Protein 1MXR (pdb70)

Solvent-accessible surface area: 23760 Å² total; per-residue (Å²): 95,20,32,0,3,8,108,86,117,25,72,10,69,169,26,33,0,3,22,25,37,28,3,2,5,5,12,11,29,48,50,55,26,77,40,0,15,117,8,0,74,107,10,6,61,26,57,25,47,0,66,142,20,101,5,83,112,1,85,122,12,14,86,84,8,64,129,47,23,29,23,0,6,19,0,4,2,21,0,1,0,0,0,0,2,3,0,4,2,0,0,1,12,1,0,3,18,5,5,1,0,4,4,0,8,2,0,0,2,2,0,0,9,6,0,3,7,0,1,8,0,0,4,23,0,0,111,48,0,23,140,75,20,31,100,12,3,42,36,0,8,73,15,132,40,0,24,92,5,6,124,35,16,18,51,50,4,29,82,0,26,82,59,8,16,40,42,25,32,35,27,107,32,95,16,68,8,68,60,140,101,34,94,12,33,32,71,83,3,16,55,34,0,4,22,2,0,4,30,4,0,2,2,0,0,0,13,0,12,2,0,0,5,4,3,0,4,2,4,78,74,133,49,1,51,1,1,3,109,0,0,113,44,0,5,99,1,0,42,20,0,10,39,0,0,29,70,0,2,59,40,1,97,74,35,72,11,20,97,46,1,22,92,0,1,77,99,4,98,104,83,1,59,71,36,0,56,107,4,0,84,16,0,34,50,4,0,87,36,0,24,135,76,30,52,10,158,37,6,45,98,93,38,4,25,52,6,0,33,47,10,0,12,72,32,0,122,36,7,59,20,117,81,38,39,151,105,92,97,31,36,4,83,65,2,94,91,42,84,95,22,31,0,5,9,108,87,124,29,67,13,66,162,27,35,0,6,27,25,36,26,5,4,4,5,14,9,28,49,48,55,31,78,34,0,14,120,6,0,65,101,9,7,68,32,52,12,56,1,90,121,14,93,6,86,112,2,82,107,12,22,104,87,9,65,129,41,11,36,17,0,5,18,2,5,2,24,0,1,0,0,0,0,2,4,0,4,1,0,0,1,10,2,0,3,27,5,4,1,0,4,3,0,8,2,0,0,3,1,0,0,8,6,0,4,6,0,2,21,0,0,5,37,0,0,124,53,0,25,144,75,22,34,103,10,0,46,41,0,5,74,12,142,66,0,33,122,3,6,126,24,10,23,46,44,3,29,82,0,22,82,51,8,16,40,46,31,32,34,26,104,30,105,16,64,13,77,82,152,92,31,96,12,30,38,75,92,0,17,50,38,0,6,7,1,0,7,24,3,0,6,2,0,0,0,14,0,13,6,0,0,0,2,3,0,2,1,7,78,65,123,41,0,66,2,0,3,104,0,0,127,37,0,3,98,2,0,42,22,0,10,39,0,0,28,70,0,0,44,36,2,94,76,21,80,15,20,98,48,2,24,90,5,10,118,123,3,80,119,81,2,58,68,57,5,42,102,5,0,77,26,5,23,61,9,2,96,32,2,27,143,70,32,53,13,120,46,0,57,85,101,43,8,22,69,8,0,37,53,5,0,11,74,35,0,120,40,1,35,15,92,68,32,36,152,113,98,91,22,15,3,80,66,1,92,86,46,84

Radius of gyration: 25.79 Å; Cα contacts (8 Å, |Δi|>4): 979; chains: 2; bounding box: 76×59×57 Å

Sequence (678 aa):
AYTTFSQTKNDQLKEPMFFGQPVNVARYDQQKYDIFEKLIEKQLSFFWRPEEVDVSRDRIDYQALPEHEKHIFISNLKYQTLLDSIQGRSPNVALLPLISIPELETWVETWAFSETIHSRSYTHIIRNIVNDPSVVFDDIVTNEQIQKRAEGISSYYDELIEMTSYWHLLGEGTHTVNGKTVTVSLRELKKKLYLCLMSVNALEAIRFYVSFACSFAFAERELMEGNAKIIRLIARDEALHLTGTQHMLNLLRSGADDPEMAEIAEECKQECYDLFVQAAQQEKDWADYLFRDGSMIGLNKDILCQYVEYITNIRMQAVGLDLPFQTRSNPIPWINTWLAYTTFSQTKNDQLKEPMFFGQPVNVARYDQQKYDIFEKLIEKQLSFFWRPEEVDVSRDRIDYQALPEHEKHIFISNLKYQTLLDSIQGRSPNVALLPLISIPELETWVETWAFSETIHSRSYTHIIRNIVNDPSVVFDDIVTNEQIQKRAEGISSYYDELIEMTSYWHLLGEGTHTVNGKTVTVSLRELKKKLYLCLMSVNALEAIRFYVSFACSFAFAERELMEGNAKIIRLIARDEALHLTGTQHMLNLLRSGADDPEMAEIAEECKQECYDLFVQAAQQEKDWADYLFRDGSMIGLNKDILCQYVEYITNIRMQAVGLDLPFQTRSNPIPWINTWL

Structure (mmCIF, N/CA/C/O backbone):
data_1MXR
#
_entry.id   1MXR
#
_cell.length_a   73.844
_cell.length_b   84.975
_cell.length_c   114.318
_cell.angle_alpha   90.00
_cell.angle_beta   90.00
_cell.angle_gamma   90.00
#
_symmetry.space_group_name_H-M   'P 21 21 21'
#
loop_
_entity.id
_entity.type
_entity.pdbx_description
1 polymer 'Ribonucleotide reductase R2'
2 non-polymer 'FE (III) ION'
3 non-polymer 'MERCURY (II) ION'
4 non-polymer GLYCEROL
5 water water
#
loop_
_atom_site.group_PDB
_atom_site.id
_atom_site.type_symbol
_atom_site.label_atom_id
_atom_site.label_alt_id
_atom_site.label_comp_id
_atom_site.label_asym_id
_atom_site.label_entity_id
_atom_site.label_seq_id
_atom_site.pdbx_PDB_ins_code
_atom_site.Cartn_x
_atom_site.Cartn_y
_atom_site.Cartn_z
_atom_site.occupancy
_atom_site.B_iso_or_equiv
_atom_site.auth_seq_id
_atom_site.auth_comp_id
_atom_site.auth_asym_id
_atom_site.auth_atom_id
_atom_site.pdbx_PDB_model_num
ATOM 1 N N . ALA A 1 1 ? 13.284 -14.036 30.435 1.00 34.55 1 ALA A N 1
ATOM 2 C CA . ALA A 1 1 ? 13.656 -13.535 29.078 1.00 30.83 1 ALA A CA 1
ATOM 3 C C . ALA A 1 1 ? 13.974 -12.056 29.223 1.00 28.05 1 ALA A C 1
ATOM 4 O O . ALA A 1 1 ? 14.145 -11.314 28.247 1.00 28.54 1 ALA A O 1
ATOM 6 N N . TYR A 1 2 ? 14.018 -11.620 30.468 1.00 25.32 2 TYR A N 1
ATOM 7 C CA . TYR A 1 2 ? 14.369 -10.247 30.736 1.00 21.30 2 TYR A CA 1
ATOM 8 C C . TYR A 1 2 ? 15.905 -10.117 30.698 1.00 18.70 2 TYR A C 1
ATOM 9 O O . TYR A 1 2 ? 16.633 -11.040 31.080 1.00 21.78 2 TYR A O 1
ATOM 18 N N . THR A 1 3 ? 16.401 -8.992 30.202 1.00 14.91 3 THR A N 1
ATOM 19 C CA . THR A 1 3 ? 17.854 -8.791 30.275 1.00 13.88 3 THR A CA 1
ATOM 20 C C . THR A 1 3 ? 18.161 -7.373 30.726 1.00 13.57 3 THR A C 1
ATOM 21 O O . THR A 1 3 ? 17.486 -6.410 30.317 1.00 13.67 3 THR A O 1
ATOM 25 N N . THR A 1 4 ? 19.234 -7.268 31.519 1.00 14.13 4 THR A N 1
ATOM 26 C CA . THR A 1 4 ? 19.704 -5.999 32.043 1.00 12.56 4 THR A CA 1
ATOM 27 C C . THR A 1 4 ? 20.478 -5.203 31.004 1.00 12.87 4 THR A C 1
ATOM 28 O O . THR A 1 4 ? 20.776 -4.017 31.192 1.00 12.97 4 THR A O 1
ATOM 32 N N . PHE A 1 5 ? 20.870 -5.843 29.878 1.00 12.18 5 PHE A N 1
ATOM 33 C CA . PHE A 1 5 ? 21.480 -5.074 28.811 1.00 11.91 5 PHE A CA 1
ATOM 34 C C . PHE A 1 5 ? 21.239 -5.764 27.470 1.00 13.72 5 PHE A C 1
ATOM 35 O O . PHE A 1 5 ? 22.036 -6.595 27.026 1.00 15.46 5 PHE A O 1
ATOM 43 N N . SER A 1 6 ? 20.107 -5.417 26.859 1.00 13.15 6 SER A N 1
ATOM 44 C CA . SER A 1 6 ? 19.693 -6.006 25.577 1.00 16.53 6 SER A CA 1
ATOM 45 C C . SER A 1 6 ? 20.778 -5.705 24.532 1.00 16.53 6 SER A C 1
ATOM 46 O O . SER A 1 6 ? 21.174 -4.571 24.282 1.00 16.94 6 SER A O 1
ATOM 49 N N . GLN A 1 7 ? 21.235 -6.751 23.843 1.00 21.54 7 GLN A N 1
ATOM 50 C CA . GLN A 1 7 ? 22.348 -6.598 22.905 1.00 24.16 7 GLN A CA 1
ATOM 51 C C . GLN A 1 7 ? 22.029 -6.147 21.478 1.00 23.31 7 GLN A C 1
ATOM 52 O O . GLN A 1 7 ? 22.935 -5.988 20.662 1.00 26.04 7 GLN A O 1
ATOM 58 N N . THR A 1 8 ? 20.758 -5.942 21.189 1.00 22.29 8 THR A N 1
ATOM 59 C CA . THR A 1 8 ? 20.311 -5.489 19.879 1.00 22.40 8 THR A CA 1
ATOM 60 C C . THR A 1 8 ? 20.326 -3.976 19.786 1.00 21.37 8 THR A C 1
ATOM 61 O O . THR A 1 8 ? 19.753 -3.309 20.641 1.00 18.33 8 THR A O 1
ATOM 65 N N . LYS A 1 9 ? 20.947 -3.443 18.745 1.00 19.33 9 LYS A N 1
ATOM 66 C CA . LYS A 1 9 ? 20.984 -2.010 18.514 1.00 21.24 9 LYS A CA 1
ATOM 67 C C . LYS A 1 9 ? 19.606 -1.550 18.049 1.00 20.52 9 LYS A C 1
ATOM 68 O O . LYS A 1 9 ? 19.276 -1.614 16.870 1.00 24.78 9 LYS A O 1
ATOM 74 N N . ASN A 1 10 ? 18.792 -1.058 18.967 1.00 19.60 10 ASN A N 1
ATOM 75 C CA . ASN A 1 10 ? 17.443 -0.622 18.626 1.00 15.18 10 ASN A CA 1
ATOM 76 C C . ASN A 1 10 ? 17.249 0.881 18.679 1.00 17.47 10 ASN A C 1
ATOM 77 O O . ASN A 1 10 ? 17.973 1.581 19.385 1.00 19.08 10 ASN A O 1
ATOM 82 N N . ASP A 1 11 ? 16.270 1.382 17.939 1.00 16.32 11 ASP A N 1
ATOM 83 C CA . ASP A 1 11 ? 15.938 2.804 17.920 1.00 14.68 11 ASP A CA 1
ATOM 84 C C . ASP A 1 11 ? 14.956 3.003 19.077 1.00 16.34 11 ASP A C 1
ATOM 85 O O . ASP A 1 11 ? 13.764 2.635 19.036 1.00 16.76 11 ASP A O 1
ATOM 90 N N . GLN A 1 12 ? 15.477 3.604 20.131 1.00 14.19 12 GLN A N 1
ATOM 91 C CA . GLN A 1 12 ? 14.660 3.824 21.320 1.00 14.33 12 GLN A CA 1
ATOM 92 C C . GLN A 1 12 ? 13.522 4.800 21.142 1.00 15.08 12 GLN A C 1
ATOM 93 O O . GLN A 1 12 ? 12.602 4.832 21.956 1.00 18.06 12 GLN A O 1
ATOM 99 N N . LEU A 1 13 ? 13.552 5.607 20.080 1.00 15.46 13 LEU A N 1
ATOM 100 C CA . LEU A 1 13 ? 12.451 6.529 19.828 1.00 16.15 13 LEU A CA 1
ATOM 101 C C . LEU A 1 13 ? 11.239 5.774 19.283 1.00 17.04 13 LEU A C 1
ATOM 102 O O . LEU A 1 13 ? 10.122 6.300 19.324 1.00 18.66 13 LEU A O 1
ATOM 107 N N . LYS A 1 14 ? 11.442 4.544 18.812 1.00 14.59 14 LYS A N 1
ATOM 108 C CA . LYS A 1 14 ? 10.321 3.807 18.224 1.00 17.77 14 LYS A CA 1
ATOM 109 C C . LYS A 1 14 ? 9.755 2.682 19.060 1.00 17.49 14 LYS A C 1
ATOM 110 O O . LYS A 1 14 ? 8.823 1.971 18.654 1.00 19.87 14 LYS A O 1
ATOM 116 N N . GLU A 1 15 ? 10.321 2.482 20.245 1.00 14.01 15 GLU A N 1
ATOM 117 C CA . GLU A 1 15 ? 9.790 1.457 21.116 1.00 12.75 15 GLU A CA 1
ATOM 118 C C . GLU A 1 15 ? 8.549 1.990 21.840 1.00 12.76 15 GLU A C 1
ATOM 119 O O . GLU A 1 15 ? 8.373 3.215 21.987 1.00 13.87 15 GLU A O 1
ATOM 125 N N . PRO A 1 16 ? 7.642 1.079 22.240 1.00 13.74 16 PRO A N 1
ATOM 126 C CA . PRO A 1 16 ? 6.449 1.480 23.010 1.00 13.77 16 PRO A CA 1
ATOM 127 C C . PRO A 1 16 ? 6.987 1.841 24.422 1.00 13.88 16 PRO A C 1
ATOM 128 O O . PRO A 1 16 ? 8.154 1.521 24.786 1.00 13.49 16 PRO A O 1
ATOM 132 N N . MET A 1 17 ? 6.168 2.492 25.242 1.00 13.30 17 MET A N 1
ATOM 133 C CA . MET A 1 17 ? 6.609 2.807 26.598 1.00 12.60 17 MET A CA 1
ATOM 134 C C . MET A 1 17 ? 6.884 1.527 27.376 1.00 11.83 17 MET A C 1
ATOM 135 O O . MET A 1 17 ? 7.829 1.453 28.150 1.00 11.27 17 MET A O 1
ATOM 140 N N . PHE A 1 18 ? 6.002 0.543 27.208 1.00 11.41 18 PHE A N 1
ATOM 141 C CA . PHE A 1 18 ? 6.077 -0.723 27.916 1.00 10.51 18 PHE A CA 1
ATOM 142 C C . PHE A 1 18 ? 6.053 -1.918 26.946 1.00 12.13 18 PHE A C 1
ATOM 143 O O . PHE A 1 18 ? 5.469 -1.851 25.853 1.00 12.96 18 PHE A O 1
ATOM 151 N N . PHE A 1 19 ? 6.674 -3.018 27.391 1.00 12.15 19 PHE A N 1
ATOM 152 C CA . PHE A 1 19 ? 6.661 -4.317 26.684 1.00 12.31 19 PHE A CA 1
ATOM 153 C C . PHE A 1 19 ? 7.489 -4.428 25.440 1.00 13.66 19 PHE A C 1
ATOM 154 O O . PHE A 1 19 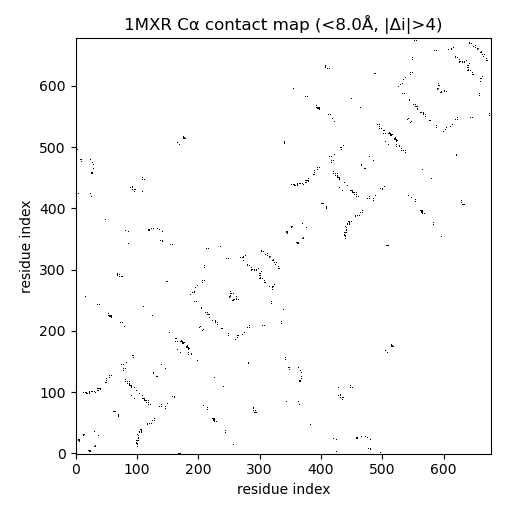? 7.391 -5.454 24.744 1.00 15.88 19 PHE A O 1
ATOM 162 N N . GLY A 1 20 ? 8.281 -3.412 25.123 1.00 12.08 20 GLY A N 1
ATOM 163 C CA . GLY A 1 20 ? 9.180 -3.521 23.988 1.00 12.48 20 GLY A CA 1
ATOM 164 C C . GLY A 1 20 ? 10.505 -4.127 24.437 1.00 12.22 20 GLY A C 1
ATOM 165 O O . GLY A 1 20 ? 10.575 -4.848 25.424 1.00 14.17 20 GLY A O 1
ATOM 166 N N . GLN A 1 21 ? 11.557 -3.803 23.704 1.00 12.21 21 GLN A N 1
ATOM 167 C CA . GLN A 1 21 ? 12.883 -4.301 24.084 1.00 13.22 21 GLN A CA 1
ATOM 168 C C . GLN A 1 21 ? 13.358 -3.612 25.386 1.00 14.23 21 GLN A C 1
ATOM 169 O O . GLN A 1 21 ? 13.257 -2.396 25.507 1.00 13.50 21 GLN A O 1
ATOM 175 N N . PRO A 1 22 ? 13.851 -4.388 26.371 1.00 13.85 22 PRO A N 1
ATOM 176 C CA . PRO A 1 22 ? 14.322 -3.726 27.601 1.00 13.91 22 PRO A CA 1
ATOM 177 C C . PRO A 1 22 ? 15.373 -2.686 27.198 1.00 12.05 22 PRO A C 1
ATOM 178 O O . PRO A 1 22 ? 16.141 -2.865 26.228 1.00 13.38 22 PRO A O 1
ATOM 182 N N . VAL A 1 23 ? 15.433 -1.578 27.935 1.00 12.61 23 VAL A N 1
ATOM 183 C CA . VAL A 1 23 ? 16.366 -0.516 27.646 1.00 11.56 23 VAL A CA 1
ATOM 184 C C . VAL A 1 23 ? 17.813 -0.959 27.826 1.00 12.72 23 VAL A C 1
ATOM 185 O O . VAL A 1 23 ? 18.146 -1.562 28.841 1.00 13.70 23 VAL A O 1
ATOM 189 N N . ASN A 1 24 ? 18.654 -0.702 26.829 1.00 11.41 24 ASN A N 1
ATOM 190 C CA . ASN A 1 24 ? 20.066 -1.033 26.984 1.00 11.60 24 ASN A CA 1
ATOM 191 C C . ASN A 1 24 ? 20.811 0.244 27.414 1.00 11.91 24 ASN A C 1
ATOM 192 O O . ASN A 1 24 ? 21.035 0.448 28.641 1.00 11.85 24 ASN A O 1
ATOM 197 N N . VAL A 1 25 ? 21.177 1.129 26.491 1.00 11.79 25 VAL A N 1
ATOM 198 C CA . VAL A 1 25 ? 21.906 2.351 26.874 1.00 13.06 25 VAL A CA 1
ATOM 199 C C . VAL A 1 25 ? 20.978 3.403 27.493 1.00 13.19 25 VAL A C 1
ATOM 200 O O . VAL A 1 25 ? 19.910 3.722 26.956 1.00 12.68 25 VAL A O 1
ATOM 204 N N . ALA A 1 26 ? 21.393 3.953 28.636 1.00 13.42 26 ALA A N 1
ATOM 205 C CA . ALA A 1 26 ? 20.641 5.018 29.291 1.00 14.30 26 ALA A CA 1
ATOM 206 C C . ALA A 1 26 ? 21.187 6.319 28.718 1.00 14.40 26 ALA A C 1
ATOM 207 O O . ALA A 1 26 ? 22.313 6.710 29.031 1.00 16.95 26 ALA A O 1
ATOM 209 N N . ARG A 1 27 ? 20.416 6.977 27.847 1.00 13.71 27 ARG A N 1
ATOM 210 C CA . ARG A 1 27 ? 20.830 8.230 27.221 1.00 14.15 27 ARG A CA 1
ATOM 211 C C . ARG A 1 27 ? 19.713 9.237 27.429 1.00 13.29 27 ARG A C 1
ATOM 212 O O . ARG A 1 27 ? 18.538 8.847 27.506 1.00 14.07 27 ARG A O 1
ATOM 220 N N . TYR A 1 28 ? 20.064 10.528 27.476 1.00 13.43 28 TYR A N 1
ATOM 221 C CA . TYR A 1 28 ? 19.105 11.591 27.767 1.00 13.94 28 TYR A CA 1
ATOM 222 C C . TYR A 1 28 ? 19.199 12.775 26.811 1.00 14.94 28 TYR A C 1
ATOM 223 O O . TYR A 1 28 ? 18.728 13.866 27.122 1.00 17.86 28 TYR A O 1
ATOM 232 N N . ASP A 1 29 ? 19.780 12.518 25.644 1.00 15.34 29 ASP A N 1
ATOM 233 C CA . ASP A 1 29 ? 19.955 13.549 24.633 1.00 16.78 29 ASP A CA 1
ATOM 234 C C . ASP A 1 29 ? 18.729 13.654 23.720 1.00 18.88 29 ASP A C 1
ATOM 235 O O . ASP A 1 29 ? 18.617 14.619 22.935 1.00 19.28 29 ASP A O 1
ATOM 240 N N . GLN A 1 30 ? 17.817 12.680 23.827 1.00 16.12 30 GLN A N 1
ATOM 241 C CA . GLN A 1 30 ? 16.608 12.630 22.987 1.00 15.74 30 GLN A CA 1
ATOM 242 C C . GLN A 1 30 ? 15.564 11.837 23.750 1.00 16.58 30 GLN A C 1
ATOM 243 O O . GLN A 1 30 ? 15.893 11.070 24.657 1.00 15.86 30 GLN A O 1
ATOM 249 N N . GLN A 1 31 ? 14.302 12.019 23.384 1.00 15.99 31 GLN A N 1
ATOM 250 C CA . GLN A 1 31 ? 13.210 11.301 24.039 1.00 16.50 31 GLN A CA 1
ATOM 251 C C . GLN A 1 31 ? 12.102 11.052 23.066 1.00 16.71 31 GLN A C 1
ATOM 252 O O . GLN A 1 31 ? 11.875 11.856 22.160 1.00 17.14 31 GLN A O 1
ATOM 258 N N . LYS A 1 32 ? 11.423 9.936 23.238 1.00 14.58 32 LYS A N 1
ATOM 259 C CA . LYS A 1 32 ? 10.198 9.702 22.472 1.00 12.72 32 LYS A CA 1
ATOM 260 C C . LYS A 1 32 ? 9.150 10.654 23.094 1.00 14.12 32 LYS A C 1
ATOM 261 O O . LYS A 1 32 ? 8.370 11.276 22.378 1.00 15.12 32 LYS A O 1
ATOM 267 N N . TYR A 1 33 ? 9.139 10.785 24.419 1.00 13.46 33 TYR A N 1
ATOM 268 C CA . TYR A 1 33 ? 8.187 11.640 25.116 1.00 12.93 33 TYR A CA 1
ATOM 269 C C . TYR A 1 33 ? 8.963 12.530 26.080 1.00 14.56 33 TYR A C 1
ATOM 270 O O . TYR A 1 33 ? 9.380 12.073 27.153 1.00 14.72 33 TYR A O 1
ATOM 279 N N . ASP A 1 34 ? 9.143 13.806 25.717 1.00 15.04 34 ASP A N 1
ATOM 280 C CA . ASP A 1 34 ? 9.889 14.688 26.591 1.00 15.29 34 ASP A CA 1
ATOM 281 C C . ASP A 1 34 ? 9.274 14.971 27.949 1.00 14.83 34 ASP A C 1
ATOM 282 O O . ASP A 1 34 ? 9.984 15.404 28.851 1.00 14.45 34 ASP A O 1
ATOM 287 N N . ILE A 1 35 ? 7.986 14.684 28.121 1.00 13.45 35 ILE A N 1
ATOM 288 C CA . ILE A 1 35 ? 7.369 14.942 29.409 1.00 12.60 35 ILE A CA 1
ATOM 289 C C . ILE A 1 35 ? 8.096 14.147 30.514 1.00 11.54 35 ILE A C 1
ATOM 290 O O . ILE A 1 35 ? 8.228 14.633 31.623 1.00 11.88 35 ILE A O 1
ATOM 295 N N . PHE A 1 36 ? 8.582 12.937 30.220 1.00 12.00 36 PHE A N 1
ATOM 296 C CA . PHE A 1 36 ? 9.263 12.177 31.284 1.00 11.25 36 PHE A CA 1
ATOM 297 C C . PHE A 1 36 ? 10.624 12.763 31.626 1.00 11.41 36 PHE A C 1
ATOM 298 O O . PHE A 1 36 ? 11.024 12.730 32.794 1.00 12.03 36 PHE A O 1
ATOM 306 N N . GLU A 1 37 ? 11.320 13.319 30.632 1.00 12.76 37 GLU A N 1
ATOM 307 C CA . GLU A 1 37 ? 12.577 14.023 30.908 1.00 12.37 37 GLU A CA 1
ATOM 308 C C . GLU A 1 37 ? 12.297 15.294 31.731 1.00 11.67 37 GLU A C 1
ATOM 309 O O . GLU A 1 37 ? 13.027 15.613 32.672 1.00 12.34 37 GLU A O 1
ATOM 315 N N . LYS A 1 38 ? 11.240 16.024 31.382 1.00 12.29 38 LYS A N 1
ATOM 316 C CA . LYS A 1 38 ? 10.895 17.213 32.163 1.00 12.68 38 LYS A CA 1
ATOM 317 C C . LYS A 1 38 ? 10.535 16.847 33.601 1.00 11.77 38 LYS A C 1
ATOM 318 O O . LYS A 1 38 ? 10.859 17.606 34.565 1.00 13.03 38 LYS A O 1
ATOM 324 N N . LEU A 1 39 ? 9.837 15.722 33.786 1.00 11.37 39 LEU A N 1
ATOM 325 C CA . LEU A 1 39 ? 9.491 15.299 35.135 1.00 11.64 39 LEU A CA 1
ATOM 326 C C . LEU A 1 39 ? 10.753 14.930 35.937 1.00 10.98 39 LEU A C 1
ATOM 327 O O . LEU A 1 39 ? 10.874 15.292 37.122 1.00 12.64 39 LEU A O 1
ATOM 332 N N . ILE A 1 40 ? 11.704 14.234 35.291 1.00 11.55 40 ILE A N 1
ATOM 333 C CA . ILE A 1 40 ? 12.958 13.900 35.992 1.00 11.53 40 ILE A CA 1
ATOM 334 C C . ILE A 1 40 ? 13.621 15.208 36.435 1.00 13.13 40 ILE A C 1
ATOM 335 O O . ILE A 1 40 ? 14.003 15.362 37.600 1.00 12.12 40 ILE A O 1
ATOM 340 N N . GLU A 1 41 ? 13.737 16.149 35.496 1.00 13.07 41 GLU A N 1
ATOM 341 C CA . GLU A 1 41 ? 14.403 17.412 35.822 1.00 12.90 41 GLU A CA 1
ATOM 342 C C . GLU A 1 41 ? 13.684 18.147 36.952 1.00 13.44 41 GLU A C 1
ATOM 343 O O . GLU A 1 41 ? 14.327 18.660 37.886 1.00 13.46 41 GLU A O 1
ATOM 349 N N . LYS A 1 42 ? 12.351 18.193 36.914 1.00 13.26 42 LYS A N 1
ATOM 350 C CA . LYS A 1 42 ? 11.636 18.889 37.987 1.00 14.20 42 LYS A CA 1
ATOM 351 C C . LYS A 1 42 ? 11.814 18.211 39.340 1.00 13.85 42 LYS A C 1
ATOM 352 O O . LYS A 1 42 ? 12.082 18.861 40.364 1.00 14.17 42 LYS A O 1
ATOM 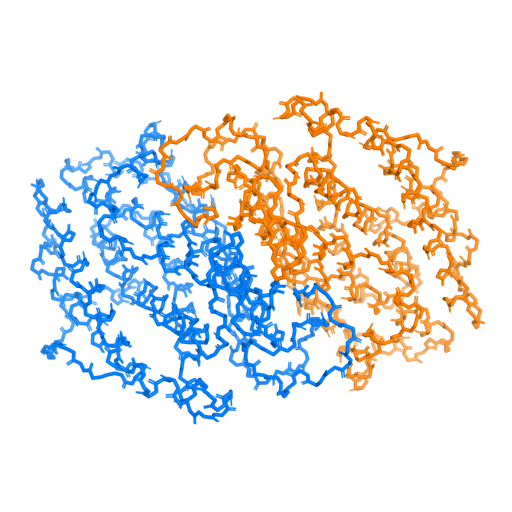358 N N . GLN A 1 43 ? 11.693 16.891 39.379 1.00 12.58 43 GLN A N 1
ATOM 359 C CA . GLN A 1 43 ? 11.847 16.155 40.617 1.00 11.91 43 GLN A CA 1
ATOM 360 C C . GLN A 1 43 ? 13.266 16.352 41.186 1.00 12.21 43 GLN A C 1
ATOM 361 O O . GLN A 1 43 ? 13.409 16.528 42.396 1.00 12.97 43 GLN A O 1
ATOM 367 N N . LEU A 1 44 ? 14.297 16.295 40.334 1.00 11.77 44 LEU A N 1
ATOM 368 C CA . LEU A 1 44 ? 15.665 16.560 40.815 1.00 13.51 44 LEU A CA 1
ATOM 369 C C . LEU A 1 44 ? 15.799 17.994 41.364 1.00 14.45 44 LEU A C 1
ATOM 370 O O . LEU A 1 44 ? 16.499 18.210 42.366 1.00 15.12 44 LEU A O 1
ATOM 375 N N . SER A 1 45 ? 15.108 18.951 40.739 1.00 14.83 45 SER A N 1
ATOM 376 C CA . SER A 1 45 ? 15.137 20.349 41.185 1.00 14.22 45 SER A CA 1
ATOM 377 C C . SER A 1 45 ? 14.483 20.507 42.552 1.00 16.27 45 SER A C 1
ATOM 378 O O . SER A 1 45 ? 14.805 21.440 43.292 1.00 16.56 45 SER A O 1
ATOM 381 N N . PHE A 1 46 ? 13.597 19.585 42.925 1.00 13.98 46 PHE A N 1
ATOM 382 C CA . PHE A 1 46 ? 12.909 19.642 44.203 1.00 14.67 46 PHE A CA 1
ATOM 383 C C . PHE A 1 46 ? 13.607 18.871 45.312 1.00 14.85 46 PHE A C 1
ATOM 384 O O . PHE A 1 46 ? 13.095 18.829 46.412 1.00 17.52 46 PHE A O 1
ATOM 392 N N . PHE A 1 47 ? 14.758 18.270 45.035 1.00 15.39 47 PHE A N 1
ATOM 393 C CA . PHE A 1 47 ? 15.452 17.460 46.031 1.00 14.32 47 PHE A CA 1
ATOM 394 C C . PHE A 1 47 ? 15.469 18.094 47.424 1.00 15.67 47 PHE A C 1
ATOM 395 O O . PHE A 1 47 ? 15.844 19.262 47.553 1.00 20.02 47 PHE A O 1
ATOM 403 N N . TRP A 1 48 ? 15.012 17.348 48.427 1.00 15.03 48 TRP A N 1
ATOM 404 C CA . TRP A 1 48 ? 15.021 17.858 49.805 1.00 13.67 48 TRP A CA 1
ATOM 405 C C . TRP A 1 48 ? 15.437 16.769 50.773 1.00 15.75 48 TRP A C 1
ATOM 406 O O . TRP A 1 48 ? 15.267 15.579 50.502 1.00 17.41 48 TRP A O 1
ATOM 417 N N . ARG A 1 49 ? 16.027 17.176 51.907 1.00 15.39 49 ARG A N 1
ATOM 418 C CA . ARG A 1 49 ? 16.525 16.243 52.940 1.00 15.66 49 ARG A CA 1
ATOM 419 C C . ARG A 1 49 ? 15.601 16.385 54.136 1.00 17.52 49 ARG A C 1
ATOM 420 O O . ARG A 1 49 ? 15.601 17.424 54.811 1.00 18.33 49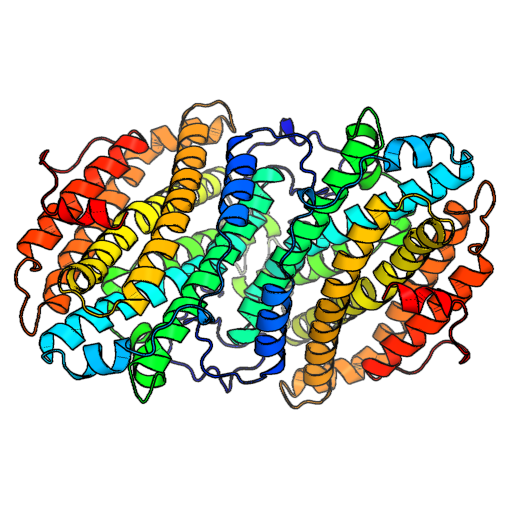 ARG A O 1
ATOM 428 N N . PRO A 1 50 ? 14.809 15.346 54.450 1.00 17.13 50 PRO A N 1
ATOM 429 C CA . PRO A 1 50 ? 13.860 15.395 55.571 1.00 19.39 50 PRO A CA 1
ATOM 430 C C . PRO A 1 50 ? 14.412 15.832 56.923 1.00 20.53 50 PRO A C 1
ATOM 431 O O . PRO A 1 50 ? 13.798 16.663 57.620 1.00 20.71 50 PRO A O 1
ATOM 435 N N . GLU A 1 51 ? 15.571 15.278 57.274 1.00 22.04 51 GLU A N 1
ATOM 436 C CA . GLU A 1 51 ? 16.159 15.550 58.579 1.00 23.63 51 GLU A CA 1
ATOM 437 C C . GLU A 1 51 ? 16.520 17.000 58.830 1.00 23.63 51 GLU A C 1
ATOM 438 O O . GLU A 1 51 ? 16.720 17.396 59.989 1.00 25.37 51 GLU A O 1
ATOM 444 N N . GLU A 1 52 ? 16.593 17.795 57.775 1.00 21.32 52 GLU A N 1
ATOM 445 C CA . GLU A 1 52 ? 16.916 19.200 57.929 1.00 23.12 52 GLU A CA 1
ATOM 446 C C . GLU A 1 52 ? 15.711 19.966 58.416 1.00 23.57 52 GLU A C 1
ATOM 447 O O . GLU A 1 52 ? 15.851 21.059 58.948 1.00 24.94 52 GLU A O 1
ATOM 453 N N . VAL A 1 53 ? 14.519 19.405 58.254 1.00 22.65 53 VAL A N 1
ATOM 454 C CA . VAL A 1 53 ? 13.340 20.119 58.694 1.00 22.06 53 VAL A CA 1
ATOM 455 C C . VAL A 1 53 ? 13.228 20.117 60.213 1.00 20.64 53 VAL A C 1
ATOM 456 O O . VAL A 1 53 ? 13.307 19.080 60.885 1.00 21.69 53 VAL A O 1
ATOM 460 N N . ASP A 1 54 ? 13.035 21.309 60.764 1.00 23.52 54 ASP A N 1
ATOM 461 C CA . ASP A 1 54 ? 12.895 21.458 62.192 1.00 25.37 54 ASP A CA 1
ATOM 462 C C . ASP A 1 54 ? 11.544 20.940 62.702 1.00 24.26 54 ASP A C 1
ATOM 463 O O . ASP A 1 54 ? 10.501 21.553 62.459 1.00 24.03 54 ASP A O 1
ATOM 468 N N . VAL A 1 55 ? 11.563 19.810 63.398 1.00 24.46 55 VAL A N 1
ATOM 469 C CA . VAL A 1 55 ? 10.351 19.238 63.968 1.00 26.97 55 VAL A CA 1
ATOM 470 C C . VAL A 1 55 ? 10.474 19.265 65.498 1.00 28.32 55 VAL A C 1
ATOM 471 O O . VAL A 1 55 ? 9.741 18.574 66.208 1.00 28.76 55 VAL A O 1
ATOM 475 N N . SER A 1 56 ? 11.390 20.098 65.985 1.00 29.52 56 SER A N 1
ATOM 476 C CA . SER A 1 56 ? 11.640 20.215 67.423 1.00 31.79 56 SER A CA 1
ATOM 477 C C . SER A 1 56 ? 10.435 20.694 68.231 1.00 32.32 56 SER A C 1
ATOM 478 O O . SER A 1 56 ? 10.339 20.387 69.421 1.00 35.26 56 SER A O 1
ATOM 481 N N . ARG A 1 57 ? 9.521 21.429 67.605 1.00 30.86 57 ARG A N 1
ATOM 482 C CA . ARG A 1 57 ? 8.341 21.924 68.313 1.00 30.56 57 ARG A CA 1
ATOM 483 C C . ARG A 1 57 ? 7.131 21.018 68.107 1.00 29.36 57 ARG A C 1
ATOM 484 O O . ARG A 1 57 ? 6.125 21.135 68.795 1.00 27.27 57 ARG A O 1
ATOM 492 N N . ASP A 1 58 ? 7.218 20.097 67.151 1.00 27.26 58 ASP A N 1
ATOM 493 C CA . ASP A 1 58 ? 6.082 19.223 66.913 1.00 26.54 58 ASP A CA 1
ATOM 494 C C . ASP A 1 58 ? 5.783 18.305 68.082 1.00 23.21 58 ASP A C 1
ATOM 495 O O . ASP A 1 58 ? 4.643 17.918 68.277 1.00 21.12 58 ASP A O 1
ATOM 500 N N . ARG A 1 59 ? 6.809 17.919 68.838 1.00 24.20 59 ARG A N 1
ATOM 501 C CA . ARG A 1 59 ? 6.584 17.038 69.988 1.00 25.27 59 ARG A CA 1
ATOM 502 C C . ARG A 1 59 ? 5.740 17.764 71.039 1.00 25.74 59 ARG A C 1
ATOM 503 O O . ARG A 1 59 ? 4.808 17.183 71.589 1.00 25.41 59 ARG A O 1
ATOM 511 N N . ILE A 1 60 ? 6.091 19.023 71.307 1.00 25.24 60 ILE A N 1
ATOM 512 C CA . ILE A 1 60 ? 5.367 19.844 72.285 1.00 28.06 60 ILE A CA 1
ATOM 513 C C . ILE A 1 60 ? 3.923 19.959 71.786 1.00 27.24 60 ILE A C 1
ATOM 514 O O . ILE A 1 60 ? 2.981 19.688 72.526 1.00 27.02 60 ILE A O 1
ATOM 519 N N . ASP A 1 61 ? 3.752 20.331 70.517 1.00 25.11 61 ASP A N 1
ATOM 520 C CA . ASP A 1 61 ? 2.406 20.465 69.953 1.00 24.97 61 ASP A CA 1
ATOM 521 C C . ASP A 1 61 ? 1.589 19.167 70.043 1.00 25.35 61 ASP A C 1
ATOM 522 O O . ASP A 1 61 ? 0.440 19.151 70.500 1.00 23.63 61 ASP A O 1
ATOM 527 N N . TYR A 1 62 ? 2.188 18.065 69.592 1.00 22.48 62 TYR A N 1
ATOM 528 C CA . TYR A 1 62 ? 1.509 16.781 69.588 1.00 25.50 62 TYR A CA 1
ATOM 529 C C . TYR A 1 62 ? 1.119 16.290 70.978 1.00 27.47 62 TYR A C 1
ATOM 530 O O . TYR A 1 62 ? -0.020 15.876 71.205 1.00 27.24 62 TYR A O 1
ATOM 539 N N . GLN A 1 63 ? 2.068 16.316 71.908 1.00 30.58 63 GLN A N 1
ATOM 540 C CA . GLN A 1 63 ? 1.774 15.847 73.247 1.00 33.34 63 GLN A CA 1
ATOM 541 C C . GLN A 1 63 ? 0.664 16.672 73.902 1.00 33.45 63 GLN A C 1
ATOM 542 O O . GLN A 1 63 ? -0.024 16.176 74.789 1.00 34.52 63 GLN A O 1
ATOM 548 N N . ALA A 1 64 ? 0.464 17.909 73.447 1.00 32.42 64 ALA A N 1
ATOM 549 C CA . ALA A 1 64 ? -0.571 18.775 74.023 1.00 32.21 64 ALA A CA 1
ATOM 550 C C . ALA A 1 64 ? -1.934 18.722 73.328 1.00 32.09 64 ALA A C 1
ATOM 551 O O . ALA A 1 64 ? -2.881 19.416 73.717 1.00 31.77 64 ALA A O 1
ATOM 553 N N . LEU A 1 65 ? -2.039 17.923 72.269 1.00 28.64 65 LEU A N 1
ATOM 554 C CA . LEU A 1 65 ? -3.308 17.789 71.574 1.00 26.18 65 LEU A CA 1
ATOM 555 C C . LEU A 1 65 ? -4.240 16.900 72.378 1.00 24.29 65 LEU A C 1
ATOM 556 O O . LEU A 1 65 ? -3.794 16.001 73.080 1.00 23.84 65 LEU A O 1
ATOM 561 N N . PRO A 1 66 ? -5.553 17.144 72.289 1.00 24.89 66 PRO A N 1
ATOM 562 C CA . PRO A 1 66 ? -6.481 16.282 73.020 1.00 25.57 66 PRO A CA 1
ATOM 563 C C . PRO A 1 66 ? -6.320 14.872 72.424 1.00 25.77 66 PRO A C 1
ATOM 564 O O . PRO A 1 66 ? -5.916 14.726 71.248 1.00 21.94 66 PRO A O 1
ATOM 568 N N . GLU A 1 67 ? -6.639 13.844 73.196 1.00 24.27 67 GLU A N 1
ATOM 569 C CA . GLU A 1 67 ? -6.466 12.474 72.728 1.00 25.53 67 GLU A CA 1
ATOM 570 C C . GLU A 1 67 ? -7.056 12.139 71.362 1.00 24.57 67 GLU A C 1
ATOM 571 O O . GLU A 1 67 ? -6.377 11.498 70.549 1.00 21.97 67 GLU A O 1
ATOM 577 N N . HIS A 1 68 ? -8.293 12.551 71.094 1.00 22.05 68 HIS A N 1
ATOM 578 C CA . HIS A 1 68 ? -8.916 12.240 69.800 1.00 22.02 68 HIS A CA 1
ATOM 579 C C . HIS A 1 68 ? -8.174 12.898 68.656 1.00 23.02 68 HIS A C 1
ATOM 580 O O . HIS A 1 68 ? -8.126 12.321 67.562 1.00 21.82 68 HIS A O 1
ATOM 587 N N . GLU A 1 69 ? -7.605 14.086 68.868 1.00 19.91 69 GLU A N 1
ATOM 588 C CA . GLU A 1 69 ? -6.833 14.742 67.806 1.00 21.71 69 GLU A CA 1
ATOM 589 C C . GLU A 1 69 ? -5.513 13.997 67.609 1.00 21.75 69 GLU A C 1
ATOM 590 O O . GLU A 1 69 ? -4.980 13.967 66.491 1.00 20.65 69 GLU A O 1
ATOM 596 N N . LYS A 1 70 ? -4.957 13.421 68.669 1.00 20.55 70 LYS A N 1
ATOM 597 C CA . LYS A 1 70 ? -3.730 12.637 68.539 1.00 21.14 70 LYS A CA 1
ATOM 598 C C . LYS A 1 70 ? -4.111 11.463 67.654 1.00 20.03 70 LYS A C 1
ATOM 599 O O . LYS A 1 70 ? -3.360 11.103 66.732 1.00 20.44 70 LYS A O 1
ATOM 605 N N . HIS A 1 71 ? -5.259 10.858 67.924 1.00 17.40 71 HIS A N 1
ATOM 606 C CA . HIS A 1 71 ? -5.727 9.711 67.152 1.00 17.10 71 HIS A CA 1
ATOM 607 C C . HIS A 1 71 ? -5.870 10.061 65.669 1.00 19.11 71 HIS A C 1
ATOM 608 O O . HIS A 1 71 ? -5.456 9.286 64.788 1.00 17.86 71 HIS A O 1
ATOM 615 N N . ILE A 1 72 ? -6.449 11.207 65.380 1.00 17.76 72 ILE A N 1
ATOM 616 C CA . ILE A 1 72 ? -6.663 11.620 64.004 1.00 17.92 72 ILE A CA 1
ATOM 617 C C . ILE A 1 72 ? -5.321 11.849 63.316 1.00 18.15 72 ILE A C 1
ATOM 618 O O . ILE A 1 72 ? -5.055 11.321 62.208 1.00 15.57 72 ILE A O 1
ATOM 623 N N . PHE A 1 73 ? -4.452 12.613 63.954 1.00 15.98 73 PHE A N 1
ATOM 624 C CA . PHE A 1 73 ? -3.156 12.907 63.408 1.00 15.75 73 PHE A CA 1
ATOM 625 C C . PHE A 1 73 ? -2.324 11.655 63.156 1.00 16.34 73 PHE A C 1
ATOM 626 O O . PHE A 1 73 ? -1.820 11.458 62.041 1.00 15.16 73 PHE A O 1
ATOM 634 N N . ILE A 1 74 ? -2.191 10.786 64.147 1.00 16.65 74 ILE A N 1
ATOM 635 C CA . ILE A 1 74 ? -1.346 9.609 64.010 1.00 17.36 74 ILE A CA 1
ATOM 636 C C . ILE A 1 74 ? -1.921 8.542 63.097 1.00 17.71 74 ILE A C 1
ATOM 637 O O . ILE A 1 74 ? -1.147 7.820 62.446 1.00 16.94 74 ILE A O 1
ATOM 642 N N . SER A 1 75 ? -3.243 8.409 63.038 1.00 16.20 75 SER A N 1
ATOM 643 C CA . SER A 1 75 ? -3.867 7.417 62.153 1.00 16.83 75 SER A CA 1
ATOM 644 C C . SER A 1 75 ? -3.585 7.857 60.703 1.00 16.54 75 SER A C 1
ATOM 645 O O . SER A 1 75 ? -3.248 7.043 59.835 1.00 15.67 75 SER A O 1
ATOM 648 N N . ASN A 1 76 ? -3.712 9.145 60.425 1.00 15.24 76 ASN A N 1
ATOM 649 C CA . ASN A 1 76 ? -3.446 9.675 59.099 1.00 15.18 76 ASN A CA 1
ATOM 650 C C . ASN A 1 76 ? -1.977 9.471 58.747 1.00 16.57 76 ASN A C 1
ATOM 651 O O . ASN A 1 76 ? -1.662 9.031 57.636 1.00 14.93 76 ASN A O 1
ATOM 656 N N . LEU A 1 77 ? -1.072 9.765 59.668 1.00 14.37 77 LEU A N 1
ATOM 657 C CA . LEU A 1 77 ? 0.358 9.643 59.411 1.00 13.85 77 LEU A CA 1
ATOM 658 C C . LEU A 1 77 ? 0.715 8.172 59.150 1.00 13.76 77 LEU A C 1
ATOM 659 O O . LEU A 1 77 ? 1.537 7.870 58.269 1.00 14.14 77 LEU A O 1
ATOM 664 N N . LYS A 1 78 ? 0.116 7.256 59.901 1.00 14.25 78 LYS A N 1
ATOM 665 C CA . LYS A 1 78 ? 0.388 5.840 59.699 1.00 14.28 78 LYS A CA 1
ATOM 666 C C . LYS A 1 78 ? -0.058 5.389 58.312 1.00 13.68 78 LYS A C 1
ATOM 667 O O . LYS A 1 78 ? 0.649 4.585 57.668 1.00 13.87 78 LYS A O 1
ATOM 673 N N . TYR A 1 79 ? -1.183 5.901 57.811 1.00 13.54 79 TYR A N 1
ATOM 674 C CA . TYR A 1 79 ? -1.651 5.533 56.464 1.00 13.45 79 TYR A CA 1
ATOM 675 C C . TYR A 1 79 ? -0.688 6.086 55.414 1.00 13.83 79 TYR A C 1
ATOM 676 O O . TYR A 1 79 ? -0.337 5.374 54.444 1.00 13.28 79 TYR A O 1
ATOM 685 N N . GLN A 1 80 ? -0.229 7.319 55.578 1.00 13.14 80 GLN A N 1
ATOM 686 C CA . GLN A 1 80 ? 0.743 7.914 54.641 1.00 12.43 80 GLN A CA 1
ATOM 687 C C . GLN A 1 80 ? 1.987 7.044 54.618 1.00 13.28 80 GLN A C 1
ATOM 688 O O . GLN A 1 80 ? 2.553 6.794 53.529 1.00 12.68 80 GLN A O 1
ATOM 694 N N . THR A 1 81 ? 2.429 6.581 55.789 1.00 12.39 81 THR A N 1
ATOM 695 C CA . THR A 1 81 ? 3.630 5.753 55.868 1.00 13.34 81 THR A CA 1
ATOM 696 C C . THR A 1 81 ? 3.412 4.418 55.149 1.00 13.18 81 THR A C 1
ATOM 697 O O . THR A 1 81 ? 4.315 3.902 54.476 1.00 12.96 81 THR A O 1
ATOM 701 N N . LEU A 1 82 ? 2.232 3.843 55.286 1.00 12.66 82 LEU A N 1
ATOM 702 C CA . LEU A 1 82 ? 1.935 2.599 54.591 1.00 12.17 82 LEU A CA 1
ATOM 703 C C . LEU A 1 82 ? 2.015 2.821 53.095 1.00 13.00 82 LEU A C 1
ATOM 704 O O . LEU A 1 82 ? 2.706 2.064 52.377 1.00 12.43 82 LEU A O 1
ATOM 709 N N . LEU A 1 83 ? 1.339 3.846 52.595 1.00 12.89 83 LEU A N 1
ATOM 710 C CA . LEU A 1 83 ? 1.288 4.030 51.153 1.00 12.08 83 LEU A CA 1
ATOM 711 C C . LEU A 1 83 ? 2.651 4.294 50.559 1.00 12.50 83 LEU A C 1
ATOM 712 O O . LEU A 1 83 ? 2.978 3.736 49.467 1.00 11.95 83 LEU A O 1
ATOM 717 N N . ASP A 1 84 ? 3.485 5.082 51.207 1.00 11.76 84 ASP A N 1
ATOM 718 C CA . ASP A 1 84 ? 4.788 5.332 50.637 1.00 11.43 84 ASP A CA 1
ATOM 719 C C . ASP A 1 84 ? 5.815 4.245 50.874 1.00 11.63 84 ASP A C 1
ATOM 720 O O . ASP A 1 84 ? 6.835 4.205 50.170 1.00 12.30 84 ASP A O 1
ATOM 725 N N . SER A 1 85 ? 5.530 3.340 51.827 1.00 11.72 85 SER A N 1
ATOM 726 C CA . SER A 1 85 ? 6.389 2.159 51.990 1.00 12.81 85 SER A CA 1
ATOM 727 C C . SER A 1 85 ? 6.160 1.347 50.694 1.00 11.76 85 SER A C 1
ATOM 728 O O . SER A 1 85 ? 7.113 0.862 50.070 1.00 12.35 85 SER A O 1
ATOM 731 N N . ILE A 1 86 ? 4.894 1.213 50.294 1.00 10.84 86 ILE A N 1
ATOM 732 C CA . ILE A 1 86 ? 4.552 0.485 49.048 1.00 11.59 86 ILE A CA 1
ATOM 733 C C . ILE A 1 86 ? 5.091 1.231 47.812 1.00 11.91 86 ILE A C 1
ATOM 734 O O . ILE A 1 86 ? 5.690 0.615 46.900 1.00 11.08 86 ILE A O 1
ATOM 739 N N . GLN A 1 87 ? 4.933 2.547 47.774 1.00 10.90 87 GLN A N 1
ATOM 740 C CA . GLN A 1 87 ? 5.379 3.353 46.621 1.00 10.82 87 GLN A CA 1
ATOM 741 C C . GLN A 1 87 ? 6.894 3.454 46.491 1.00 10.98 87 GLN A C 1
ATOM 742 O O . GLN A 1 87 ? 7.417 3.734 45.411 1.00 11.86 87 GLN A O 1
ATOM 748 N N . GLY A 1 88 ? 7.608 3.250 47.604 1.00 10.94 88 GLY A N 1
ATOM 749 C CA . GLY A 1 88 ? 9.057 3.288 47.514 1.00 12.92 88 GLY A CA 1
ATOM 750 C C . GLY A 1 88 ? 9.586 2.124 46.685 1.00 12.74 88 GLY A C 1
ATOM 751 O O . GLY A 1 88 ? 10.460 2.277 45.793 1.00 15.86 88 GLY A O 1
ATOM 752 N N . ARG A 1 89 ? 9.034 0.945 46.929 1.00 11.48 89 ARG A N 1
ATOM 753 C CA . ARG A 1 89 ? 9.524 -0.243 46.221 1.00 10.71 89 ARG A CA 1
ATOM 754 C C . ARG A 1 89 ? 8.778 -0.648 44.946 1.00 11.03 89 ARG A C 1
ATOM 755 O O . ARG A 1 89 ? 9.416 -1.107 43.982 1.00 11.20 89 ARG A O 1
ATOM 763 N N . SER A 1 90 ? 7.470 -0.441 44.943 1.00 9.70 90 SER A N 1
ATOM 764 C CA . SER A 1 90 ? 6.646 -1.005 43.890 1.00 8.54 90 SER A CA 1
ATOM 765 C C . SER A 1 90 ? 6.873 -0.517 42.464 1.00 10.53 90 SER A C 1
ATOM 766 O O . SER A 1 90 ? 6.864 -1.323 41.534 1.00 11.08 90 SER A O 1
ATOM 769 N N . PRO A 1 91 ? 7.111 0.770 42.232 1.00 9.96 91 PRO A N 1
ATOM 770 C CA . PRO A 1 91 ? 7.335 1.166 40.837 1.00 11.99 91 PRO A CA 1
ATOM 771 C C . PRO A 1 91 ? 8.583 0.473 40.304 1.00 10.91 91 PRO A C 1
ATOM 772 O O . PRO A 1 91 ? 8.634 0.097 39.124 1.00 11.58 91 PRO A O 1
ATOM 776 N N . ASN A 1 92 ? 9.584 0.267 41.145 1.00 10.54 92 ASN A N 1
ATOM 777 C CA . ASN A 1 92 ? 10.815 -0.410 40.714 1.00 11.52 92 ASN A CA 1
ATOM 778 C C . ASN A 1 92 ? 10.629 -1.923 40.530 1.00 14.62 92 ASN A C 1
ATOM 779 O O . ASN A 1 92 ? 11.114 -2.500 39.551 1.00 19.06 92 ASN A O 1
ATOM 784 N N . VAL A 1 93 ? 9.920 -2.591 41.414 1.00 12.03 93 VAL A N 1
ATOM 785 C CA . VAL A 1 93 ? 9.778 -4.033 41.241 1.00 13.20 93 VAL A CA 1
ATOM 786 C C . VAL A 1 93 ? 8.711 -4.402 40.214 1.00 13.77 93 VAL A C 1
ATOM 787 O O . VAL A 1 93 ? 8.863 -5.394 39.515 1.00 15.55 93 VAL A O 1
ATOM 791 N N . ALA A 1 94 ? 7.686 -3.578 40.050 1.00 11.50 94 ALA A N 1
ATOM 792 C CA . ALA A 1 94 ? 6.585 -3.900 39.139 1.00 11.03 94 ALA A CA 1
ATOM 793 C C . ALA A 1 94 ? 6.639 -3.227 37.794 1.00 12.11 94 ALA A C 1
ATOM 794 O O . ALA A 1 94 ? 6.253 -3.862 36.795 1.00 14.37 94 ALA A O 1
ATOM 796 N N . LEU A 1 95 ? 7.136 -2.001 37.719 1.00 12.26 95 LEU A N 1
ATOM 797 C CA . LEU A 1 95 ? 7.140 -1.290 36.434 1.00 13.62 95 LEU A CA 1
ATOM 798 C C . LEU A 1 95 ? 8.447 -1.331 35.729 1.00 13.37 95 LEU A C 1
ATOM 799 O O . LEU A 1 95 ? 8.507 -1.528 34.535 1.00 13.58 95 LEU A O 1
ATOM 804 N N . LEU A 1 96 ? 9.544 -1.178 36.452 1.00 14.50 96 LEU A N 1
ATOM 805 C CA . LEU A 1 96 ? 10.833 -1.152 35.838 1.00 13.38 96 LEU A CA 1
ATOM 806 C C . LEU A 1 96 ? 11.157 -2.336 34.896 1.00 13.15 96 LEU A C 1
ATOM 807 O O . LEU A 1 96 ? 11.702 -2.124 33.810 1.00 15.05 96 LEU A O 1
ATOM 812 N N . PRO A 1 97 ? 10.765 -3.574 35.246 1.00 12.81 97 PRO A N 1
ATOM 813 C CA . PRO A 1 97 ? 11.081 -4.694 34.352 1.00 14.94 97 PRO A CA 1
ATOM 814 C C . PRO A 1 97 ? 10.313 -4.696 33.011 1.00 14.58 97 PRO A C 1
ATOM 815 O O . PRO A 1 97 ? 10.618 -5.479 32.103 1.00 16.06 97 PRO A O 1
ATOM 819 N N . LEU A 1 98 ? 9.334 -3.801 32.879 1.00 12.80 98 LEU A N 1
ATOM 820 C CA . LEU A 1 98 ? 8.486 -3.727 31.692 1.00 12.51 98 LEU A CA 1
ATOM 821 C C . LEU A 1 98 ? 8.692 -2.509 30.813 1.00 11.74 98 LEU A C 1
ATOM 822 O O . LEU A 1 98 ? 8.034 -2.373 29.769 1.00 13.11 98 LEU A O 1
ATOM 827 N N . ILE A 1 99 ? 9.595 -1.627 31.204 1.00 11.15 99 ILE A N 1
ATOM 828 C CA . ILE A 1 99 ? 9.782 -0.369 30.484 1.00 10.63 99 ILE A CA 1
ATOM 829 C C . ILE A 1 99 ? 10.760 -0.500 29.318 1.00 11.29 99 ILE A C 1
ATOM 830 O O . ILE A 1 99 ? 11.838 -1.087 29.468 1.00 12.35 99 ILE A O 1
ATOM 835 N N . SER A 1 100 ? 10.401 0.105 28.183 1.00 10.92 100 SER A N 1
ATOM 836 C CA . SER A 1 100 ? 11.242 0.011 26.993 1.00 11.96 100 SER A CA 1
ATOM 837 C C . SER A 1 100 ? 11.760 1.317 26.384 1.00 11.77 100 SER A C 1
ATOM 838 O O . SER A 1 100 ? 12.344 1.305 25.280 1.00 12.28 100 SER A O 1
ATOM 841 N N . ILE A 1 101 ? 11.607 2.446 27.099 1.00 10.30 101 ILE A N 1
ATOM 842 C CA . ILE A 1 101 ? 12.220 3.717 26.656 1.00 10.98 101 ILE A CA 1
ATOM 843 C C . ILE A 1 101 ? 13.022 4.262 27.857 1.00 10.72 101 ILE A C 1
ATOM 844 O O . ILE A 1 101 ? 12.553 4.223 29.014 1.00 10.15 101 ILE A O 1
ATOM 849 N N . PRO A 1 102 ? 14.202 4.814 27.604 1.00 10.57 102 PRO A N 1
ATOM 850 C CA . PRO A 1 102 ? 15.035 5.300 28.717 1.00 11.16 102 PRO A CA 1
ATOM 851 C C . PRO A 1 102 ? 14.494 6.419 29.576 1.00 11.07 102 PRO A C 1
ATOM 852 O O . PRO A 1 102 ? 14.698 6.406 30.805 1.00 11.51 102 PRO A O 1
ATOM 856 N N . GLU A 1 103 ? 13.784 7.361 28.991 1.00 11.15 103 GLU A N 1
ATOM 857 C CA . GLU A 1 103 ? 13.305 8.473 29.811 1.00 10.98 103 GLU A CA 1
ATOM 858 C C . GLU A 1 103 ? 12.257 8.008 30.825 1.00 10.59 103 GLU A C 1
ATOM 859 O O . GLU A 1 103 ? 12.183 8.549 31.928 1.00 11.25 103 GLU A O 1
ATOM 865 N N . LEU A 1 104 ? 11.472 7.004 30.456 1.00 10.10 104 LEU A N 1
ATOM 866 C CA . LEU A 1 104 ? 10.465 6.473 31.367 1.00 10.08 104 LEU A CA 1
ATOM 867 C C . LEU A 1 104 ? 11.149 5.577 32.400 1.00 10.87 104 LEU A C 1
ATOM 868 O O . LEU A 1 104 ? 10.755 5.582 33.563 1.00 9.77 104 LEU A O 1
ATOM 873 N N . GLU A 1 105 ? 12.170 4.819 32.013 1.00 10.16 105 GLU A N 1
ATOM 874 C CA . GLU A 1 105 ? 12.869 3.971 32.953 1.00 9.61 105 GLU A CA 1
ATOM 875 C C . GLU A 1 105 ? 13.433 4.858 34.078 1.00 9.51 105 GLU A C 1
ATOM 876 O O . GLU A 1 105 ? 13.261 4.572 35.265 1.00 9.86 105 GLU A O 1
ATOM 882 N N . THR A 1 106 ? 14.148 5.902 33.696 1.00 9.39 106 THR A N 1
ATOM 883 C CA . THR A 1 106 ? 14.762 6.764 34.697 1.00 9.40 106 THR A CA 1
ATOM 884 C C . THR A 1 106 ? 13.704 7.539 35.469 1.00 11.25 106 THR A C 1
ATOM 885 O O . THR A 1 106 ? 13.866 7.749 36.694 1.00 9.62 106 THR A O 1
ATOM 889 N N . TRP A 1 107 ? 12.612 7.945 34.817 1.00 8.89 107 TRP A N 1
ATOM 890 C CA . TRP A 1 107 ? 11.570 8.610 35.598 1.00 8.92 107 TRP A CA 1
ATOM 891 C C . TRP A 1 107 ? 11.045 7.678 36.707 1.00 11.29 107 TRP A C 1
ATOM 892 O O . TRP A 1 107 ? 10.876 8.107 37.856 1.00 9.69 107 TRP A O 1
ATOM 903 N N . VAL A 1 108 ? 10.764 6.408 36.394 1.00 9.43 108 VAL A N 1
ATOM 904 C CA . VAL A 1 108 ? 10.259 5.493 37.384 1.00 9.46 108 VAL A CA 1
ATOM 905 C C . VAL A 1 108 ? 11.266 5.319 38.533 1.00 10.82 108 VAL A C 1
ATOM 906 O O . VAL A 1 108 ? 10.846 5.313 39.708 1.00 11.94 108 VAL A O 1
ATOM 910 N N . GLU A 1 109 ? 12.554 5.191 38.236 1.00 8.83 109 GLU A N 1
ATOM 911 C CA . GLU A 1 109 ? 13.537 5.025 39.300 1.00 10.06 109 GLU A CA 1
ATOM 912 C C . GLU A 1 109 ? 13.669 6.311 40.128 1.00 11.15 109 GLU A C 1
ATOM 913 O O . GLU A 1 109 ? 13.972 6.223 41.340 1.00 12.22 109 GLU A O 1
ATOM 919 N N . THR A 1 110 ? 13.491 7.487 39.518 1.00 10.41 110 THR A N 1
ATOM 920 C CA . THR A 1 110 ? 13.566 8.762 40.253 1.00 9.92 110 THR A CA 1
ATOM 921 C C . THR A 1 110 ? 12.318 8.918 41.148 1.00 10.94 110 THR A C 1
ATOM 922 O O . THR A 1 110 ? 12.426 9.359 42.327 1.00 11.41 110 THR A O 1
ATOM 926 N N . TRP A 1 111 ? 11.148 8.606 40.594 1.00 10.11 111 TRP A N 1
ATOM 927 C CA . TRP A 1 111 ? 9.882 8.621 41.293 1.00 9.26 111 TRP A CA 1
ATOM 928 C C . TRP A 1 111 ? 9.990 7.712 42.512 1.00 10.46 111 TRP A C 1
ATOM 929 O O . TRP A 1 111 ? 9.707 8.124 43.667 1.00 10.10 111 TRP A O 1
ATOM 940 N N . ALA A 1 112 ? 10.397 6.463 42.324 1.00 10.72 112 ALA A N 1
ATOM 941 C CA . ALA A 1 112 ? 10.532 5.534 43.453 1.00 10.41 112 ALA A CA 1
ATOM 942 C C . ALA A 1 112 ? 11.510 6.079 44.489 1.00 11.84 112 ALA A C 1
ATOM 943 O O . ALA A 1 112 ? 11.248 5.992 45.711 1.00 12.37 112 ALA A O 1
ATOM 945 N N . PHE A 1 113 ? 12.649 6.586 44.039 1.00 11.05 113 PHE A N 1
ATOM 946 C CA . PHE A 1 113 ? 13.608 7.145 44.976 1.00 10.80 113 PHE A CA 1
ATOM 947 C C . PHE A 1 113 ? 12.971 8.288 45.792 1.00 11.45 113 PHE A C 1
ATOM 948 O O . PHE A 1 113 ? 13.156 8.374 47.035 1.00 10.67 113 PHE A O 1
ATOM 956 N N . SER A 1 114 ? 12.229 9.161 45.140 1.00 10.66 114 SER A N 1
ATOM 957 C CA . SER A 1 114 ? 11.620 10.268 45.866 1.00 11.43 114 SER A CA 1
ATOM 958 C C . SER A 1 114 ? 10.644 9.737 46.925 1.00 10.79 114 SER A C 1
ATOM 959 O O . SER A 1 114 ? 10.463 10.374 47.986 1.00 10.82 114 SER A O 1
ATOM 962 N N . GLU A 1 115 ? 10.006 8.596 46.691 1.00 9.72 115 GLU A N 1
ATOM 963 C CA . GLU A 1 115 ? 9.116 8.005 47.687 1.00 10.34 115 GLU A CA 1
ATOM 964 C C . GLU A 1 115 ? 9.905 7.528 48.909 1.00 10.11 115 GLU A C 1
ATOM 965 O O . GLU A 1 115 ? 9.383 7.581 50.048 1.00 10.96 115 GLU A O 1
ATOM 971 N N . THR A 1 116 ? 11.135 7.041 48.740 1.00 10.62 116 THR A N 1
ATOM 972 C CA . THR A 1 116 ? 11.928 6.617 49.904 1.00 10.72 116 THR A CA 1
ATOM 973 C C . THR A 1 116 ? 12.269 7.863 50.725 1.00 11.60 116 THR A C 1
ATOM 974 O O . THR A 1 116 ? 12.442 7.721 51.943 1.00 12.23 116 THR A O 1
ATOM 978 N N . ILE A 1 117 ? 12.393 9.027 50.089 1.00 11.05 117 ILE A N 1
ATOM 979 C CA . ILE A 1 117 ? 12.626 10.272 50.858 1.00 10.55 117 ILE A CA 1
ATOM 980 C C . ILE A 1 117 ? 11.351 10.545 51.651 1.00 12.00 117 ILE A C 1
ATOM 981 O O . ILE A 1 117 ? 11.432 10.949 52.847 1.00 12.22 117 ILE A O 1
ATOM 986 N N . HIS A 1 118 ? 10.171 10.356 51.060 1.00 10.54 118 HIS A N 1
ATOM 987 C CA . HIS A 1 118 ? 8.928 10.567 51.836 1.00 9.53 118 HIS A CA 1
ATOM 988 C C . HIS A 1 118 ? 8.918 9.651 53.038 1.00 11.31 118 HIS A C 1
ATOM 989 O O . HIS A 1 118 ? 8.592 10.096 54.162 1.00 12.60 118 HIS A O 1
ATOM 996 N N . SER A 1 119 ? 9.244 8.367 52.869 1.00 11.47 119 SER A N 1
ATOM 997 C CA . SER A 1 119 ? 9.280 7.431 53.995 1.00 10.92 119 SER A CA 1
ATOM 998 C C . SER A 1 119 ? 10.244 7.903 55.057 1.00 11.36 119 SER A C 1
ATOM 999 O O . SER A 1 119 ? 9.933 7.839 56.244 1.00 12.43 119 SER A O 1
ATOM 1002 N N . ARG A 1 120 ? 11.414 8.360 54.661 1.00 11.85 120 ARG A N 1
ATOM 1003 C CA . ARG A 1 120 ? 12.413 8.857 55.608 1.00 12.70 120 ARG A CA 1
ATOM 1004 C C . ARG A 1 120 ? 11.813 10.042 56.382 1.00 12.12 120 ARG A C 1
ATOM 1005 O O . ARG A 1 120 ? 12.043 10.184 57.601 1.00 13.76 120 ARG A O 1
ATOM 1013 N N . SER A 1 121 ? 11.036 10.866 55.705 1.00 11.31 121 SER A N 1
ATOM 1014 C CA . SER A 1 121 ? 10.422 12.027 56.381 1.00 11.58 121 SER A CA 1
ATOM 1015 C C . SER A 1 121 ? 9.401 11.591 57.419 1.00 12.89 121 SER A C 1
ATOM 1016 O O . SER A 1 121 ? 9.306 12.249 58.493 1.00 14.26 121 SER A O 1
ATOM 1019 N N . TYR A 1 122 ? 8.621 10.538 57.177 1.00 12.37 122 TYR A N 1
ATOM 1020 C CA . TYR A 1 122 ? 7.661 10.048 58.171 1.00 12.97 122 TYR A CA 1
ATOM 1021 C C . TYR A 1 122 ? 8.422 9.497 59.385 1.00 15.17 122 TYR A C 1
ATOM 1022 O O . TYR A 1 122 ? 7.980 9.687 60.534 1.00 14.88 122 TYR A O 1
ATOM 1031 N N . THR A 1 123 ? 9.575 8.866 59.192 1.00 13.11 123 THR A N 1
ATOM 1032 C CA . THR A 1 123 ? 10.343 8.389 60.342 1.00 14.67 123 THR A CA 1
ATOM 1033 C C . THR A 1 123 ? 10.819 9.605 61.121 1.00 16.14 123 THR A C 1
ATOM 1034 O O . THR A 1 123 ? 10.746 9.613 62.366 1.00 16.47 123 THR A O 1
ATOM 1038 N N . HIS A 1 124 ? 11.284 10.639 60.437 1.00 14.59 124 HIS A N 1
ATOM 1039 C CA . HIS A 1 124 ? 11.758 11.868 61.123 1.00 14.66 124 HIS A CA 1
ATOM 1040 C C . HIS A 1 124 ? 10.646 12.458 61.971 1.00 16.23 124 HIS A C 1
ATOM 1041 O O . HIS A 1 124 ? 10.889 12.882 63.124 1.00 17.25 124 HIS A O 1
ATOM 1048 N N . ILE A 1 125 ? 9.423 12.466 61.463 1.00 14.63 125 ILE A N 1
ATOM 1049 C CA . ILE A 1 125 ? 8.320 13.026 62.256 1.00 17.14 125 ILE A CA 1
ATOM 1050 C C . ILE A 1 125 ? 8.001 12.074 63.415 1.00 18.78 125 ILE A C 1
ATOM 1051 O O . ILE A 1 125 ? 7.978 12.466 64.604 1.00 18.81 125 ILE A O 1
ATOM 1056 N N . ILE A 1 126 ? 7.766 10.804 63.122 1.00 17.19 126 ILE A N 1
ATOM 1057 C CA . ILE A 1 126 ? 7.383 9.867 64.156 1.00 18.59 126 ILE A CA 1
ATOM 1058 C C . ILE A 1 126 ? 8.354 9.761 65.324 1.00 21.26 126 ILE A C 1
ATOM 1059 O O . ILE A 1 126 ? 7.949 9.789 66.514 1.00 21.87 126 ILE A O 1
ATOM 1064 N N . ARG A 1 127 ? 9.630 9.637 65.033 1.00 20.02 127 ARG A N 1
ATOM 1065 C CA . ARG A 1 127 ? 10.612 9.483 66.103 1.00 22.35 127 ARG A CA 1
ATOM 1066 C C . ARG A 1 127 ? 10.734 10.742 66.958 1.00 22.12 127 ARG A C 1
ATOM 1067 O O . ARG A 1 127 ? 11.199 10.669 68.107 1.00 23.59 127 ARG A O 1
ATOM 1075 N N . ASN A 1 128 ? 10.292 11.875 66.429 1.00 21.90 128 ASN A N 1
ATOM 1076 C CA . ASN A 1 128 ? 10.361 13.133 67.164 1.00 24.55 128 ASN A CA 1
ATOM 1077 C C . ASN A 1 128 ? 9.050 13.564 67.815 1.00 24.21 128 ASN A C 1
ATOM 1078 O O . ASN A 1 128 ? 8.964 14.679 68.370 1.00 28.49 128 ASN A O 1
ATOM 1083 N N . ILE A 1 129 ? 8.024 12.720 67.768 1.00 21.93 129 ILE A N 1
ATOM 1084 C CA . ILE A 1 129 ? 6.779 13.083 68.440 1.00 23.95 129 ILE A CA 1
ATOM 1085 C C . ILE A 1 129 ? 6.277 12.011 69.413 1.00 25.54 129 ILE A C 1
ATOM 1086 O O . ILE A 1 129 ? 5.434 12.306 70.279 1.00 25.71 129 ILE A O 1
ATOM 1091 N N . VAL A 1 130 ? 6.765 10.777 69.292 1.00 26.93 130 VAL A N 1
ATOM 1092 C CA . VAL A 1 130 ? 6.370 9.722 70.240 1.00 27.56 130 VAL A CA 1
ATOM 1093 C C . VAL A 1 130 ? 7.604 9.120 70.918 1.00 28.83 130 VAL A C 1
ATOM 1094 O O . VAL A 1 130 ? 8.723 9.256 70.414 1.00 29.23 130 VAL A O 1
ATOM 1098 N N . ASN A 1 131 ? 7.415 8.450 72.058 1.00 30.24 131 ASN A N 1
ATOM 1099 C CA . ASN A 1 131 ? 8.558 7.850 72.730 1.00 31.95 131 ASN A CA 1
ATOM 1100 C C . ASN A 1 131 ? 8.940 6.478 72.176 1.00 30.10 131 ASN A C 1
ATOM 1101 O O . ASN A 1 131 ? 10.122 6.135 72.164 1.00 31.11 131 ASN A O 1
ATOM 1106 N N . ASP A 1 132 ? 7.964 5.700 71.694 1.00 26.98 132 ASP A N 1
ATOM 1107 C CA . ASP A 1 132 ? 8.293 4.406 71.116 1.00 26.65 132 ASP A CA 1
ATOM 1108 C C . ASP A 1 132 ? 7.786 4.305 69.682 1.00 24.36 132 ASP A C 1
ATOM 1109 O O . ASP A 1 132 ? 6.653 3.882 69.435 1.00 24.50 132 ASP A O 1
ATOM 1114 N N . PRO A 1 133 ? 8.626 4.708 68.721 1.00 23.51 133 PRO A N 1
ATOM 1115 C CA . PRO A 1 133 ? 8.202 4.636 67.315 1.00 21.38 133 PRO A CA 1
ATOM 1116 C C . PRO A 1 133 ? 7.760 3.234 66.916 1.00 21.38 133 PRO A C 1
ATOM 1117 O O . PRO A 1 133 ? 6.913 3.064 66.040 1.00 19.21 133 PRO A O 1
ATOM 1121 N N . SER A 1 134 ? 8.321 2.211 67.553 1.00 20.50 134 SER A N 1
ATOM 1122 C CA . SER A 1 134 ? 7.952 0.860 67.192 1.00 21.44 134 SER A CA 1
ATOM 1123 C C . SER A 1 134 ? 6.461 0.580 67.310 1.00 21.88 134 SER A C 1
ATOM 1124 O O . SER A 1 134 ? 5.909 -0.198 66.524 1.00 22.91 134 SER A O 1
ATOM 1127 N N . VAL A 1 135 ? 5.789 1.151 68.311 1.00 21.08 135 VAL A N 1
ATOM 1128 C CA . VAL A 1 135 ? 4.356 0.889 68.428 1.00 21.19 135 VAL A CA 1
ATOM 1129 C C . VAL A 1 135 ? 3.612 1.434 67.208 1.00 20.16 135 VAL A C 1
ATOM 1130 O O . VAL A 1 135 ? 2.663 0.816 66.722 1.00 21.21 135 VAL A O 1
ATOM 1134 N N . VAL A 1 136 ? 4.058 2.590 66.714 1.00 18.50 136 VAL A N 1
ATOM 1135 C CA . VAL A 1 136 ? 3.452 3.216 65.541 1.00 19.18 136 VAL A CA 1
ATOM 1136 C C . VAL A 1 136 ? 3.732 2.367 64.291 1.00 18.09 136 VAL A C 1
ATOM 1137 O O . VAL A 1 136 ? 2.792 1.982 63.582 1.00 17.96 136 VAL A O 1
ATOM 1141 N N . PHE A 1 137 ? 5.006 2.051 64.043 1.00 18.00 137 PHE A N 1
ATOM 1142 C CA . PHE A 1 137 ? 5.349 1.241 62.862 1.00 17.01 137 PHE A CA 1
ATOM 1143 C C . PHE A 1 137 ? 4.721 -0.133 62.879 1.00 17.86 137 PHE A C 1
ATOM 1144 O O . PHE A 1 137 ? 4.203 -0.596 61.850 1.00 19.43 137 PHE A O 1
ATOM 1152 N N . ASP A 1 138 ? 4.710 -0.807 64.030 1.00 17.52 138 ASP A N 1
ATOM 1153 C CA . ASP A 1 138 ? 4.089 -2.133 64.045 1.00 18.41 138 ASP A CA 1
ATOM 1154 C C . ASP A 1 138 ? 2.580 -2.049 63.794 1.00 20.10 138 ASP A C 1
ATOM 1155 O O . ASP A 1 138 ? 1.997 -2.918 63.159 1.00 19.68 138 ASP A O 1
ATOM 1160 N N . ASP A 1 139 ? 1.921 -1.004 64.289 1.00 18.48 139 ASP A N 1
ATOM 1161 C CA . ASP A 1 139 ? 0.492 -0.895 64.079 1.00 19.32 139 ASP A CA 1
ATOM 1162 C C . ASP A 1 139 ? 0.125 -0.716 62.611 1.00 19.87 139 ASP A C 1
ATOM 1163 O O . ASP A 1 139 ? -0.967 -1.100 62.178 1.00 21.00 139 ASP A O 1
ATOM 1168 N N . ILE A 1 140 ? 1.029 -0.117 61.843 1.00 18.71 140 ILE A N 1
ATOM 1169 C CA . ILE A 1 140 ? 0.764 0.076 60.414 1.00 19.69 140 ILE A CA 1
ATOM 1170 C C . ILE A 1 140 ? 0.532 -1.286 59.762 1.00 19.60 140 ILE A C 1
ATOM 1171 O O . ILE A 1 140 ? -0.353 -1.439 58.908 1.00 21.70 140 ILE A O 1
ATOM 1176 N N . VAL A 1 141 ? 1.318 -2.276 60.170 1.00 19.80 141 VAL A N 1
ATOM 1177 C CA . VAL A 1 141 ? 1.180 -3.611 59.604 1.00 20.88 141 VAL A CA 1
ATOM 1178 C C . VAL A 1 141 ? -0.071 -4.342 60.057 1.00 23.86 141 VAL A C 1
ATOM 1179 O O . VAL A 1 141 ? -0.755 -4.968 59.251 1.00 26.81 141 VAL A O 1
ATOM 1183 N N . THR A 1 142 ? -0.399 -4.227 61.340 1.00 23.44 142 THR A N 1
ATOM 1184 C CA . THR A 1 142 ? -1.520 -4.963 61.912 1.00 25.43 142 THR A CA 1
ATOM 1185 C C . THR A 1 142 ? -2.859 -4.277 62.028 1.00 23.83 142 THR A C 1
ATOM 1186 O O . THR A 1 142 ? -3.874 -4.923 62.285 1.00 26.44 142 THR A O 1
ATOM 1190 N N . ASN A 1 143 ? -2.885 -2.970 61.839 1.00 22.63 143 ASN A N 1
ATOM 1191 C CA . ASN A 1 143 ? -4.137 -2.254 61.990 1.00 21.58 143 ASN A CA 1
ATOM 1192 C C . ASN A 1 143 ? -5.186 -2.628 60.933 1.00 21.69 143 ASN A C 1
ATOM 1193 O O . ASN A 1 143 ? -5.049 -2.313 59.755 1.00 20.12 143 ASN A O 1
ATOM 1198 N N . GLU A 1 144 ? -6.252 -3.287 61.364 1.00 21.87 144 GLU A N 1
ATOM 1199 C CA . GLU A 1 144 ? -7.315 -3.715 60.458 1.00 23.28 144 GLU A CA 1
ATOM 1200 C C . GLU A 1 144 ? -7.933 -2.598 59.609 1.00 22.07 144 GLU A C 1
ATOM 1201 O O . GLU A 1 144 ? -8.182 -2.780 58.422 1.00 21.03 144 GLU A O 1
ATOM 1207 N N . GLN A 1 145 ? -8.187 -1.442 60.209 1.00 20.78 145 GLN A N 1
ATOM 1208 C CA . GLN A 1 145 ? -8.804 -0.348 59.476 1.00 21.18 145 GLN A CA 1
ATOM 1209 C C . GLN A 1 145 ? -7.860 0.278 58.469 1.00 19.80 145 GLN A C 1
ATOM 1210 O O . GLN A 1 145 ? -8.279 0.703 57.398 1.00 18.41 145 GLN A O 1
ATOM 1216 N N . ILE A 1 146 ? -6.583 0.344 58.809 1.00 18.83 146 ILE A N 1
ATOM 1217 C CA . ILE A 1 146 ? -5.616 0.905 57.874 1.00 18.95 146 ILE A CA 1
ATOM 1218 C C . ILE A 1 146 ? -5.488 -0.044 56.687 1.00 20.06 146 ILE A C 1
ATOM 1219 O O . ILE A 1 146 ? -5.488 0.398 55.531 1.00 19.05 146 ILE A O 1
ATOM 1224 N N . GLN A 1 147 ? -5.401 -1.350 56.950 1.00 19.33 147 GLN A N 1
ATOM 1225 C CA . GLN A 1 147 ? -5.264 -2.293 55.846 1.00 20.29 147 GLN A CA 1
ATOM 1226 C C . GLN A 1 147 ? -6.543 -2.374 55.018 1.00 19.25 147 GLN A C 1
ATOM 1227 O O . GLN A 1 147 ? -6.486 -2.591 53.804 1.00 19.60 147 GLN A O 1
ATOM 1233 N N . LYS A 1 148 ? -7.709 -2.187 55.641 1.00 17.80 148 LYS A N 1
ATOM 1234 C CA . LYS A 1 148 ? -8.949 -2.222 54.897 1.00 18.68 148 LYS A CA 1
ATOM 1235 C C . LYS A 1 148 ? -8.982 -1.029 53.920 1.00 18.81 148 LYS A C 1
ATOM 1236 O O . LYS A 1 148 ? -9.418 -1.157 52.769 1.00 18.18 148 LYS A O 1
ATOM 1242 N N . ARG A 1 149 ? -8.491 0.131 54.365 1.00 17.05 149 ARG A N 1
ATOM 1243 C CA . ARG A 1 149 ? -8.490 1.317 53.514 1.00 16.06 149 ARG A CA 1
ATOM 1244 C C . ARG A 1 149 ? -7.584 1.107 52.295 1.00 17.29 149 ARG A C 1
ATOM 1245 O O . ARG A 1 149 ? -7.911 1.563 51.203 1.00 17.06 149 ARG A O 1
ATOM 1253 N N . ALA A 1 150 ? -6.487 0.372 52.494 1.00 16.28 150 ALA A N 1
ATOM 1254 C CA . ALA A 1 150 ? -5.500 0.118 51.439 1.00 16.79 150 ALA A CA 1
ATOM 1255 C C . ALA A 1 150 ? -5.699 -1.186 50.673 1.00 18.04 150 ALA A C 1
ATOM 1256 O O . ALA A 1 150 ? -4.925 -1.495 49.755 1.00 17.27 150 ALA A O 1
ATOM 1258 N N . GLU A 1 151 ? -6.734 -1.939 51.012 1.00 17.91 151 GLU A N 1
ATOM 1259 C CA . GLU A 1 151 ? -6.960 -3.234 50.390 1.00 19.37 151 GLU A CA 1
ATOM 1260 C C . GLU A 1 151 ? -7.005 -3.146 48.887 1.00 18.21 151 GLU A C 1
ATOM 1261 O O . GLU A 1 151 ? -7.705 -2.315 48.317 1.00 18.47 151 GLU A O 1
ATOM 1267 N N . GLY A 1 152 ? -6.209 -4.017 48.249 1.00 17.86 152 GLY A N 1
ATOM 1268 C CA . GLY A 1 152 ? -6.156 -4.084 46.803 1.00 17.89 152 GLY A CA 1
ATOM 1269 C C . GLY A 1 152 ? -4.932 -3.433 46.188 1.00 17.97 152 GLY A C 1
ATOM 1270 O O . GLY A 1 152 ? -4.601 -3.715 45.040 1.00 20.20 152 GLY A O 1
ATOM 1271 N N . ILE A 1 153 ? -4.233 -2.570 46.923 1.00 15.76 153 ILE A N 1
ATOM 1272 C CA . ILE A 1 153 ? -3.065 -1.890 46.375 1.00 14.83 153 ILE A CA 1
ATOM 1273 C C . ILE A 1 153 ? -1.891 -2.853 46.242 1.00 13.74 153 ILE A C 1
ATOM 1274 O O . ILE A 1 153 ? -1.385 -3.090 45.118 1.00 13.09 153 ILE A O 1
ATOM 1279 N N . SER A 1 154 ? -1.459 -3.427 47.357 1.00 14.39 154 SER A N 1
ATOM 1280 C CA . SER A 1 154 ? -0.346 -4.375 47.279 1.00 13.71 154 SER A CA 1
ATOM 1281 C C . SER A 1 154 ? -0.709 -5.598 46.450 1.00 16.40 154 SER A C 1
ATOM 1282 O O . SER A 1 154 ? 0.125 -6.094 45.684 1.00 16.09 154 SER A O 1
ATOM 1285 N N . SER A 1 155 ? -1.935 -6.087 46.584 1.00 18.31 155 SER A N 1
ATOM 1286 C CA . SER A 1 155 ? -2.296 -7.283 45.850 1.00 17.64 155 SER A CA 1
ATOM 1287 C C . SER A 1 155 ? -2.256 -7.050 44.337 1.00 17.83 155 SER A C 1
ATOM 1288 O O . SER A 1 155 ? -1.829 -7.963 43.598 1.00 18.63 155 SER A O 1
ATOM 1291 N N . TYR A 1 156 ? -2.647 -5.861 43.862 1.00 15.66 156 TYR A N 1
ATOM 1292 C CA . TYR A 1 156 ? -2.610 -5.565 42.432 1.00 15.41 156 TYR A CA 1
ATOM 1293 C C . TYR A 1 156 ? -1.159 -5.573 41.925 1.00 14.12 156 TYR A C 1
ATOM 1294 O O . TYR A 1 156 ? -0.852 -6.193 40.892 1.00 16.18 156 TYR A O 1
ATOM 1303 N N . TYR A 1 157 ? -0.258 -4.842 42.586 1.00 13.46 157 TYR A N 1
ATOM 1304 C CA . TYR A 1 157 ? 1.151 -4.867 42.206 1.00 14.10 157 TYR A CA 1
ATOM 1305 C C . TYR A 1 157 ? 1.649 -6.311 42.232 1.00 11.57 157 TYR A C 1
ATOM 1306 O O . TYR A 1 157 ? 2.374 -6.739 41.312 1.00 11.40 157 TYR A O 1
ATOM 1315 N N . ASP A 1 158 ? 1.310 -7.068 43.288 1.00 12.92 158 ASP A N 1
ATOM 1316 C CA . ASP A 1 158 ? 1.790 -8.452 43.379 1.00 13.19 158 ASP A CA 1
ATOM 1317 C C . ASP A 1 158 ? 1.344 -9.339 42.223 1.00 13.68 158 ASP A C 1
ATOM 1318 O O . ASP A 1 158 ? 2.138 -10.151 41.710 1.00 12.94 158 ASP A O 1
ATOM 1323 N N . GLU A 1 159 ? 0.098 -9.184 41.833 1.00 13.75 159 GLU A N 1
ATOM 1324 C CA . GLU A 1 159 ? -0.437 -9.972 40.720 1.00 14.24 159 GLU A CA 1
ATOM 1325 C C . GLU A 1 159 ? 0.270 -9.586 39.428 1.00 14.18 159 GLU A C 1
ATOM 1326 O O . GLU A 1 159 ? 0.587 -10.435 38.595 1.00 14.69 159 GLU A O 1
ATOM 1332 N N . LEU A 1 160 ? 0.539 -8.301 39.213 1.00 12.11 160 LEU A N 1
ATOM 1333 C CA . LEU A 1 160 ? 1.241 -7.847 38.032 1.00 13.02 160 LEU A CA 1
ATOM 1334 C C . LEU A 1 160 ? 2.650 -8.424 38.004 1.00 13.06 160 LEU A C 1
ATOM 1335 O O . LEU A 1 160 ? 3.128 -8.916 36.950 1.00 12.23 160 LEU A O 1
ATOM 1340 N N . ILE A 1 161 ? 3.327 -8.411 39.159 1.00 11.94 161 ILE A N 1
ATOM 1341 C CA . ILE A 1 161 ? 4.686 -8.919 39.219 1.00 11.86 161 ILE A CA 1
ATOM 1342 C C . ILE A 1 161 ? 4.695 -10.419 38.891 1.00 11.04 161 ILE A C 1
ATOM 1343 O O . ILE A 1 161 ? 5.558 -10.895 38.149 1.00 12.77 161 ILE A O 1
ATOM 1348 N N . GLU A 1 162 ? 3.746 -11.162 39.457 1.00 13.08 162 GLU A N 1
ATOM 1349 C CA . GLU A 1 162 ? 3.689 -12.605 39.181 1.00 14.16 162 GLU A CA 1
ATOM 1350 C C . GLU A 1 162 ? 3.443 -12.897 37.694 1.00 13.20 162 GLU A C 1
ATOM 1351 O O . GLU A 1 162 ? 4.112 -13.743 37.083 1.00 13.47 162 GLU A O 1
ATOM 1357 N N . MET A 1 163 ? 2.494 -12.171 37.106 1.00 12.91 163 MET A N 1
ATOM 1358 C CA . MET A 1 163 ? 2.186 -12.384 35.689 1.00 13.70 163 MET A CA 1
ATOM 1359 C C . MET A 1 163 ? 3.383 -12.013 34.828 1.00 13.21 163 MET A C 1
ATOM 1360 O O . MET A 1 163 ? 3.676 -12.665 33.786 1.00 13.64 163 MET A O 1
ATOM 1365 N N . THR A 1 164 ? 4.116 -10.972 35.211 1.00 12.88 164 THR A N 1
ATOM 1366 C CA . THR A 1 164 ? 5.299 -10.569 34.498 1.00 12.14 164 THR A CA 1
ATOM 1367 C C . THR A 1 164 ? 6.398 -11.648 34.560 1.00 12.16 164 THR A C 1
ATOM 1368 O O . THR A 1 164 ? 7.057 -11.904 33.537 1.00 13.41 164 THR A O 1
ATOM 1372 N N . SER A 1 165 ? 6.587 -12.263 35.734 1.00 12.90 165 SER A N 1
ATOM 1373 C CA . SER A 1 165 ? 7.577 -13.310 35.857 1.00 12.87 165 SER A CA 1
ATOM 1374 C C . SER A 1 165 ? 7.180 -14.483 34.946 1.00 12.03 165 SER A C 1
ATOM 1375 O O . SER A 1 165 ? 8.053 -15.017 34.259 1.00 13.47 165 SER A O 1
ATOM 1378 N N . TYR A 1 166 ? 5.900 -14.872 34.928 1.00 13.50 166 TYR A N 1
ATOM 1379 C CA . TYR A 1 166 ? 5.514 -15.970 34.022 1.00 13.78 166 TYR A CA 1
ATOM 1380 C C . TYR A 1 166 ? 5.806 -15.599 32.569 1.00 14.05 166 TYR A C 1
ATOM 1381 O O . TYR A 1 166 ? 6.289 -16.423 31.773 1.00 14.94 166 TYR A O 1
ATOM 1390 N N . TRP A 1 167 ? 5.524 -14.373 32.169 1.00 13.27 167 TRP A N 1
ATOM 1391 C CA . TRP A 1 167 ? 5.786 -13.958 30.812 1.00 13.89 167 TRP A CA 1
ATOM 1392 C C . TRP A 1 167 ? 7.272 -13.973 30.477 1.00 13.99 167 TRP A C 1
ATOM 1393 O O . TRP A 1 167 ? 7.677 -14.477 29.426 1.00 14.76 167 TRP A O 1
ATOM 1404 N N . HIS A 1 168 ? 8.101 -13.423 31.355 1.00 14.71 168 HIS A N 1
ATOM 1405 C CA . HIS A 1 168 ? 9.536 -13.392 31.107 1.00 15.06 168 HIS A CA 1
ATOM 1406 C C . HIS A 1 168 ? 10.145 -14.811 31.101 1.00 14.68 168 HIS A C 1
ATOM 1407 O O . HIS A 1 168 ? 11.087 -15.051 30.321 1.00 17.13 168 HIS A O 1
ATOM 1414 N N . LEU A 1 169 ? 9.616 -15.729 31.911 1.00 14.56 169 LEU A N 1
ATOM 1415 C CA . LEU A 1 169 ? 10.185 -17.081 31.960 1.00 16.85 169 LEU A CA 1
ATOM 1416 C C . LEU A 1 169 ? 9.695 -18.007 30.863 1.00 17.51 169 LEU A C 1
ATOM 1417 O O . LEU A 1 169 ? 10.489 -18.733 30.269 1.00 17.45 169 LEU A O 1
ATOM 1422 N N . LEU A 1 170 ? 8.402 -17.942 30.572 1.00 14.88 170 LEU A N 1
ATOM 1423 C CA . LEU A 1 170 ? 7.800 -18.876 29.633 1.00 17.25 170 LEU A CA 1
ATOM 1424 C C . LEU A 1 170 ? 7.378 -18.349 28.302 1.00 16.61 170 LEU A C 1
ATOM 1425 O O . LEU A 1 170 ? 7.241 -19.140 27.344 1.00 17.14 170 LEU A O 1
ATOM 1430 N N . GLY A 1 171 ? 7.159 -17.042 28.215 1.00 15.56 171 GLY A N 1
ATOM 1431 C CA . GLY A 1 171 ? 6.695 -16.456 26.970 1.00 15.47 171 GLY A CA 1
ATOM 1432 C C . GLY A 1 171 ? 5.208 -16.746 26.763 1.00 14.44 171 GLY A C 1
ATOM 1433 O O . GLY A 1 171 ? 4.560 -17.450 27.550 1.00 16.51 171 GLY A O 1
ATOM 1434 N N . GLU A 1 172 ? 4.655 -16.173 25.704 1.00 16.46 172 GLU A N 1
ATOM 1435 C CA . GLU A 1 172 ? 3.258 -16.349 25.393 1.00 17.74 172 GLU A CA 1
ATOM 1436 C C . GLU A 1 172 ? 2.919 -17.771 25.037 1.00 16.71 172 GLU A C 1
ATOM 1437 O O . GLU A 1 172 ? 3.721 -18.490 24.420 1.00 17.96 172 GLU A O 1
ATOM 1443 N N . GLY A 1 173 ? 1.743 -18.189 25.489 1.00 15.88 173 GLY A N 1
ATOM 1444 C CA . GLY A 1 173 ? 1.284 -19.513 25.125 1.00 17.33 173 GLY A CA 1
ATOM 1445 C C . GLY A 1 173 ? 0.544 -20.184 26.243 1.00 15.89 173 GLY A C 1
ATOM 1446 O O . GLY A 1 173 ? 0.241 -19.571 27.268 1.00 17.66 173 GLY A O 1
ATOM 1447 N N . THR A 1 174 ? 0.219 -21.460 26.050 1.00 15.57 174 THR A N 1
ATOM 1448 C CA . THR A 1 174 ? -0.483 -22.220 27.066 1.00 17.31 174 THR A CA 1
ATOM 1449 C C . THR A 1 174 ? 0.521 -23.283 27.454 1.00 18.27 174 THR A C 1
ATOM 1450 O O . THR A 1 174 ? 0.966 -24.092 26.622 1.00 21.18 174 THR A O 1
ATOM 1454 N N . HIS A 1 175 ? 0.873 -23.252 28.731 1.00 17.31 175 HIS A N 1
ATOM 1455 C CA . HIS A 1 175 ? 1.922 -24.082 29.286 1.00 15.68 175 HIS A CA 1
ATOM 1456 C C . HIS A 1 175 ? 1.458 -25.102 30.290 1.00 16.26 175 HIS A C 1
ATOM 1457 O O . HIS A 1 175 ? 0.343 -25.008 30.796 1.00 16.71 175 HIS A O 1
ATOM 1464 N N . THR A 1 176 ? 2.332 -26.064 30.605 1.00 14.13 176 THR A N 1
ATOM 1465 C CA . THR A 1 176 ? 2.024 -27.094 31.591 1.00 14.42 176 THR A CA 1
ATOM 1466 C C . THR A 1 176 ? 3.089 -26.972 32.690 1.00 13.43 176 THR A C 1
ATOM 1467 O O . THR A 1 176 ? 4.254 -27.302 32.475 1.00 13.46 176 THR A O 1
ATOM 1471 N N . VAL A 1 177 ? 2.672 -26.446 33.840 1.00 12.42 177 VAL A N 1
ATOM 1472 C CA . VAL A 1 177 ? 3.572 -26.189 34.965 1.00 14.39 177 VAL A CA 1
ATOM 1473 C C . VAL A 1 177 ? 3.146 -27.046 36.153 1.00 15.35 177 VAL A C 1
ATOM 1474 O O . VAL A 1 177 ? 2.063 -26.858 36.706 1.00 16.35 177 VAL A O 1
ATOM 1478 N N . ASN A 1 178 ? 3.986 -28.018 36.509 1.00 14.88 178 ASN A N 1
ATOM 1479 C CA . ASN A 1 178 ? 3.668 -28.968 37.577 1.00 15.52 178 ASN A CA 1
ATOM 1480 C C . ASN A 1 178 ? 2.289 -29.600 37.363 1.00 16.17 178 ASN A C 1
ATOM 1481 O O . ASN A 1 178 ? 1.502 -29.803 38.296 1.00 17.47 178 ASN A O 1
ATOM 1486 N N . GLY A 1 179 ? 2.006 -29.906 36.103 1.00 15.72 179 GLY A N 1
ATOM 1487 C CA . GLY A 1 179 ? 0.747 -30.547 35.778 1.00 15.83 179 GLY A CA 1
ATOM 1488 C C . GLY A 1 179 ? -0.478 -29.647 35.701 1.00 15.72 179 GLY A C 1
ATOM 1489 O O . GLY A 1 179 ? -1.597 -30.153 35.472 1.00 17.80 179 GLY A O 1
ATOM 1490 N N . LYS A 1 180 ? -0.264 -28.342 35.893 1.00 17.02 180 LYS A N 1
ATOM 1491 C CA . LYS A 1 180 ? -1.334 -27.331 35.831 1.00 18.80 180 LYS A CA 1
ATOM 1492 C C . LYS A 1 180 ? -1.214 -26.611 34.498 1.00 18.19 180 LYS A C 1
ATOM 1493 O O . LYS A 1 180 ? -0.109 -26.373 34.009 1.00 17.07 180 LYS A O 1
ATOM 1499 N N . THR A 1 181 ? -2.337 -26.262 33.889 1.00 18.06 181 THR A N 1
ATOM 1500 C CA . THR A 1 181 ? -2.300 -25.586 32.596 1.00 17.25 181 THR A CA 1
ATOM 1501 C C . THR A 1 181 ? -2.304 -24.110 32.900 1.00 18.12 181 THR A C 1
ATOM 1502 O O . THR A 1 181 ? -3.226 -23.617 33.528 1.00 20.21 181 THR A O 1
ATOM 1506 N N . VAL A 1 182 ? -1.263 -23.424 32.438 1.00 19.17 182 VAL A N 1
ATOM 1507 C CA . VAL A 1 182 ? -1.075 -21.994 32.707 1.00 19.92 182 VAL A CA 1
ATOM 1508 C C . VAL A 1 182 ? -1.034 -21.197 31.409 1.00 19.57 182 VAL A C 1
ATOM 1509 O O . VAL A 1 182 ? -0.189 -21.422 30.550 1.00 19.45 182 VAL A O 1
ATOM 1513 N N . THR A 1 183 ? -1.967 -20.270 31.252 1.00 18.60 183 THR A N 1
ATOM 1514 C CA . THR A 1 183 ? -1.973 -19.454 30.062 1.00 19.70 183 THR A CA 1
ATOM 1515 C C . THR A 1 183 ? -1.244 -18.140 30.309 1.00 17.41 183 THR A C 1
ATOM 1516 O O . THR A 1 183 ? -1.526 -17.428 31.266 1.00 20.43 183 THR A O 1
ATOM 1520 N N . VAL A 1 184 ? -0.287 -17.850 29.440 1.00 16.51 184 VAL A N 1
ATOM 1521 C CA . VAL A 1 184 ? 0.456 -16.593 29.490 1.00 15.47 184 VAL A CA 1
ATOM 1522 C C . VAL A 1 184 ? 0.031 -15.808 28.237 1.00 16.61 184 VAL A C 1
ATOM 1523 O O . VAL A 1 184 ? 0.343 -16.179 27.092 1.00 17.21 184 VAL A O 1
ATOM 1527 N N . SER A 1 185 ? -0.721 -14.740 28.452 1.00 16.90 185 SER A N 1
ATOM 1528 C CA . SER A 1 185 ? -1.211 -13.888 27.369 1.00 17.06 185 SER A CA 1
ATOM 1529 C C . SER A 1 185 ? -0.609 -12.509 27.510 1.00 15.61 185 SER A C 1
ATOM 1530 O O . SER A 1 185 ? -0.818 -11.848 28.552 1.00 14.71 185 SER A O 1
ATOM 1533 N N . LEU A 1 186 ? 0.108 -12.046 26.494 1.00 15.43 186 LEU A N 1
ATOM 1534 C CA . LEU A 1 186 ? 0.674 -10.707 26.593 1.00 15.50 186 LEU A CA 1
ATOM 1535 C C . LEU A 1 186 ? -0.480 -9.677 26.629 1.00 14.95 186 LEU A C 1
ATOM 1536 O O . LEU A 1 186 ? -0.398 -8.706 27.363 1.00 14.42 186 LEU A O 1
ATOM 1541 N N . ARG A 1 187 ? -1.570 -9.863 25.884 1.00 14.34 187 ARG A N 1
ATOM 1542 C CA . ARG A 1 187 ? -2.674 -8.910 25.968 1.00 14.67 187 ARG A CA 1
ATOM 1543 C C . ARG A 1 187 ? -3.213 -8.806 27.399 1.00 16.25 187 ARG A C 1
ATOM 1544 O O . ARG A 1 187 ? -3.489 -7.700 27.894 1.00 13.99 187 ARG A O 1
ATOM 1552 N N . GLU A 1 188 ? -3.367 -9.929 28.092 1.00 13.64 188 GLU A N 1
ATOM 1553 C CA . GLU A 1 188 ? -3.837 -9.896 29.470 1.00 14.80 188 GLU A CA 1
ATOM 1554 C C . GLU A 1 188 ? -2.837 -9.188 30.385 1.00 12.32 188 GLU A C 1
ATOM 1555 O O . GLU A 1 188 ? -3.234 -8.482 31.328 1.00 13.40 188 GLU A O 1
ATOM 1561 N N . LEU A 1 189 ? -1.552 -9.373 30.120 1.00 11.68 189 LEU A N 1
ATOM 1562 C CA . LEU A 1 189 ? -0.528 -8.730 30.940 1.00 12.10 189 LEU A CA 1
ATOM 1563 C C . LEU A 1 189 ? -0.553 -7.220 30.644 1.00 11.32 189 LEU A C 1
ATOM 1564 O O . LEU A 1 189 ? -0.390 -6.397 31.571 1.00 11.51 189 LEU A O 1
ATOM 1569 N N . LYS A 1 190 ? -0.797 -6.820 29.408 1.00 12.47 190 LYS A N 1
ATOM 1570 C CA . LYS A 1 190 ? -0.932 -5.392 29.105 1.00 11.56 190 LYS A CA 1
ATOM 1571 C C . LYS A 1 190 ? -2.134 -4.801 29.850 1.00 12.51 190 LYS A C 1
ATOM 1572 O O . LYS A 1 190 ? -2.057 -3.682 30.395 1.00 12.70 190 LYS A O 1
ATOM 1578 N N . LYS A 1 191 ? -3.249 -5.526 29.923 1.00 11.81 191 LYS A N 1
ATOM 1579 C CA . LYS A 1 191 ? -4.412 -5.038 30.650 1.00 11.83 191 LYS A CA 1
ATOM 1580 C C . LYS A 1 191 ? -4.068 -4.864 32.131 1.00 12.13 191 LYS A C 1
ATOM 1581 O O . LYS A 1 191 ? -4.470 -3.874 32.774 1.00 12.83 191 LYS A O 1
ATOM 1587 N N . LYS A 1 192 ? -3.318 -5.809 32.704 1.00 12.42 192 LYS A N 1
ATOM 1588 C CA . LYS A 1 192 ? -2.943 -5.736 34.111 1.00 12.73 192 LYS A CA 1
ATOM 1589 C C . LYS A 1 192 ? -2.053 -4.537 34.383 1.00 10.89 192 LYS A C 1
ATOM 1590 O O . LYS A 1 192 ? -2.263 -3.802 35.368 1.00 11.40 192 LYS A O 1
ATOM 1596 N N . LEU A 1 193 ? -1.071 -4.296 33.515 1.00 10.77 193 LEU A N 1
ATOM 1597 C CA . LEU A 1 193 ? -0.194 -3.128 33.660 1.00 10.87 193 LEU A CA 1
ATOM 1598 C C . LEU A 1 193 ? -1.019 -1.847 33.539 1.00 11.21 193 LEU A C 1
ATOM 1599 O O . LEU A 1 193 ? -0.881 -0.898 34.364 1.00 10.53 193 LEU A O 1
ATOM 1604 N N . TYR A 1 194 ? -1.889 -1.791 32.541 1.00 11.99 194 TYR A N 1
ATOM 1605 C CA . TYR A 1 194 ? -2.696 -0.620 32.309 1.00 12.04 194 TYR A CA 1
ATOM 1606 C C . TYR A 1 194 ? -3.542 -0.287 33.520 1.00 10.90 194 TYR A C 1
ATOM 1607 O O . TYR A 1 194 ? -3.531 0.874 34.002 1.00 12.12 194 TYR A O 1
ATOM 1616 N N . LEU A 1 195 ? -4.257 -1.265 34.061 1.00 10.34 195 LEU A N 1
ATOM 1617 C CA . LEU A 1 195 ? -5.070 -1.022 35.224 1.00 10.79 195 LEU A CA 1
ATOM 1618 C C . LEU A 1 195 ? -4.248 -0.771 36.498 1.00 10.16 195 LEU A C 1
ATOM 1619 O O . LEU A 1 195 ? -4.715 -0.107 37.442 1.00 11.05 195 LEU A O 1
ATOM 1624 N N . CYS A 1 196 ? -3.027 -1.316 36.550 1.00 11.31 196 CYS A N 1
ATOM 1625 C CA . CYS A 1 196 ? -2.166 -1.017 37.691 1.00 11.70 196 CYS A CA 1
ATOM 1626 C C . CYS A 1 196 ? -1.858 0.506 37.640 1.00 9.72 196 CYS A C 1
ATOM 1627 O O . CYS A 1 196 ? -1.905 1.206 38.673 1.00 9.56 196 CYS A O 1
ATOM 1630 N N . LEU A 1 197 ? -1.531 1.024 36.455 1.00 11.09 197 LEU A N 1
ATOM 1631 C CA . LEU A 1 197 ? -1.267 2.461 36.322 1.00 11.76 197 LEU A CA 1
ATOM 1632 C C . LEU A 1 197 ? -2.483 3.292 36.739 1.00 10.22 197 LEU A C 1
ATOM 1633 O O . LEU A 1 197 ? -2.335 4.278 37.450 1.00 10.75 197 LEU A O 1
ATOM 1638 N N . MET A 1 198 ? -3.681 2.890 36.361 1.00 10.62 198 MET A N 1
ATOM 1639 C CA . MET A 1 198 ? -4.881 3.607 36.781 1.00 11.50 198 MET A CA 1
ATOM 1640 C C . MET A 1 198 ? -4.999 3.560 38.297 1.00 11.06 198 MET A C 1
ATOM 1641 O O . MET A 1 198 ? -5.326 4.586 38.934 1.00 11.74 198 MET A O 1
ATOM 1646 N N . SER A 1 199 ? -4.694 2.421 38.911 1.00 11.82 199 SER A N 1
ATOM 1647 C CA . SER A 1 199 ? -4.785 2.297 40.347 1.00 10.85 199 SER A CA 1
ATOM 1648 C C . SER A 1 199 ? -3.752 3.198 41.060 1.00 9.49 199 SER A C 1
ATOM 1649 O O . SER A 1 199 ? -4.023 3.824 42.107 1.00 11.34 199 SER A O 1
ATOM 1652 N N . VAL A 1 200 ? -2.559 3.287 40.485 1.00 10.39 200 VAL A N 1
ATOM 1653 C CA . VAL A 1 200 ? -1.505 4.115 41.058 1.00 10.58 200 VAL A CA 1
ATOM 1654 C C . VAL A 1 200 ? -1.906 5.573 40.891 1.00 10.73 200 VAL A C 1
ATOM 1655 O O . VAL A 1 200 ? -1.600 6.406 41.772 1.00 10.89 200 VAL A O 1
ATOM 1659 N N . ASN A 1 201 ? -2.601 5.890 39.794 1.00 10.50 201 ASN A N 1
ATOM 1660 C CA . ASN A 1 201 ? -3.091 7.258 39.631 1.00 11.88 201 ASN A CA 1
ATOM 1661 C C . ASN A 1 201 ? -4.090 7.593 40.742 1.00 11.67 201 ASN A C 1
ATOM 1662 O O . ASN A 1 201 ? -4.000 8.657 41.373 1.00 12.09 201 ASN A O 1
ATOM 1667 N N . ALA A 1 202 ? -5.010 6.681 41.047 1.00 11.22 202 ALA A N 1
ATOM 1668 C CA . ALA A 1 202 ? -5.935 6.937 42.141 1.00 11.24 202 ALA A CA 1
ATOM 1669 C C . ALA A 1 202 ? -5.225 7.039 43.473 1.00 11.60 202 ALA A C 1
ATOM 1670 O O . ALA A 1 202 ? -5.588 7.872 44.332 1.00 11.98 202 ALA A O 1
ATOM 1672 N N . LEU A 1 203 ? -4.204 6.217 43.683 1.00 11.83 203 LEU A N 1
ATOM 1673 C CA . LEU A 1 203 ? -3.462 6.249 44.930 1.00 12.49 203 LEU A CA 1
ATOM 1674 C C . LEU A 1 203 ? -2.804 7.594 45.189 1.00 11.89 203 LEU A C 1
ATOM 1675 O O . LEU A 1 203 ? -3.004 8.225 46.255 1.00 13.17 203 LEU A O 1
ATOM 1680 N N . GLU A 1 204 ? -2.021 8.060 44.232 1.00 11.93 204 GLU A N 1
ATOM 1681 C CA . GLU A 1 204 ? -1.334 9.337 44.459 1.00 13.55 204 GLU A CA 1
ATOM 1682 C C . GLU A 1 204 ? -2.196 10.561 44.266 1.00 12.61 204 GLU A C 1
ATOM 1683 O O . GLU A 1 204 ? -2.035 11.544 44.997 1.00 14.29 204 GLU A O 1
ATOM 1689 N N . ALA A 1 205 ? -3.178 10.503 43.375 1.00 11.95 205 ALA A N 1
ATOM 1690 C CA . ALA A 1 205 ? -3.982 11.678 43.059 1.00 13.02 205 ALA A CA 1
ATOM 1691 C C . ALA A 1 205 ? -5.197 11.863 43.954 1.00 13.55 205 ALA A C 1
ATOM 1692 O O . ALA A 1 205 ? -5.689 12.983 44.076 1.00 12.63 205 ALA A O 1
ATOM 1694 N N . ILE A 1 206 ? -5.672 10.792 44.589 1.00 12.74 206 ILE A N 1
ATOM 1695 C CA . ILE A 1 206 ? -6.836 10.889 45.469 1.00 13.73 206 ILE A CA 1
ATOM 1696 C C . ILE A 1 206 ? -6.504 10.492 46.884 1.00 14.22 206 ILE A C 1
ATOM 1697 O O . ILE A 1 206 ? -6.624 11.312 47.816 1.00 13.75 206 ILE A O 1
ATOM 1702 N N . ARG A 1 207 ? -6.038 9.266 47.099 1.00 12.71 207 ARG A N 1
ATOM 1703 C CA . ARG A 1 207 ? -5.818 8.817 48.466 1.00 12.83 207 ARG A CA 1
ATOM 1704 C C . ARG A 1 207 ? -4.840 9.712 49.200 1.00 12.68 207 ARG A C 1
ATOM 1705 O O . ARG A 1 207 ? -5.081 10.081 50.361 1.00 14.85 207 ARG A O 1
ATOM 1713 N N . PHE A 1 208 ? -3.726 10.076 48.573 1.00 12.83 208 PHE A N 1
ATOM 1714 C CA . PHE A 1 208 ? -2.781 10.928 49.290 1.00 12.21 208 PHE A CA 1
ATOM 1715 C C . PHE A 1 208 ? -3.310 12.333 49.490 1.00 13.86 208 PHE A C 1
ATOM 1716 O O . PHE A 1 208 ? -2.977 12.971 50.516 1.00 13.00 208 PHE A O 1
ATOM 1724 N N . TYR A 1 209 ? -4.122 12.839 48.563 1.00 12.15 209 TYR A N 1
ATOM 1725 C CA . TYR A 1 209 ? -4.638 14.193 48.771 1.00 12.68 209 TYR A CA 1
ATOM 1726 C C . TYR A 1 209 ? -5.662 14.231 49.914 1.00 13.64 209 TYR A C 1
ATOM 1727 O O . TYR A 1 209 ? -5.711 15.233 50.643 1.00 14.14 209 TYR A O 1
ATOM 1736 N N . VAL A 1 210 ? -6.448 13.175 50.117 1.00 13.62 210 VAL A N 1
ATOM 1737 C CA . VAL A 1 210 ? -7.352 13.177 51.245 1.00 15.16 210 VAL A CA 1
ATOM 1738 C C . VAL A 1 210 ? -6.482 13.226 52.516 1.00 16.04 210 VAL A C 1
ATOM 1739 O O . VAL A 1 210 ? -6.733 13.971 53.443 1.00 16.53 210 VAL A O 1
ATOM 1743 N N . SER A 1 211 ? -5.382 12.478 52.548 1.00 12.56 211 SER A N 1
ATOM 1744 C CA . SER A 1 211 ? -4.478 12.492 53.704 1.00 12.66 211 SER A CA 1
ATOM 1745 C C . SER A 1 211 ? -3.799 13.849 53.871 1.00 14.68 211 SER A C 1
ATOM 1746 O O . SER A 1 211 ? -3.591 14.280 55.020 1.00 14.25 211 SER A O 1
ATOM 1749 N N . PHE A 1 212 ? -3.447 14.528 52.782 1.00 14.00 212 PHE A N 1
ATOM 1750 C CA . PHE A 1 212 ? -2.823 15.838 52.920 1.00 14.45 212 PHE A CA 1
ATOM 1751 C C . PHE A 1 212 ? -3.814 16.792 53.587 1.00 14.64 212 PHE A C 1
ATOM 1752 O O . PHE A 1 212 ? -3.430 17.597 54.442 1.00 14.71 212 PHE A O 1
ATOM 1760 N N . ALA A 1 213 ? -5.084 16.687 53.224 1.00 14.82 213 ALA A N 1
ATOM 1761 C CA . ALA A 1 213 ? -6.111 17.561 53.790 1.00 15.39 213 ALA A CA 1
ATOM 1762 C C . ALA A 1 213 ? -6.184 17.364 55.298 1.00 16.30 213 ALA A C 1
ATOM 1763 O O . ALA A 1 213 ? -6.280 18.332 56.076 1.00 16.20 213 ALA A O 1
ATOM 1765 N N . CYS A 1 214 ? -6.140 16.119 55.745 1.00 15.21 214 CYS A N 1
ATOM 1766 C CA . CYS A 1 214 ? -6.143 15.832 57.167 1.00 15.68 214 CYS A CA 1
ATOM 1767 C C . CYS A 1 214 ? -4.897 16.441 57.840 1.00 17.56 214 CYS A C 1
ATOM 1768 O O . CYS A 1 214 ? -4.980 16.997 58.942 1.00 18.28 214 CYS A O 1
ATOM 1771 N N . SER A 1 215 ? -3.723 16.296 57.232 1.00 15.07 215 SER A N 1
ATOM 1772 C CA . SER A 1 215 ? -2.512 16.845 57.829 1.00 16.79 215 SER A CA 1
ATOM 1773 C C . SER A 1 215 ? -2.604 18.364 57.925 1.00 15.22 215 SER A C 1
ATOM 1774 O O . SER A 1 215 ? -2.239 18.970 58.966 1.00 14.99 215 SER A O 1
ATOM 1777 N N . PHE A 1 216 ? -3.053 19.001 56.850 1.00 15.14 216 PHE A N 1
ATOM 1778 C CA . PHE A 1 216 ? -3.115 20.458 56.835 1.00 15.08 216 PHE A CA 1
ATOM 1779 C C . PHE A 1 216 ? -4.170 21.042 57.770 1.00 16.65 216 PHE A C 1
ATOM 1780 O O . PHE A 1 216 ? -4.078 22.220 58.126 1.00 16.09 216 PHE A O 1
ATOM 1788 N N . ALA A 1 217 ? -5.141 20.242 58.186 1.00 16.44 217 ALA A N 1
ATOM 1789 C CA . ALA A 1 217 ? -6.139 20.735 59.161 1.00 18.06 217 ALA A CA 1
ATOM 1790 C C . ALA A 1 217 ? -5.383 21.117 60.446 1.00 19.06 217 ALA A C 1
ATOM 1791 O O . ALA A 1 217 ? -5.796 22.045 61.159 1.00 19.58 217 ALA A O 1
ATOM 1793 N N . PHE A 1 218 ? -4.277 20.447 60.758 1.00 17.48 218 PHE A N 1
ATOM 1794 C CA . PHE A 1 218 ? -3.475 20.784 61.927 1.00 17.89 218 PHE A CA 1
ATOM 1795 C C . PHE A 1 218 ? -2.642 22.042 61.675 1.00 20.46 218 PHE A C 1
ATOM 1796 O O . PHE A 1 218 ? -2.512 22.888 62.564 1.00 20.50 218 PHE A O 1
ATOM 1804 N N . ALA A 1 219 ? -2.107 22.206 60.472 1.00 18.00 219 ALA A N 1
ATOM 1805 C CA . ALA A 1 219 ? -1.323 23.374 60.095 1.00 20.45 219 ALA A CA 1
ATOM 1806 C C . ALA A 1 219 ? -2.179 24.644 60.143 1.00 21.18 219 ALA A C 1
ATOM 1807 O O . ALA A 1 219 ? -1.684 25.735 60.473 1.00 21.88 219 ALA A O 1
ATOM 1809 N N . GLU A 1 220 ? -3.456 24.520 59.801 1.00 19.22 220 GLU A N 1
ATOM 1810 C CA . GLU A 1 220 ? -4.376 25.650 59.852 1.00 22.03 220 GLU A CA 1
ATOM 1811 C C . GLU A 1 220 ? -4.520 26.126 61.307 1.00 21.20 220 GLU A C 1
ATOM 1812 O O . GLU A 1 220 ? -4.815 27.297 61.545 1.00 23.33 220 GLU A O 1
ATOM 1818 N N . ARG A 1 221 ? -4.304 25.221 62.260 1.00 19.92 221 ARG A N 1
ATOM 1819 C CA . ARG A 1 221 ? -4.388 25.548 63.697 1.00 21.44 221 ARG A CA 1
ATOM 1820 C C . ARG A 1 221 ? -3.082 26.087 64.248 1.00 23.92 221 ARG A C 1
ATOM 1821 O O . ARG A 1 221 ? -2.969 26.316 65.464 1.00 23.67 221 ARG A O 1
ATOM 1829 N N . GLU A 1 222 ? -2.091 26.275 63.372 1.00 22.18 222 GLU A N 1
ATOM 1830 C CA . GLU A 1 222 ? -0.768 26.767 63.761 1.00 24.92 222 GLU A CA 1
ATOM 1831 C C . GLU A 1 222 ? -0.006 25.732 64.596 1.00 24.13 222 GLU A C 1
ATOM 1832 O O . GLU A 1 222 ? 0.862 26.079 65.418 1.00 25.61 222 GLU A O 1
ATOM 1838 N N . LEU A 1 223 ? -0.309 24.453 64.359 1.00 22.12 223 LEU A N 1
ATOM 1839 C CA . LEU A 1 223 ? 0.301 23.343 65.081 1.00 23.17 223 LEU A CA 1
ATOM 1840 C C . LEU A 1 223 ? 0.980 22.356 64.124 1.00 24.04 223 LEU A C 1
ATOM 1841 O O . LEU A 1 223 ? 0.663 22.330 62.935 1.00 24.34 223 LEU A O 1
ATOM 1846 N N . MET A 1 224 ? 1.886 21.548 64.669 1.00 24.99 224 MET A N 1
ATOM 1847 C CA . MET A 1 224 ? 2.597 20.532 63.875 1.00 26.72 224 MET A CA 1
ATOM 1848 C C . MET A 1 224 ? 3.182 21.194 62.628 1.00 28.04 224 MET A C 1
ATOM 1849 O O . MET A 1 224 ? 2.929 20.755 61.501 1.00 26.61 224 MET A O 1
ATOM 1854 N N . GLU A 1 225 ? 3.966 22.247 62.832 1.00 27.60 225 GLU A N 1
ATOM 1855 C CA . GLU A 1 225 ? 4.555 23.006 61.724 1.00 29.30 225 GLU A CA 1
ATOM 1856 C C . GLU A 1 225 ? 5.695 22.299 60.987 1.00 25.54 225 GLU A C 1
ATOM 1857 O O . GLU A 1 225 ? 5.925 22.573 59.802 1.00 25.06 225 GLU A O 1
ATOM 1863 N N . GLY A 1 226 ? 6.428 21.437 61.688 1.00 23.07 226 GLY A N 1
ATOM 1864 C CA . GLY A 1 226 ? 7.489 20.659 61.057 1.00 21.47 226 GLY A CA 1
ATOM 1865 C C . GLY A 1 226 ? 6.786 19.703 60.098 1.00 19.38 226 GLY A C 1
ATOM 1866 O O . GLY A 1 226 ? 7.182 19.582 58.917 1.00 18.36 226 GLY A O 1
ATOM 1867 N N . ASN A 1 227 ? 5.761 19.025 60.605 1.00 18.11 227 ASN A N 1
ATOM 1868 C CA . ASN A 1 227 ? 4.969 18.110 59.769 1.00 16.72 227 ASN A CA 1
ATOM 1869 C C . ASN A 1 227 ? 4.399 18.872 58.577 1.00 18.97 227 ASN A C 1
ATOM 1870 O O . ASN A 1 227 ? 4.422 18.387 57.441 1.00 16.14 227 ASN A O 1
ATOM 1875 N N . ALA A 1 228 ? 3.866 20.063 58.807 1.00 17.38 228 ALA A N 1
ATOM 1876 C CA . ALA A 1 228 ? 3.273 20.836 57.746 1.00 18.81 228 ALA A CA 1
ATOM 1877 C C . ALA A 1 228 ? 4.267 21.122 56.636 1.00 18.98 228 ALA A C 1
ATOM 1878 O O . ALA A 1 228 ? 3.925 20.998 55.454 1.00 17.38 228 ALA A O 1
ATOM 1880 N N . LYS A 1 229 ? 5.488 21.509 57.009 1.00 18.12 229 LYS A N 1
ATOM 1881 C CA . LYS A 1 229 ? 6.524 21.809 56.027 1.00 16.91 229 LYS A CA 1
ATOM 1882 C C . LYS A 1 229 ? 6.828 20.555 55.200 1.00 16.35 229 LYS A C 1
ATOM 1883 O O . LYS A 1 229 ? 6.969 20.621 53.986 1.00 16.07 229 LYS A O 1
ATOM 1889 N N . ILE A 1 230 ? 6.927 19.429 55.882 1.00 14.47 230 ILE A N 1
ATOM 1890 C CA . ILE A 1 230 ? 7.198 18.165 55.222 1.00 14.61 230 ILE A CA 1
ATOM 1891 C C . ILE A 1 230 ? 6.049 17.777 54.295 1.00 13.24 230 ILE A C 1
ATOM 1892 O O . ILE A 1 230 ? 6.288 17.418 53.126 1.00 13.07 230 ILE A O 1
ATOM 1897 N N . ILE A 1 231 ? 4.802 17.833 54.755 1.00 13.03 231 ILE A N 1
ATOM 1898 C CA . ILE A 1 231 ? 3.711 17.455 53.862 1.00 13.50 231 ILE A CA 1
ATOM 1899 C C . ILE A 1 231 ? 3.628 18.384 52.662 1.00 14.49 231 ILE A C 1
ATOM 1900 O O . ILE A 1 231 ? 3.260 17.958 51.557 1.00 13.63 231 ILE A O 1
ATOM 1905 N N . ARG A 1 232 ? 3.965 19.660 52.822 1.00 14.13 232 ARG A N 1
ATOM 1906 C CA . ARG A 1 232 ? 3.972 20.568 51.688 1.00 13.28 232 ARG A CA 1
ATOM 1907 C C . ARG A 1 232 ? 5.013 20.084 50.650 1.00 12.62 232 ARG A C 1
ATOM 1908 O O . ARG A 1 232 ? 4.776 20.147 49.449 1.00 15.00 232 ARG A O 1
ATOM 1916 N N . LEU A 1 233 ? 6.190 19.659 51.120 1.00 14.28 233 LEU A N 1
ATOM 1917 C CA . LEU A 1 233 ? 7.245 19.186 50.232 1.00 14.44 233 LEU A CA 1
ATOM 1918 C C . LEU A 1 233 ? 6.799 17.905 49.549 1.00 12.80 233 LEU A C 1
ATOM 1919 O O . LEU A 1 233 ? 7.037 17.724 48.352 1.00 13.40 233 LEU A O 1
ATOM 1924 N N . ILE A 1 234 ? 6.205 17.024 50.331 1.00 11.48 234 ILE A N 1
ATOM 1925 C CA . ILE A 1 234 ? 5.680 15.746 49.797 1.00 11.92 234 ILE A CA 1
ATOM 1926 C C . ILE A 1 234 ? 4.603 15.997 48.736 1.00 12.92 234 ILE A C 1
ATOM 1927 O O . ILE A 1 234 ? 4.617 15.372 47.637 1.00 12.49 234 ILE A O 1
ATOM 1932 N N . ALA A 1 235 ? 3.670 16.906 49.005 1.00 12.27 235 ALA A N 1
ATOM 1933 C CA . ALA A 1 235 ? 2.601 17.185 48.041 1.00 12.88 235 ALA A CA 1
ATOM 1934 C C . ALA A 1 235 ? 3.130 17.775 46.738 1.00 11.97 235 ALA A C 1
ATOM 1935 O O . ALA A 1 235 ? 2.593 17.490 45.648 1.00 13.64 235 ALA A O 1
ATOM 1937 N N . ARG A 1 236 ? 4.214 18.547 46.817 1.00 13.20 236 ARG A N 1
ATOM 1938 C CA . ARG A 1 236 ? 4.812 19.136 45.627 1.00 13.04 236 ARG A CA 1
ATOM 1939 C C . ARG A 1 236 ? 5.368 17.982 44.761 1.00 13.40 236 ARG A C 1
ATOM 1940 O O . ARG A 1 236 ? 5.274 18.019 43.527 1.00 13.79 236 ARG A O 1
ATOM 1948 N N . ASP A 1 237 ? 5.959 16.990 45.435 1.00 11.26 237 ASP A N 1
ATOM 1949 C CA . ASP A 1 237 ? 6.459 15.805 44.694 1.00 12.51 237 ASP A CA 1
ATOM 1950 C C . ASP A 1 237 ? 5.284 14.978 44.155 1.00 13.53 237 ASP A C 1
ATOM 1951 O O . ASP A 1 237 ? 5.321 14.539 43.009 1.00 12.26 237 ASP A O 1
ATOM 1956 N N . GLU A 1 238 ? 4.263 14.766 44.978 1.00 11.84 238 GLU A N 1
ATOM 1957 C CA . GLU A 1 238 ? 3.117 13.982 44.561 1.00 11.07 238 GLU A CA 1
ATOM 1958 C C . GLU A 1 238 ? 2.456 14.543 43.321 1.00 12.72 238 GLU A C 1
ATOM 1959 O O . GLU A 1 238 ? 1.953 13.775 42.450 1.00 11.48 238 GLU A O 1
ATOM 1965 N N . ALA A 1 239 ? 2.466 15.863 43.175 1.00 12.68 239 ALA A N 1
ATOM 1966 C CA . ALA A 1 239 ? 1.857 16.472 41.988 1.00 13.56 239 ALA A CA 1
ATOM 1967 C C . ALA A 1 239 ? 2.634 15.998 40.745 1.00 12.89 239 ALA A C 1
ATOM 1968 O O . ALA A 1 239 ? 2.045 15.783 39.678 1.00 12.67 239 ALA A O 1
ATOM 1970 N N . LEU A 1 240 ? 3.960 15.855 40.854 1.00 12.53 240 LEU A N 1
ATOM 1971 C CA . LEU A 1 240 ? 4.717 15.352 39.723 1.00 11.74 240 LEU A CA 1
ATOM 1972 C C . LEU A 1 240 ? 4.386 13.886 39.471 1.00 11.04 240 LEU A C 1
ATOM 1973 O O . LEU A 1 240 ? 4.278 13.468 38.295 1.00 12.30 240 LEU A O 1
ATOM 1978 N N . HIS A 1 241 ? 4.256 13.111 40.547 1.00 10.97 241 HIS A N 1
ATOM 1979 C CA . HIS A 1 241 ? 3.975 11.669 40.395 1.00 11.03 241 HIS A CA 1
ATOM 1980 C C . HIS A 1 241 ? 2.667 11.416 39.676 1.00 12.09 241 HIS A C 1
ATOM 1981 O O . HIS A 1 241 ? 2.623 10.629 38.754 1.00 11.28 241 HIS A O 1
ATOM 1988 N N . LEU A 1 242 ? 1.601 12.103 40.079 1.00 10.62 242 LEU A N 1
ATOM 1989 C CA . LEU A 1 242 ? 0.320 11.892 39.405 1.00 11.18 242 LEU A CA 1
ATOM 1990 C C . LEU A 1 242 ? 0.348 12.487 37.988 1.00 12.46 242 LEU A C 1
ATOM 1991 O O . LEU A 1 242 ? -0.340 11.995 37.065 1.00 12.16 242 LEU A O 1
ATOM 1996 N N . THR A 1 243 ? 1.135 13.529 37.753 1.00 11.49 243 THR A N 1
ATOM 1997 C CA . THR A 1 243 ? 1.259 14.062 36.401 1.00 11.49 243 THR A CA 1
ATOM 1998 C C . THR A 1 243 ? 1.885 12.973 35.529 1.00 10.71 243 THR A C 1
ATOM 1999 O O . THR A 1 243 ? 1.443 12.727 34.406 1.00 11.23 243 THR A O 1
ATOM 2003 N N . GLY A 1 244 ? 2.868 12.262 36.071 1.00 10.61 244 GLY A N 1
ATOM 2004 C CA . GLY A 1 244 ? 3.500 11.222 35.284 1.00 11.32 244 GLY A CA 1
ATOM 2005 C C . GLY A 1 244 ? 2.522 10.115 34.894 1.00 10.21 244 GLY A C 1
ATOM 2006 O O . GLY A 1 244 ? 2.519 9.661 33.741 1.00 11.43 244 GLY A O 1
ATOM 2007 N N . THR A 1 245 ? 1.706 9.648 35.837 1.00 10.44 245 THR A N 1
ATOM 2008 C CA . THR A 1 245 ? 0.775 8.572 35.458 1.00 10.80 245 THR A CA 1
ATOM 2009 C C . THR A 1 245 ? -0.340 9.115 34.579 1.00 9.57 245 THR A C 1
ATOM 2010 O O . THR A 1 245 ? -0.789 8.413 33.697 1.00 10.75 245 THR A O 1
ATOM 2014 N N . GLN A 1 246 ? -0.811 10.349 34.803 1.00 9.91 246 GLN A N 1
ATOM 2015 C CA . GLN A 1 246 ? -1.816 10.927 33.895 1.00 11.46 246 GLN A CA 1
ATOM 2016 C C . GLN A 1 246 ? -1.262 10.938 32.459 1.00 10.84 246 GLN A C 1
ATOM 2017 O O . GLN A 1 246 ? -1.985 10.555 31.509 1.00 11.04 246 GLN A O 1
ATOM 2023 N N . HIS A 1 247 ? -0.003 11.324 32.268 1.00 10.82 247 HIS A N 1
ATOM 2024 C CA . HIS A 1 247 ? 0.551 11.332 30.922 1.00 10.17 247 HIS A CA 1
ATOM 2025 C C . HIS A 1 247 ? 0.753 9.919 30.380 1.00 10.25 247 HIS A C 1
ATOM 2026 O O . HIS A 1 247 ? 0.477 9.677 29.216 1.00 11.38 247 HIS A O 1
ATOM 2033 N N . MET A 1 248 ? 1.251 8.977 31.193 1.00 9.82 248 MET A N 1
ATOM 2034 C CA . MET A 1 248 ? 1.375 7.612 30.683 1.00 10.49 248 MET A CA 1
ATOM 2035 C C . MET A 1 248 ? 0.001 7.141 30.199 1.00 9.63 248 MET A C 1
ATOM 2036 O O . MET A 1 248 ? -0.127 6.625 29.092 1.00 10.90 248 MET A O 1
ATOM 2041 N N . LEU A 1 249 ? -1.014 7.328 31.026 1.00 9.47 249 LEU A N 1
ATOM 2042 C CA . LEU A 1 249 ? -2.346 6.849 30.676 1.00 9.31 249 LEU A CA 1
ATOM 2043 C C . LEU A 1 249 ? -2.941 7.553 29.468 1.00 9.59 249 LEU A C 1
ATOM 2044 O O . LEU A 1 249 ? -3.515 6.896 28.568 1.00 10.74 249 LEU A O 1
ATOM 2049 N N . ASN A 1 250 ? -2.826 8.870 29.422 1.00 11.25 250 ASN A N 1
ATOM 2050 C CA . ASN A 1 250 ? -3.419 9.606 28.306 1.00 11.30 250 ASN A CA 1
ATOM 2051 C C . ASN A 1 250 ? -2.635 9.374 27.004 1.00 10.99 250 ASN A C 1
ATOM 2052 O O . ASN A 1 250 ? -3.243 9.334 25.907 1.00 11.72 250 ASN A O 1
ATOM 2057 N N . LEU A 1 251 ? -1.318 9.153 27.083 1.00 11.38 251 LEU A N 1
ATOM 2058 C CA . LEU A 1 251 ? -0.570 8.842 25.866 1.00 10.48 251 LEU A CA 1
ATOM 2059 C C . LEU A 1 251 ? -1.006 7.454 25.361 1.00 10.96 251 LEU A C 1
ATOM 2060 O O . LEU A 1 251 ? -1.172 7.251 24.153 1.00 12.43 251 LEU A O 1
ATOM 2065 N N . LEU A 1 252 ? -1.184 6.490 26.272 1.00 11.56 252 LEU A N 1
ATOM 2066 C CA . LEU A 1 252 ? -1.642 5.174 25.833 1.00 11.27 252 LEU A CA 1
ATOM 2067 C C . LEU A 1 252 ? -3.021 5.291 25.166 1.00 12.68 252 LEU A C 1
ATOM 2068 O O . LEU A 1 252 ? -3.262 4.711 24.087 1.00 13.45 252 LEU A O 1
ATOM 2073 N N . ARG A 1 253 ? -3.927 6.035 25.783 1.00 11.83 253 ARG A N 1
ATOM 2074 C CA . ARG A 1 253 ? -5.274 6.192 25.221 1.00 12.39 253 ARG A CA 1
ATOM 2075 C C . ARG A 1 253 ? -5.256 6.804 23.813 1.00 13.41 253 ARG A C 1
ATOM 2076 O O . ARG A 1 253 ? -6.105 6.488 22.967 1.00 14.58 253 ARG A O 1
ATOM 2084 N N . SER A 1 254 ? -4.302 7.671 23.544 1.00 12.09 254 SER A N 1
ATOM 2085 C CA . SER A 1 254 ? -4.282 8.409 22.284 1.00 13.02 254 SER A CA 1
ATOM 2086 C C . SER A 1 254 ? -4.059 7.588 21.037 1.00 15.63 254 SER A C 1
ATOM 2087 O O . SER A 1 254 ? -4.388 8.029 19.923 1.00 17.17 254 SER A O 1
ATOM 2090 N N . GLY A 1 255 ? -3.454 6.422 21.198 1.00 14.49 255 GLY A N 1
ATOM 2091 C CA . GLY A 1 255 ? -3.134 5.578 20.052 1.00 15.74 255 GLY A CA 1
ATOM 2092 C C . GLY A 1 255 ? -1.788 5.940 19.456 1.00 16.51 255 GLY A C 1
ATOM 2093 O O . GLY A 1 255 ? -1.351 5.308 18.466 1.00 18.71 255 GLY A O 1
ATOM 2094 N N . ALA A 1 256 ? -1.084 6.912 20.026 1.00 15.91 256 ALA A N 1
ATOM 2095 C CA . ALA A 1 256 ? 0.221 7.281 19.494 1.00 17.26 256 ALA A CA 1
ATOM 2096 C C . ALA A 1 256 ? 1.352 6.388 20.019 1.00 15.62 256 ALA A C 1
ATOM 2097 O O . ALA A 1 256 ? 2.473 6.457 19.516 1.00 16.88 256 ALA A O 1
ATOM 2099 N N . ASP A 1 257 ? 1.054 5.526 20.993 1.00 14.05 257 ASP A N 1
ATOM 2100 C CA . ASP A 1 257 ? 2.052 4.598 21.484 1.00 15.15 257 ASP A CA 1
ATOM 2101 C C . ASP A 1 257 ? 1.652 3.199 20.973 1.00 15.60 257 ASP A C 1
ATOM 2102 O O . ASP A 1 257 ? 1.238 3.041 19.818 1.00 16.49 257 ASP A O 1
ATOM 2107 N N . ASP A 1 258 ? 1.766 2.173 21.801 1.00 15.08 258 ASP A N 1
ATOM 2108 C CA . ASP A 1 258 ? 1.364 0.829 21.377 1.00 14.68 258 ASP A CA 1
ATOM 2109 C C . ASP A 1 258 ? -0.122 0.878 20.988 1.00 13.87 258 ASP A C 1
ATOM 2110 O O . ASP A 1 258 ? -0.966 1.231 21.799 1.00 14.96 258 ASP A O 1
ATOM 2115 N N . PRO A 1 259 ? -0.474 0.508 19.741 1.00 15.38 259 PRO A N 1
ATOM 2116 C CA . PRO A 1 259 ? -1.895 0.540 19.349 1.00 15.98 259 PRO A CA 1
ATOM 2117 C C . PRO A 1 259 ? -2.752 -0.407 20.182 1.00 16.32 259 PRO A C 1
ATOM 2118 O O . PRO A 1 259 ? -3.933 -0.152 20.428 1.00 17.51 259 PRO A O 1
ATOM 2122 N N . GLU A 1 260 ? -2.164 -1.503 20.653 1.00 16.94 260 GLU A N 1
ATOM 2123 C CA . GLU A 1 260 ? -2.948 -2.438 21.445 1.00 16.79 260 GLU A CA 1
ATOM 2124 C C . GLU A 1 260 ? -3.367 -1.801 22.791 1.00 14.65 260 GLU A C 1
ATOM 2125 O O . GLU A 1 260 ? -4.411 -2.104 23.358 1.00 14.25 260 GLU A O 1
ATOM 2131 N N . MET A 1 261 ? -2.499 -0.929 23.318 1.00 14.89 261 MET A N 1
ATOM 2132 C CA . MET A 1 261 ? -2.829 -0.223 24.552 1.00 14.98 261 MET A CA 1
ATOM 2133 C C . MET A 1 261 ? -3.990 0.752 24.377 1.00 13.89 261 MET A C 1
ATOM 2134 O O . MET A 1 261 ? -4.779 0.938 25.300 1.00 13.81 261 MET A O 1
ATOM 2139 N N . ALA A 1 262 ? -4.095 1.374 23.190 1.00 14.91 262 ALA A N 1
ATOM 2140 C CA . ALA A 1 262 ? -5.241 2.268 22.951 1.00 15.12 262 ALA A CA 1
ATOM 2141 C C . ALA A 1 262 ? -6.533 1.427 22.898 1.00 15.56 262 ALA A C 1
ATOM 2142 O O . ALA A 1 262 ? -7.571 1.846 23.397 1.00 17.17 262 ALA A O 1
ATOM 2144 N N . GLU A 1 263 ? -6.458 0.214 22.323 1.00 15.79 263 GLU A N 1
ATOM 2145 C CA . GLU A 1 263 ? -7.629 -0.672 22.281 1.00 16.92 263 GLU A CA 1
ATOM 2146 C C . GLU A 1 263 ? -8.013 -1.070 23.692 1.00 14.93 263 GLU A C 1
ATOM 2147 O O . GLU A 1 263 ? -9.175 -1.038 24.090 1.00 16.04 263 GLU A O 1
ATOM 2153 N N . ILE A 1 264 ? -6.991 -1.458 24.462 1.00 14.96 264 ILE A N 1
ATOM 2154 C CA . ILE A 1 264 ? -7.213 -1.852 25.845 1.00 15.09 264 ILE A CA 1
ATOM 2155 C C . ILE A 1 264 ? -7.817 -0.745 26.715 1.00 13.35 264 ILE A C 1
ATOM 2156 O O . ILE A 1 264 ? -8.703 -1.030 27.516 1.00 14.29 264 ILE A O 1
ATOM 2161 N N . ALA A 1 265 ? -7.343 0.493 26.551 1.00 14.41 265 ALA A N 1
ATOM 2162 C CA . ALA A 1 265 ? -7.894 1.580 27.366 1.00 14.76 265 ALA A CA 1
ATOM 2163 C C . ALA A 1 265 ? -9.400 1.718 27.107 1.00 13.93 265 ALA A C 1
ATOM 2164 O O . ALA A 1 265 ? -10.174 1.919 28.042 1.00 15.04 265 ALA A O 1
ATOM 2166 N N . GLU A 1 266 ? -9.805 1.623 25.834 1.00 17.18 266 GLU A N 1
ATOM 2167 C CA . GLU A 1 266 ? -11.229 1.736 25.526 1.00 17.53 266 GLU A CA 1
ATOM 2168 C C . GLU A 1 266 ? -12.012 0.523 26.025 1.00 17.22 266 GLU A C 1
ATOM 2169 O O . GLU A 1 266 ? -13.073 0.652 26.654 1.00 19.16 266 GLU A O 1
ATOM 2175 N N . GLU A 1 267 ? -11.487 -0.674 25.784 1.00 17.09 267 GLU A N 1
ATOM 2176 C CA . GLU A 1 267 ? -12.165 -1.897 26.231 1.00 18.83 267 GLU A CA 1
ATOM 2177 C C . GLU A 1 267 ? -12.311 -1.998 27.732 1.00 18.91 267 GLU A C 1
ATOM 2178 O O . GLU A 1 267 ? -13.302 -2.527 28.237 1.00 19.78 267 GLU A O 1
ATOM 2184 N N . CYS A 1 268 ? -11.323 -1.467 28.450 1.00 16.64 268 CYS A N 1
ATOM 2185 C CA . CYS A 1 268 ? -11.291 -1.551 29.913 1.00 17.27 268 CYS A CA 1
ATOM 2186 C C . CYS A 1 268 ? -11.879 -0.360 30.641 1.00 15.01 268 CYS A C 1
ATOM 2187 O O . CYS A 1 268 ? -11.806 -0.325 31.857 1.00 15.30 268 CYS A O 1
ATOM 2190 N N . LYS A 1 269 ? -12.465 0.599 29.931 1.00 15.71 269 LYS A N 1
ATOM 2191 C CA . LYS A 1 269 ? -12.893 1.792 30.653 1.00 15.65 269 LYS A CA 1
ATOM 2192 C C . LYS A 1 269 ? -13.877 1.616 31.786 1.00 17.09 269 LYS A C 1
ATOM 2193 O O . LYS A 1 269 ? -13.860 2.407 32.730 1.00 15.76 269 LYS A O 1
ATOM 2199 N N . GLN A 1 270 ? -14.739 0.594 31.756 1.00 15.48 270 GLN A N 1
ATOM 2200 C CA . GLN A 1 270 ? -15.622 0.395 32.902 1.00 15.78 270 GLN A CA 1
ATOM 2201 C C . GLN A 1 270 ? -14.780 -0.060 34.106 1.00 16.01 270 GLN A C 1
ATOM 2202 O O . GLN A 1 270 ? -15.069 0.328 35.247 1.00 15.28 270 GLN A O 1
ATOM 2208 N N . GLU A 1 271 ? -13.736 -0.852 33.857 1.00 15.97 271 GLU A N 1
ATOM 2209 C CA . GLU A 1 271 ? -12.866 -1.268 34.965 1.00 15.94 271 GLU A CA 1
ATOM 2210 C C . GLU A 1 271 ? -12.089 -0.056 35.530 1.00 12.91 271 GLU A C 1
ATOM 2211 O O . GLU A 1 271 ? -11.916 0.027 36.747 1.00 14.84 271 GLU A O 1
ATOM 2217 N N . CYS A 1 272 ? -11.668 0.864 34.659 1.00 14.14 272 CYS A N 1
ATOM 2218 C CA . CYS A 1 272 ? -11.001 2.101 35.110 1.00 13.63 272 CYS A CA 1
ATOM 2219 C C . CYS A 1 272 ? -11.959 2.823 36.066 1.00 12.74 272 CYS A C 1
ATOM 2220 O O . CYS A 1 272 ? -11.605 3.183 37.199 1.00 12.81 272 CYS A O 1
ATOM 2223 N N . TYR A 1 273 ? -13.180 3.029 35.589 1.00 12.52 273 TYR A N 1
ATOM 2224 C CA . TYR A 1 273 ? -14.185 3.714 36.375 1.00 12.46 273 TYR A CA 1
ATOM 2225 C C . TYR A 1 273 ? -14.445 3.025 37.703 1.00 12.56 273 TYR A C 1
ATOM 2226 O O . TYR A 1 273 ? -14.453 3.667 38.782 1.00 14.59 273 TYR A O 1
ATOM 2235 N N . ASP A 1 274 ? -14.626 1.706 37.645 1.00 13.37 274 ASP A N 1
ATOM 2236 C CA . ASP A 1 274 ? -14.945 0.930 38.845 1.00 14.61 274 ASP A CA 1
ATOM 2237 C C . ASP A 1 274 ? -13.839 1.022 39.904 1.00 13.99 274 ASP A C 1
ATOM 2238 O O . ASP A 1 274 ? -14.121 1.123 41.100 1.00 15.17 274 ASP A O 1
ATOM 2243 N N . LEU A 1 275 ? -12.578 1.024 39.487 1.00 14.82 275 LEU A N 1
ATOM 2244 C CA . LEU A 1 275 ? -11.537 1.042 40.488 1.00 14.69 275 LEU A CA 1
ATOM 2245 C C . LEU A 1 275 ? -11.475 2.410 41.183 1.00 14.67 275 LEU A C 1
ATOM 2246 O O . LEU A 1 275 ? -11.163 2.480 42.385 1.00 15.38 275 LEU A O 1
ATOM 2251 N N . PHE A 1 276 ? -11.820 3.483 40.470 1.00 14.11 276 PHE A N 1
ATOM 2252 C CA . PHE A 1 276 ? -11.859 4.799 41.109 1.00 13.20 276 PHE A CA 1
ATOM 2253 C C . PHE A 1 276 ? -13.044 4.854 42.086 1.00 15.07 276 PHE A C 1
ATOM 2254 O O . PHE A 1 276 ? -12.917 5.381 43.209 1.00 15.62 276 PHE A O 1
ATOM 2262 N N . VAL A 1 277 ? -14.198 4.317 41.681 1.00 13.90 277 VAL A N 1
ATOM 2263 C CA . VAL A 1 277 ? -15.363 4.325 42.574 1.00 15.88 277 VAL A CA 1
ATOM 2264 C C . VAL A 1 277 ? -15.061 3.517 43.837 1.00 14.91 277 VAL A C 1
ATOM 2265 O O . VAL A 1 277 ? -15.407 3.933 44.961 1.00 16.37 277 VAL A O 1
ATOM 2269 N N . GLN A 1 278 ? -14.374 2.384 43.689 1.00 14.46 278 GLN A N 1
ATOM 2270 C CA . GLN A 1 278 ? -14.052 1.570 44.847 1.00 15.42 278 GLN A CA 1
ATOM 2271 C C . GLN A 1 278 ? -13.026 2.267 45.763 1.00 14.32 278 GLN A C 1
ATOM 2272 O O . GLN A 1 278 ? -13.174 2.230 47.002 1.00 15.17 278 GLN A O 1
ATOM 2278 N N . ALA A 1 279 ? -12.013 2.913 45.177 1.00 14.17 279 ALA A N 1
ATOM 2279 C CA . ALA A 1 279 ? -11.029 3.594 46.003 1.00 13.63 279 ALA A CA 1
ATOM 2280 C C . ALA A 1 279 ? -11.713 4.730 46.781 1.00 14.47 279 ALA A C 1
ATOM 2281 O O . ALA A 1 279 ? -11.429 4.926 47.973 1.00 14.85 279 ALA A O 1
ATOM 2283 N N . ALA A 1 280 ? -12.598 5.476 46.118 1.00 13.74 280 ALA A N 1
ATOM 2284 C CA . ALA A 1 280 ? -13.295 6.569 46.801 1.00 14.60 280 ALA A CA 1
ATOM 2285 C C . ALA A 1 280 ? -14.099 6.035 47.968 1.00 14.40 280 ALA A C 1
ATOM 2286 O O . ALA A 1 280 ? -14.162 6.664 49.011 1.00 15.60 280 ALA A O 1
ATOM 2288 N N . GLN A 1 281 ? -14.768 4.895 47.783 1.00 15.17 281 GLN A N 1
ATOM 2289 C CA . GLN A 1 281 ? -15.556 4.335 48.880 1.00 15.38 281 GLN A CA 1
ATOM 2290 C C . GLN A 1 281 ? -14.665 3.911 50.056 1.00 15.45 281 GLN A C 1
ATOM 2291 O O . GLN A 1 281 ? -15.033 4.107 51.223 1.00 15.71 281 GLN A O 1
ATOM 2297 N N . GLN A 1 282 ? -13.495 3.322 49.773 1.00 14.28 282 GLN A N 1
ATOM 2298 C CA . GLN A 1 282 ? -12.562 2.962 50.847 1.00 14.38 282 GLN A CA 1
ATOM 2299 C C . GLN A 1 282 ? -12.092 4.200 51.623 1.00 14.41 282 GLN A C 1
ATOM 2300 O O . GLN A 1 282 ? -11.922 4.149 52.847 1.00 14.57 282 GLN A O 1
ATOM 2306 N N . GLU A 1 283 ? -11.864 5.296 50.905 1.00 13.84 283 GLU A N 1
ATOM 2307 C CA . GLU A 1 283 ? -11.412 6.531 51.556 1.00 13.66 283 GLU A CA 1
ATOM 2308 C C . GLU A 1 283 ? -12.533 7.060 52.472 1.00 14.20 283 GLU A C 1
ATOM 2309 O O . GLU A 1 283 ? -12.247 7.513 53.603 1.00 16.00 283 GLU A O 1
ATOM 2315 N N . LYS A 1 284 ? -13.789 6.997 52.000 1.00 14.44 284 LYS A N 1
ATOM 2316 C CA . LYS A 1 284 ? -14.922 7.410 52.838 1.00 15.06 284 LYS A CA 1
ATOM 2317 C C . LYS A 1 284 ? -15.111 6.493 54.043 1.00 17.25 284 LYS A C 1
ATOM 2318 O O . LYS A 1 284 ? -15.330 6.972 55.162 1.00 17.95 284 LYS A O 1
ATOM 2324 N N . ASP A 1 285 ? -14.993 5.182 53.839 1.00 16.47 285 ASP A N 1
ATOM 2325 C CA . ASP A 1 285 ? -15.194 4.216 54.923 1.00 17.90 285 ASP A CA 1
ATOM 2326 C C . ASP A 1 285 ? -14.222 4.435 56.083 1.00 19.41 285 ASP A C 1
ATOM 2327 O O . ASP A 1 285 ? -14.545 4.170 57.245 1.00 20.01 285 ASP A O 1
ATOM 2332 N N . TRP A 1 286 ? -13.020 4.902 55.771 1.00 14.76 286 TRP A N 1
ATOM 2333 C CA . TRP A 1 286 ? -12.005 5.196 56.780 1.00 16.54 286 TRP A CA 1
ATOM 2334 C C . TRP A 1 286 ? -12.478 6.224 57.821 1.00 18.55 286 TRP A C 1
ATOM 2335 O O . TRP A 1 286 ? -12.009 6.193 58.958 1.00 17.77 286 TRP A O 1
ATOM 2346 N N . ALA A 1 287 ? -13.375 7.127 57.436 1.00 19.90 287 ALA A N 1
ATOM 2347 C CA . ALA A 1 287 ? -13.830 8.194 58.349 1.00 19.48 287 ALA A CA 1
ATOM 2348 C C . ALA A 1 287 ? -14.386 7.647 59.662 1.00 20.41 287 ALA A C 1
ATOM 2349 O O . ALA A 1 287 ? -14.176 8.235 60.725 1.00 19.04 287 ALA A O 1
ATOM 2351 N N . ASP A 1 288 ? -15.063 6.512 59.615 1.00 22.90 288 ASP A N 1
ATOM 2352 C CA . ASP A 1 288 ? -15.610 5.999 60.863 1.00 25.39 288 ASP A CA 1
ATOM 2353 C C . ASP A 1 288 ? -14.520 5.689 61.872 1.00 24.29 288 ASP A C 1
ATOM 2354 O O . ASP A 1 288 ? -14.684 5.925 63.064 1.00 24.58 288 ASP A O 1
ATOM 2359 N N . TYR A 1 289 ? -13.392 5.177 61.396 1.00 22.96 289 TYR A N 1
ATOM 2360 C CA . TYR A 1 289 ? -12.287 4.871 62.285 1.00 21.60 289 TYR A CA 1
ATOM 2361 C C . TYR A 1 289 ? -11.532 6.129 62.681 1.00 21.58 289 TYR A C 1
ATOM 2362 O O . TYR A 1 289 ? -11.135 6.284 63.832 1.00 21.58 289 TYR A O 1
ATOM 2371 N N . LEU A 1 290 ? -11.321 7.019 61.722 1.00 20.65 290 LEU A N 1
ATOM 2372 C CA . LEU A 1 290 ? -10.564 8.233 61.963 1.00 20.98 290 LEU A CA 1
ATOM 2373 C C . LEU A 1 290 ? -11.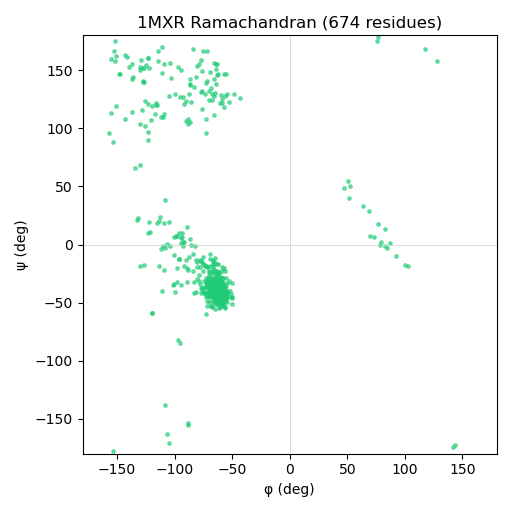226 9.118 63.022 1.00 20.32 290 LEU A C 1
ATOM 2374 O O . LEU A 1 290 ? -10.548 9.673 63.875 1.00 19.90 290 LEU A O 1
ATOM 2379 N N . PHE A 1 291 ? -12.544 9.206 62.978 1.00 21.43 291 PHE A N 1
ATOM 2380 C CA . PHE A 1 291 ? -13.267 10.065 63.909 1.00 23.50 291 PHE A CA 1
ATOM 2381 C C . PHE A 1 291 ? -13.985 9.305 65.022 1.00 24.55 291 PHE A C 1
ATOM 2382 O O . PHE A 1 291 ? -14.875 9.857 65.698 1.00 24.80 291 PHE A O 1
ATOM 2390 N N . ARG A 1 292 ? -13.575 8.067 65.262 1.00 26.11 292 ARG A N 1
ATOM 2391 C CA . ARG A 1 292 ? -14.243 7.264 66.277 1.00 29.17 292 ARG A CA 1
ATOM 2392 C C . ARG A 1 292 ? -14.214 7.869 67.668 1.00 28.28 292 ARG A C 1
ATOM 2393 O O . ARG A 1 292 ? -15.150 7.659 68.441 1.00 29.92 292 ARG A O 1
ATOM 2401 N N . ASP A 1 293 ? -13.164 8.616 67.992 1.00 27.20 293 ASP A N 1
ATOM 2402 C CA . ASP A 1 293 ? -13.055 9.222 69.320 1.00 27.66 293 ASP A CA 1
ATOM 2403 C C . ASP A 1 293 ? -13.477 10.685 69.349 1.00 25.82 293 ASP A C 1
ATOM 2404 O O . ASP A 1 293 ? -13.325 11.375 70.387 1.00 24.42 293 ASP A O 1
ATOM 2409 N N . GLY A 1 294 ? -14.015 11.146 68.223 1.00 22.90 294 GLY A N 1
ATOM 2410 C CA . GLY A 1 294 ? -14.471 12.516 68.106 1.00 23.74 294 GLY A CA 1
ATOM 2411 C C . GLY A 1 294 ? -13.862 13.176 66.882 1.00 23.20 294 GLY A C 1
ATOM 2412 O O . GLY A 1 294 ? -12.813 12.731 66.386 1.00 23.11 294 GLY A O 1
ATOM 2413 N N . SER A 1 295 ? -14.511 14.225 66.392 1.00 22.65 295 SER A N 1
ATOM 2414 C CA . SER A 1 295 ? -14.023 14.963 65.234 1.00 22.22 295 SER A CA 1
ATOM 2415 C C . SER A 1 295 ? -13.404 16.297 65.668 1.00 19.53 295 SER A C 1
ATOM 2416 O O . SER A 1 295 ? -13.161 16.543 66.874 1.00 22.34 295 SER A O 1
ATOM 2419 N N . MET A 1 296 ? -13.096 17.140 64.697 1.00 18.64 296 MET A N 1
ATOM 2420 C CA . MET A 1 296 ? -12.471 18.427 64.982 1.00 18.16 296 MET A CA 1
ATOM 2421 C C . MET A 1 296 ? -13.254 19.496 64.277 1.00 18.02 296 MET A C 1
ATOM 2422 O O . MET A 1 296 ? -13.985 19.224 63.343 1.00 17.59 296 MET A O 1
ATOM 2427 N N . ILE A 1 297 ? -13.124 20.735 64.752 1.00 17.92 297 ILE A N 1
ATOM 2428 C CA . ILE A 1 297 ? -13.769 21.830 64.067 1.00 17.94 297 ILE A CA 1
ATOM 2429 C C . ILE A 1 297 ? -13.224 21.850 62.614 1.00 19.73 297 ILE A C 1
ATOM 2430 O O . ILE A 1 297 ? -12.002 21.879 62.391 1.00 20.29 297 ILE A O 1
ATOM 2435 N N . GLY A 1 298 ? -14.110 21.811 61.637 1.00 18.22 298 GLY A N 1
ATOM 2436 C CA . GLY A 1 298 ? -13.717 21.839 60.241 1.00 18.80 298 GLY A CA 1
ATOM 2437 C C . GLY A 1 298 ? -13.206 20.540 59.628 1.00 18.40 298 GLY A C 1
ATOM 2438 O O . GLY A 1 298 ? -12.829 20.541 58.444 1.00 19.30 298 GLY A O 1
ATOM 2439 N N . LEU A 1 299 ? -13.146 19.472 60.424 1.00 16.86 299 LEU A N 1
ATOM 2440 C CA . LEU A 1 299 ? -12.698 18.175 59.912 1.00 16.38 299 LEU A CA 1
ATOM 2441 C C . LEU A 1 299 ? -13.507 17.067 60.581 1.00 14.88 299 LEU A C 1
ATOM 2442 O O . LEU A 1 299 ? -13.334 16.753 61.768 1.00 16.16 299 LEU A O 1
ATOM 2447 N N . ASN A 1 300 ? -14.390 16.468 59.791 1.00 15.94 300 ASN A N 1
ATOM 2448 C CA . ASN A 1 300 ? -15.243 15.388 60.271 1.00 15.55 300 ASN A CA 1
ATOM 2449 C C . ASN A 1 300 ? -15.624 14.490 59.090 1.00 16.25 300 ASN A C 1
ATOM 2450 O O . ASN A 1 300 ? -15.172 14.744 57.972 1.00 15.65 300 ASN A O 1
ATOM 2455 N N . LYS A 1 301 ? -16.447 13.473 59.333 1.00 17.22 301 LYS A N 1
ATOM 2456 C CA . LYS A 1 301 ? -16.834 12.536 58.267 1.00 18.69 301 LYS A CA 1
ATOM 2457 C C . LYS A 1 301 ? -17.511 13.212 57.084 1.00 19.25 301 LYS A C 1
ATOM 2458 O O . LYS A 1 301 ? -17.202 12.940 55.915 1.00 18.46 301 LYS A O 1
ATOM 2464 N N . ASP A 1 302 ? -18.448 14.105 57.360 1.00 18.43 302 ASP A N 1
ATOM 2465 C CA . ASP A 1 302 ? -19.144 14.768 56.294 1.00 19.49 302 ASP A CA 1
ATOM 2466 C C . ASP A 1 302 ? -18.212 15.547 55.374 1.00 17.03 302 ASP A C 1
ATOM 2467 O O . ASP A 1 302 ? -18.298 15.428 54.153 1.00 17.07 302 ASP A O 1
ATOM 2472 N N . ILE A 1 303 ? -17.310 16.331 55.968 1.00 18.45 303 ILE A N 1
ATOM 2473 C CA . ILE A 1 303 ? -16.365 17.148 55.204 1.00 15.93 303 ILE A CA 1
ATOM 2474 C C . ILE A 1 303 ? -15.404 16.261 54.386 1.00 15.78 303 ILE A C 1
ATOM 2475 O O . ILE A 1 303 ? -15.139 16.546 53.203 1.00 16.38 303 ILE A O 1
ATOM 2480 N N . LEU A 1 304 ? -14.936 15.198 55.028 1.00 14.03 304 LEU A N 1
ATOM 2481 C CA . LEU A 1 304 ? -14.018 14.248 54.365 1.00 16.32 304 LEU A CA 1
ATOM 2482 C C . LEU A 1 304 ? -14.728 13.611 53.176 1.00 17.75 304 LEU A C 1
ATOM 2483 O O . LEU A 1 304 ? -14.154 13.497 52.078 1.00 15.90 304 LEU A O 1
ATOM 2488 N N . CYS A 1 305 ? -15.969 13.174 53.366 1.00 16.75 305 CYS A N 1
ATOM 2489 C CA . CYS A 1 305 ? -16.699 12.563 52.268 1.00 15.77 305 CYS A CA 1
ATOM 2490 C C . CYS A 1 305 ? -16.936 13.537 51.095 1.00 16.12 305 CYS A C 1
ATOM 2491 O O . CYS A 1 305 ? -16.784 13.191 49.912 1.00 15.86 305 CYS A O 1
ATOM 2494 N N . GLN A 1 306 ? -17.269 14.785 51.403 1.00 14.97 306 GLN A N 1
ATOM 2495 C CA . GLN A 1 306 ? -17.435 15.790 50.359 1.00 16.83 306 GLN A CA 1
ATOM 2496 C C . GLN A 1 306 ? -16.098 15.984 49.606 1.00 16.12 306 GLN A C 1
ATOM 2497 O O . GLN A 1 306 ? -16.078 16.084 48.384 1.00 15.76 306 GLN A O 1
ATOM 2503 N N . TYR A 1 307 ? -14.983 16.054 50.343 1.00 14.31 307 TYR A N 1
ATOM 2504 C CA . TYR A 1 307 ? -13.691 16.230 49.673 1.00 14.94 307 TYR A CA 1
ATOM 2505 C C . TYR A 1 307 ? -13.340 15.025 48.795 1.00 12.39 307 TYR A C 1
ATOM 2506 O O . TYR A 1 307 ? -12.827 15.208 47.679 1.00 13.87 307 TYR A O 1
ATOM 2515 N N . VAL A 1 308 ? -13.588 13.814 49.300 1.00 13.40 308 VAL A N 1
ATOM 2516 C CA . VAL A 1 308 ? -13.315 12.630 48.465 1.00 13.97 308 VAL A CA 1
ATOM 2517 C C . VAL A 1 308 ? -14.073 12.745 47.138 1.00 14.38 308 VAL A C 1
ATOM 2518 O O . VAL A 1 308 ? -13.519 12.524 46.059 1.00 15.07 308 VAL A O 1
ATOM 2522 N N . GLU A 1 309 ? -15.345 13.106 47.186 1.00 13.92 309 GLU A N 1
ATOM 2523 C CA . GLU A 1 309 ? -16.098 13.219 45.952 1.00 14.36 309 GLU A CA 1
ATOM 2524 C C . GLU A 1 309 ? -15.578 14.308 45.036 1.00 14.13 309 GLU A C 1
ATOM 2525 O O . GLU A 1 309 ? -15.514 14.122 43.833 1.00 15.05 309 GLU A O 1
ATOM 2531 N N . TYR A 1 310 ? -15.203 15.443 45.623 1.00 13.85 310 TYR A N 1
ATOM 2532 C CA . TYR A 1 310 ? -14.676 16.571 44.895 1.00 14.08 310 TYR A CA 1
ATOM 2533 C C . TYR A 1 310 ? -13.370 16.228 44.150 1.00 13.89 310 TYR A C 1
ATOM 2534 O O . TYR A 1 310 ? -13.241 16.458 42.934 1.00 15.49 310 TYR A O 1
ATOM 2543 N N . ILE A 1 311 ? -12.414 15.659 44.879 1.00 13.67 311 ILE A N 1
ATOM 2544 C CA . ILE A 1 311 ? -11.137 15.357 44.246 1.00 13.92 311 ILE A CA 1
ATOM 2545 C C . ILE A 1 311 ? -11.240 14.177 43.287 1.00 14.15 311 ILE A C 1
ATOM 2546 O O . ILE A 1 311 ? -10.575 14.164 42.253 1.00 13.93 311 ILE A O 1
ATOM 2551 N N . THR A 1 312 ? -12.071 13.205 43.613 1.00 14.10 312 THR A N 1
ATOM 2552 C CA . THR A 1 312 ? -12.204 12.059 42.708 1.00 14.38 312 THR A CA 1
ATOM 2553 C C . THR A 1 312 ? -12.712 12.528 41.350 1.00 13.83 312 THR A C 1
ATOM 2554 O O . THR A 1 312 ? -12.208 12.114 40.306 1.00 12.96 312 THR A O 1
ATOM 2558 N N . ASN A 1 313 ? -13.721 13.399 41.334 1.00 12.89 313 ASN A N 1
ATOM 2559 C CA . ASN A 1 313 ? -14.232 13.885 40.049 1.00 13.62 313 ASN A CA 1
ATOM 2560 C C . ASN A 1 313 ? -13.123 14.604 39.242 1.00 13.26 31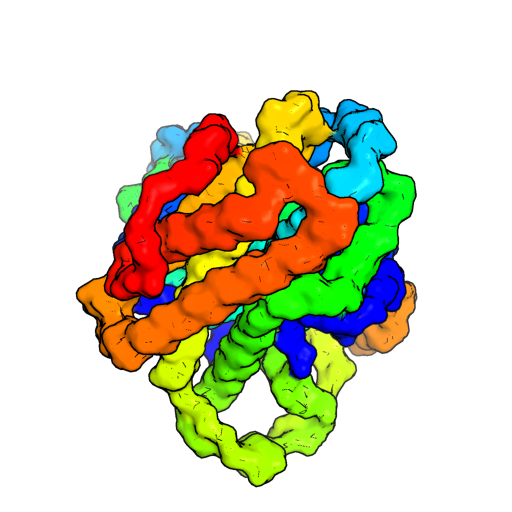3 ASN A C 1
ATOM 2561 O O . ASN A 1 313 ? -12.969 14.402 38.035 1.00 14.79 313 ASN A O 1
ATOM 2566 N N . ILE A 1 314 ? -12.324 15.423 39.925 1.00 12.86 314 ILE A N 1
ATOM 2567 C CA . ILE A 1 314 ? -11.267 16.139 39.238 1.00 14.39 314 ILE A CA 1
ATOM 2568 C C . ILE A 1 314 ? -10.254 15.172 38.619 1.00 13.36 314 ILE A C 1
ATOM 2569 O O . ILE A 1 314 ? -9.878 15.292 37.465 1.00 13.76 314 ILE A O 1
ATOM 2574 N N . ARG A 1 315 ? -9.829 14.188 39.399 1.00 12.77 315 ARG A N 1
ATOM 2575 C CA . ARG A 1 315 ? -8.830 13.255 38.859 1.00 12.18 315 ARG A CA 1
ATOM 2576 C C . ARG A 1 315 ? -9.381 12.352 37.758 1.00 12.49 315 ARG A C 1
ATOM 2577 O O . ARG A 1 315 ? -8.677 12.058 36.797 1.00 12.79 315 ARG A O 1
ATOM 2585 N N . MET A 1 316 ? -10.641 11.921 37.885 1.00 11.66 316 MET A N 1
ATOM 2586 C CA . MET A 1 316 ? -11.207 11.084 36.829 1.00 12.35 316 MET A CA 1
ATOM 2587 C C . MET A 1 316 ? -11.367 11.865 35.552 1.00 13.83 316 MET A C 1
ATOM 2588 O O . MET A 1 316 ? -11.131 11.336 34.473 1.00 12.86 316 MET A O 1
ATOM 2593 N N . GLN A 1 317 ? -11.794 13.125 35.649 1.00 14.67 317 GLN A N 1
ATOM 2594 C CA . GLN A 1 317 ? -11.926 13.919 34.422 1.00 14.71 317 GLN A CA 1
ATOM 2595 C C . GLN A 1 317 ? -10.566 14.067 33.687 1.00 14.35 317 GLN A C 1
ATOM 2596 O O . GLN A 1 317 ? -10.523 14.064 32.452 1.00 13.72 317 GLN A O 1
ATOM 2602 N N . ALA A 1 318 ? -9.478 14.173 34.472 1.00 13.72 318 ALA A N 1
ATOM 2603 C CA . ALA A 1 318 ? -8.135 14.370 33.924 1.00 12.70 318 ALA A CA 1
ATOM 2604 C C . ALA A 1 318 ? -7.618 13.203 33.104 1.00 13.21 318 ALA A C 1
ATOM 2605 O O . ALA A 1 318 ? -6.676 13.388 32.354 1.00 13.60 318 ALA A O 1
ATOM 2607 N N . VAL A 1 319 ? -8.194 12.010 33.311 1.00 13.47 319 VAL A N 1
ATOM 2608 C CA . VAL A 1 319 ? -7.844 10.859 32.487 1.00 14.15 319 VAL A CA 1
ATOM 2609 C C . VAL A 1 319 ? -9.007 10.383 31.614 1.00 14.08 319 VAL A C 1
ATOM 2610 O O . VAL A 1 319 ? -9.019 9.242 31.138 1.00 15.23 319 VAL A O 1
ATOM 2614 N N . GLY A 1 320 ? -9.986 11.259 31.385 1.00 13.19 320 GLY A N 1
ATOM 2615 C CA . GLY A 1 320 ? -11.051 10.958 30.432 1.00 14.74 320 GLY A CA 1
ATOM 2616 C C . GLY A 1 320 ? -12.215 10.119 30.883 1.00 14.84 320 GLY A C 1
ATOM 2617 O O . GLY A 1 320 ? -12.976 9.654 30.034 1.00 16.42 320 GLY A O 1
ATOM 2618 N N . LEU A 1 321 ? -12.368 9.919 32.187 1.00 13.15 321 LEU A N 1
ATOM 2619 C CA . LEU A 1 321 ? -13.466 9.111 32.675 1.00 13.57 321 LEU A CA 1
ATOM 2620 C C . LEU A 1 321 ? -14.688 9.927 33.054 1.00 16.84 321 LEU A C 1
ATOM 2621 O O . LEU A 1 321 ? -14.572 11.085 33.482 1.00 16.07 321 LEU A O 1
ATOM 2626 N N . ASP A 1 322 ? -15.854 9.310 32.912 1.00 15.70 322 ASP A N 1
ATOM 2627 C CA . ASP A 1 322 ? -17.091 9.977 33.347 1.00 17.99 322 ASP A CA 1
ATOM 2628 C C . ASP A 1 322 ? -17.056 10.188 34.861 1.00 17.16 322 ASP A C 1
ATOM 2629 O O . ASP A 1 322 ? -16.398 9.450 35.614 1.00 15.76 322 ASP A O 1
ATOM 2634 N N . LEU A 1 323 ? -17.800 11.180 35.336 1.00 15.66 323 LEU A N 1
ATOM 2635 C CA . LEU A 1 323 ? -17.810 11.536 36.757 1.00 16.10 323 LEU A CA 1
ATOM 2636 C C . LEU A 1 323 ? -18.856 10.791 37.553 1.00 16.74 323 LEU A C 1
ATOM 2637 O O . LEU A 1 323 ? -20.051 10.860 37.234 1.00 18.18 323 LEU A O 1
ATOM 2642 N N . PRO A 1 324 ? -18.454 10.081 38.604 1.00 14.85 324 PRO A N 1
ATOM 2643 C CA . PRO A 1 324 ? -19.453 9.349 39.397 1.00 15.85 324 PRO A CA 1
ATOM 2644 C C . PRO A 1 324 ? -20.258 10.182 40.386 1.00 16.16 324 PRO A C 1
ATOM 2645 O O . PRO A 1 324 ? -21.393 9.822 40.736 1.00 15.67 324 PRO A O 1
ATOM 2649 N N . PHE A 1 325 ? -19.684 11.293 40.838 1.00 15.46 325 PHE A N 1
ATOM 2650 C CA . PHE A 1 325 ? -20.301 12.133 41.868 1.00 15.39 325 PHE A CA 1
ATOM 2651 C C . PHE A 1 325 ? -20.925 13.414 41.370 1.00 15.40 325 PHE A C 1
ATOM 2652 O O . PHE A 1 325 ? -20.538 13.943 40.340 1.00 15.00 325 PHE A O 1
ATOM 2660 N N . GLN A 1 326 ? -21.882 13.912 42.161 1.00 16.49 326 GLN A N 1
ATOM 2661 C CA . GLN A 1 326 ? -22.527 15.160 41.815 1.00 20.77 326 GLN A CA 1
ATOM 2662 C C . GLN A 1 326 ? -21.431 16.234 41.828 1.00 21.63 326 GLN A C 1
ATOM 2663 O O . GLN A 1 326 ? -20.496 16.156 42.600 1.00 20.82 326 GLN A O 1
ATOM 2669 N N . THR A 1 327 ? -21.540 17.224 40.960 1.00 22.45 327 THR A N 1
ATOM 2670 C CA . THR A 1 327 ? -20.550 18.283 40.930 1.00 26.36 327 THR A CA 1
ATOM 2671 C C . THR A 1 327 ? -20.693 19.187 42.152 1.00 26.77 327 THR A C 1
ATOM 2672 O O . THR A 1 327 ? -21.799 19.464 42.617 1.00 26.78 327 THR A O 1
ATOM 2676 N N . ARG A 1 328 ? -19.562 19.616 42.701 1.00 26.38 328 ARG A N 1
ATOM 2677 C CA . ARG A 1 328 ? -19.610 20.515 43.836 1.00 27.70 328 ARG A CA 1
ATOM 2678 C C . ARG A 1 328 ? -18.371 21.389 43.827 1.00 27.61 328 ARG A C 1
ATOM 2679 O O . ARG A 1 328 ? -17.382 21.097 43.143 1.00 26.28 328 ARG A O 1
ATOM 2687 N N . SER A 1 329 ? -18.445 22.484 44.570 1.00 26.21 329 SER A N 1
ATOM 2688 C CA . SER A 1 329 ? -17.290 23.357 44.691 1.00 25.68 329 SER A CA 1
ATOM 2689 C C . SER A 1 329 ? -16.436 22.738 45.808 1.00 22.08 329 SER A C 1
ATOM 2690 O O . SER A 1 329 ? -16.888 21.869 46.548 1.00 21.73 329 SER A O 1
ATOM 2693 N N . ASN A 1 330 ? -15.208 23.209 45.940 1.00 19.52 330 ASN A N 1
ATOM 2694 C CA . ASN A 1 330 ? -14.294 22.676 46.937 1.00 19.10 330 ASN A CA 1
ATOM 2695 C C . ASN A 1 330 ? -14.832 22.848 48.349 1.00 19.59 330 ASN A C 1
ATOM 2696 O O . ASN A 1 330 ? -15.102 23.984 48.764 1.00 20.35 330 ASN A O 1
ATOM 2701 N N . PRO A 1 331 ? -15.005 21.754 49.117 1.00 16.94 331 PRO A N 1
ATOM 2702 C CA . PRO A 1 331 ? -15.521 21.914 50.491 1.00 17.67 331 PRO A CA 1
ATOM 2703 C C . PRO A 1 331 ? -14.483 22.445 51.484 1.00 18.28 331 PRO A C 1
ATOM 2704 O O . PRO A 1 331 ? -14.827 22.875 52.599 1.00 20.48 331 PRO A O 1
ATOM 2708 N N . ILE A 1 332 ? -13.211 22.400 51.091 1.00 18.29 332 ILE A N 1
ATOM 2709 C CA . ILE A 1 332 ? -12.119 22.846 51.960 1.00 18.62 332 ILE A CA 1
ATOM 2710 C C . ILE A 1 332 ? -11.162 23.726 51.174 1.00 18.79 332 ILE A C 1
ATOM 2711 O O . ILE A 1 332 ? -9.989 23.370 50.977 1.00 19.43 332 ILE A O 1
ATOM 2716 N N . PRO A 1 333 ? -11.632 24.904 50.726 1.00 20.17 333 PRO A N 1
ATOM 2717 C CA . PRO A 1 333 ? -10.756 25.792 49.942 1.00 21.30 333 PRO A CA 1
ATOM 2718 C C . PRO A 1 333 ? -9.475 26.236 50.655 1.00 21.01 333 PRO A C 1
ATOM 2719 O O . PRO A 1 333 ? -8.510 26.637 50.009 1.00 22.35 333 PRO A O 1
ATOM 2723 N N . TRP A 1 334 ? -9.458 26.130 51.980 1.00 20.60 334 TRP A N 1
ATOM 2724 C CA . TRP A 1 334 ? -8.262 26.485 52.735 1.00 20.89 334 TRP A CA 1
ATOM 2725 C C . TRP A 1 334 ? -7.080 25.558 52.375 1.00 22.55 334 TRP A C 1
ATOM 2726 O O . TRP A 1 334 ? -5.920 25.875 52.666 1.00 22.99 334 TRP A O 1
ATOM 2737 N N . ILE A 1 335 ? -7.353 24.412 51.745 1.00 20.64 335 ILE A N 1
ATOM 2738 C CA . ILE A 1 335 ? -6.254 23.519 51.413 1.00 21.05 335 ILE A CA 1
ATOM 2739 C C . ILE A 1 335 ? -5.337 24.100 50.351 1.00 20.13 335 ILE A C 1
ATOM 2740 O O . ILE A 1 335 ? -4.151 23.745 50.305 1.00 20.19 335 ILE A O 1
ATOM 2745 N N . ASN A 1 336 ? -5.870 24.985 49.509 1.00 21.04 336 ASN A N 1
ATOM 2746 C CA . ASN A 1 336 ? -5.075 25.599 48.447 1.00 25.30 336 ASN A CA 1
ATOM 2747 C C . ASN A 1 336 ? -3.860 26.372 48.971 1.00 26.67 336 ASN A C 1
ATOM 2748 O O . ASN A 1 336 ? -2.839 26.467 48.281 1.00 30.34 336 ASN A O 1
ATOM 2753 N N . THR A 1 337 ? -3.973 26.888 50.192 1.00 27.67 337 THR A N 1
ATOM 2754 C CA . THR A 1 337 ? -2.891 27.615 50.867 1.00 29.65 337 THR A CA 1
ATOM 2755 C C . THR A 1 337 ? -1.631 26.735 50.940 1.00 28.60 337 THR A C 1
ATOM 2756 O O . THR A 1 337 ? -0.493 27.196 50.757 1.00 29.35 337 THR A O 1
ATOM 2760 N N . TRP A 1 338 ? -1.864 25.457 51.192 1.00 25.96 338 TRP A N 1
ATOM 2761 C CA . TRP A 1 338 ? -0.816 24.485 51.415 1.00 25.04 338 TRP A CA 1
ATOM 2762 C C . TRP A 1 338 ? -0.310 23.722 50.208 1.00 27.84 338 TRP A C 1
ATOM 2763 O O . TRP A 1 338 ? 0.775 23.140 50.259 1.00 27.00 338 TRP A O 1
ATOM 2774 N N . LEU A 1 339 ? -1.094 23.711 49.138 1.00 30.42 339 LEU A N 1
ATOM 2775 C CA . LEU A 1 339 ? -0.716 22.992 47.932 1.00 35.33 339 LEU A CA 1
ATOM 2776 C C . LEU A 1 339 ? -0.178 23.956 46.877 1.00 39.09 339 LEU A C 1
ATOM 2777 O O . LEU A 1 339 ? -0.014 25.157 47.194 1.00 42.03 339 LEU A O 1
ATOM 2782 N N . ALA B 1 1 ? 4.427 -15.869 47.155 1.00 35.44 1 ALA B N 1
ATOM 2783 C CA . ALA B 1 1 ? 5.785 -15.599 46.586 1.00 33.57 1 ALA B CA 1
ATOM 2784 C C . ALA B 1 1 ? 6.280 -14.261 47.110 1.00 30.58 1 ALA B C 1
ATOM 2785 O O . ALA B 1 1 ? 6.407 -14.049 48.321 1.00 31.01 1 ALA B O 1
ATOM 2787 N N . TYR B 1 2 ? 6.561 -13.363 46.175 1.00 26.55 2 TYR B N 1
ATOM 2788 C CA . TYR B 1 2 ? 7.013 -12.039 46.538 1.00 23.59 2 TYR B CA 1
ATOM 2789 C C . TYR B 1 2 ? 5.780 -11.161 46.778 1.00 21.19 2 TYR B C 1
ATOM 2790 O O . TYR B 1 2 ? 4.765 -11.309 46.089 1.00 23.30 2 TYR B O 1
ATOM 2799 N N . THR B 1 3 ? 5.859 -10.282 47.776 1.00 17.37 3 THR B N 1
ATOM 2800 C CA . THR B 1 3 ? 4.774 -9.330 48.005 1.00 16.13 3 THR B CA 1
ATOM 2801 C C . THR B 1 3 ? 5.347 -7.953 48.293 1.00 14.29 3 THR B C 1
ATOM 2802 O O . THR B 1 3 ? 6.399 -7.830 48.932 1.00 13.45 3 THR B O 1
ATOM 2806 N N . THR B 1 4 ? 4.666 -6.931 47.768 1.00 13.54 4 THR B N 1
ATOM 2807 C CA . THR B 1 4 ? 5.042 -5.542 47.992 1.00 13.04 4 THR B CA 1
ATOM 2808 C C . THR B 1 4 ? 4.666 -5.071 49.389 1.00 14.15 4 THR B C 1
ATOM 2809 O O . THR B 1 4 ? 5.063 -3.981 49.782 1.00 12.68 4 THR B O 1
ATOM 2813 N N . PHE B 1 5 ? 3.882 -5.846 50.137 1.00 12.83 5 PHE B N 1
ATOM 2814 C CA . PHE B 1 5 ? 3.647 -5.466 51.542 1.00 12.79 5 PHE B CA 1
ATOM 2815 C C . PHE B 1 5 ? 3.238 -6.682 52.326 1.00 14.26 5 PHE B C 1
ATOM 2816 O O . PHE B 1 5 ? 2.076 -7.051 52.345 1.00 14.98 5 PHE B O 1
ATOM 2824 N N . SER B 1 6 ? 4.217 -7.288 52.977 1.00 14.48 6 SER B N 1
ATOM 2825 C CA . SER B 1 6 ? 3.952 -8.510 53.748 1.00 16.45 6 SER B CA 1
ATOM 2826 C C . SER B 1 6 ? 3.115 -8.148 54.973 1.00 18.11 6 SER B C 1
ATOM 2827 O O . SER B 1 6 ? 3.512 -7.321 55.770 1.00 18.88 6 SER B O 1
ATOM 2830 N N . GLN B 1 7 ? 1.956 -8.777 55.144 1.00 21.35 7 GLN B N 1
ATOM 2831 C CA . GLN B 1 7 ? 1.123 -8.386 56.262 1.00 23.01 7 GLN B CA 1
ATOM 2832 C C . GLN B 1 7 ? 1.357 -9.103 57.577 1.00 22.96 7 GLN B C 1
ATOM 2833 O O . GLN B 1 7 ? 0.554 -9.008 58.481 1.00 27.29 7 GLN B O 1
ATOM 2839 N N . THR B 1 8 ? 2.476 -9.794 57.680 1.00 22.87 8 THR B N 1
ATOM 2840 C CA . THR B 1 8 ? 2.850 -10.484 58.908 1.00 22.74 8 THR B CA 1
ATOM 2841 C C . THR B 1 8 ? 3.720 -9.545 59.730 1.00 21.77 8 THR B C 1
ATOM 2842 O O . THR B 1 8 ? 4.706 -9.037 59.217 1.00 19.22 8 THR B O 1
ATOM 2846 N N . LYS B 1 9 ? 3.374 -9.304 60.995 1.00 21.17 9 LYS B N 1
ATOM 2847 C CA . LYS B 1 9 ? 4.188 -8.460 61.851 1.00 23.79 9 LYS B CA 1
ATOM 2848 C C . LYS B 1 9 ? 5.486 -9.232 62.073 1.00 22.94 9 LYS B C 1
ATOM 2849 O O . LYS B 1 9 ? 5.461 -10.392 62.478 1.00 26.12 9 LYS B O 1
ATOM 2855 N N . ASN B 1 10 ? 6.615 -8.617 61.755 1.00 20.52 10 ASN B N 1
ATOM 2856 C CA . ASN B 1 10 ? 7.926 -9.250 61.938 1.00 18.85 10 ASN B CA 1
ATOM 2857 C C . ASN B 1 10 ? 8.937 -8.267 62.522 1.00 19.64 10 ASN B C 1
ATOM 2858 O O . ASN B 1 10 ? 8.844 -7.034 62.348 1.00 19.71 10 ASN B O 1
ATOM 2863 N N . ASP B 1 11 ? 9.938 -8.819 63.187 1.00 19.05 11 ASP B N 1
ATOM 2864 C CA . ASP B 1 11 ? 11.007 -8.027 63.763 1.00 18.49 11 ASP B CA 1
ATOM 2865 C C . ASP B 1 11 ? 12.084 -7.862 62.686 1.00 17.00 11 ASP B C 1
ATOM 2866 O O . ASP B 1 11 ? 12.872 -8.763 62.391 1.00 17.41 11 ASP B O 1
ATOM 2871 N N . GLN B 1 12 ? 12.114 -6.674 62.098 1.00 17.07 12 GLN B N 1
ATOM 2872 C CA . GLN B 1 12 ? 13.056 -6.386 61.018 1.00 15.11 12 GLN B CA 1
ATOM 2873 C C . GLN B 1 12 ? 14.521 -6.400 61.461 1.00 16.80 12 GLN B C 1
ATOM 2874 O O . GLN B 1 12 ? 15.430 -6.470 60.631 1.00 18.03 12 GLN B O 1
ATOM 2880 N N . LEU B 1 13 ? 14.770 -6.328 62.773 1.00 16.13 13 LEU B N 1
ATOM 2881 C CA . LEU B 1 13 ? 16.140 -6.371 63.253 1.00 15.89 13 LEU B CA 1
ATOM 2882 C C . LEU B 1 13 ? 16.701 -7.798 63.237 1.00 15.86 13 LEU B C 1
ATOM 2883 O O . LEU B 1 13 ? 17.913 -7.974 63.332 1.00 19.03 13 LEU B O 1
ATOM 2888 N N . LYS B 1 14 ? 15.816 -8.786 63.096 1.00 17.10 14 LYS B N 1
ATOM 2889 C CA . LYS B 1 14 ? 16.192 -10.210 63.119 1.00 19.88 14 LYS B CA 1
ATOM 2890 C C . LYS B 1 14 ? 16.129 -10.943 61.777 1.00 19.94 14 LYS B C 1
ATOM 2891 O O . LYS B 1 14 ? 16.455 -12.140 61.671 1.00 21.83 14 LYS B O 1
ATOM 2897 N N . GLU B 1 15 ? 15.684 -10.242 60.741 1.00 16.37 15 GLU B N 1
ATOM 2898 C CA . GLU B 1 15 ? 15.643 -10.858 59.428 1.00 14.74 15 GLU B CA 1
ATOM 2899 C C . GLU B 1 15 ? 17.051 -10.850 58.839 1.00 14.88 15 GLU B C 1
ATOM 2900 O O . GLU B 1 15 ? 17.896 -10.020 59.213 1.00 15.41 15 GLU B O 1
ATOM 2906 N N . PRO B 1 16 ? 17.334 -11.790 57.916 1.00 15.73 16 PRO B N 1
ATOM 2907 C CA . PRO B 1 16 ? 18.645 -11.804 57.249 1.00 15.82 16 PRO B CA 1
ATOM 2908 C C . PRO B 1 16 ? 18.588 -10.637 56.221 1.00 14.55 16 PRO B C 1
ATOM 2909 O O . PRO B 1 16 ? 17.501 -10.095 55.918 1.00 14.76 16 PRO B O 1
ATOM 2913 N N . MET B 1 17 ? 19.728 -10.248 55.679 1.00 14.13 17 MET B N 1
ATOM 2914 C CA . MET B 1 17 ? 19.741 -9.209 54.657 1.00 13.73 17 MET B CA 1
ATOM 2915 C C . MET B 1 17 ? 18.898 -9.616 53.428 1.00 14.46 17 MET B C 1
ATOM 2916 O O . MET B 1 17 ? 18.159 -8.790 52.877 1.00 12.89 17 MET B O 1
ATOM 2921 N N . PHE B 1 18 ? 19.024 -10.888 53.047 1.00 14.46 18 PHE B N 1
ATOM 2922 C CA . PHE B 1 18 ? 18.361 -11.447 51.856 1.00 14.21 18 PHE B CA 1
ATOM 2923 C C . PHE B 1 18 ? 17.614 -12.745 52.167 1.00 14.98 18 PHE B C 1
ATOM 2924 O O . PHE B 1 18 ? 17.970 -13.480 53.103 1.00 16.24 18 PHE B O 1
ATOM 2932 N N . PHE B 1 19 ? 16.573 -13.005 51.368 1.00 15.00 19 PHE B N 1
ATOM 2933 C CA . PHE B 1 19 ? 15.735 -14.202 51.419 1.00 16.13 19 PHE B CA 1
ATOM 2934 C C . PHE B 1 19 ? 14.818 -14.379 52.591 1.00 15.75 19 PHE B C 1
ATOM 2935 O O . PHE B 1 19 ? 14.205 -15.430 52.726 1.00 18.89 19 PHE B O 1
ATOM 2943 N N . GLY B 1 20 ? 14.707 -13.357 53.439 1.00 13.79 20 GLY B N 1
ATOM 2944 C CA . GLY B 1 20 ? 13.757 -13.429 54.541 1.00 14.54 20 GLY B CA 1
ATOM 2945 C C . GLY B 1 20 ? 12.395 -12.913 54.098 1.00 15.06 20 GLY B C 1
ATOM 2946 O O . GLY B 1 20 ? 12.058 -12.913 52.885 1.00 15.28 20 GLY B O 1
ATOM 2947 N N . GLN B 1 21 ? 11.606 -12.455 55.062 1.00 14.94 21 GLN B N 1
ATOM 2948 C CA . GLN B 1 21 ? 10.308 -11.900 54.733 1.00 14.02 21 GLN B CA 1
ATOM 2949 C C . GLN B 1 21 ? 10.494 -10.579 53.980 1.00 14.95 21 GLN B C 1
ATOM 2950 O O . GLN B 1 21 ? 11.325 -9.763 54.370 1.00 14.23 21 GLN B O 1
ATOM 2956 N N . PRO B 1 22 ? 9.750 -10.370 52.878 1.00 14.79 22 PRO B N 1
ATOM 2957 C CA . PRO B 1 22 ? 9.867 -9.125 52.130 1.00 13.89 22 PRO B CA 1
ATOM 2958 C C . PRO B 1 22 ? 9.578 -7.953 53.096 1.00 12.85 22 PRO B C 1
ATOM 2959 O O . PRO B 1 22 ? 8.788 -8.110 54.044 1.00 13.37 22 PRO B O 1
ATOM 2963 N N . VAL B 1 23 ? 10.238 -6.823 52.874 1.00 12.86 23 VAL B N 1
ATOM 2964 C CA . VAL B 1 23 ? 10.063 -5.674 53.764 1.00 12.11 23 VAL B CA 1
ATOM 2965 C C . VAL B 1 23 ? 8.675 -5.095 53.668 1.00 13.69 23 VAL B C 1
ATOM 2966 O O . VAL B 1 23 ? 8.191 -4.837 52.554 1.00 13.31 23 VAL B O 1
ATOM 2970 N N . ASN B 1 24 ? 8.015 -4.902 54.813 1.00 12.62 24 ASN B N 1
ATOM 2971 C CA . ASN B 1 24 ? 6.709 -4.270 54.787 1.00 13.59 24 ASN B CA 1
ATOM 2972 C C . ASN B 1 24 ? 6.900 -2.756 55.061 1.00 12.07 24 ASN B C 1
ATOM 2973 O O . ASN B 1 24 ? 7.003 -1.963 54.117 1.00 12.31 24 ASN B O 1
ATOM 2978 N N . VAL B 1 25 ? 6.974 -2.334 56.330 1.00 13.96 25 VAL B N 1
ATOM 2979 C CA . VAL B 1 25 ? 7.133 -0.916 56.623 1.00 14.99 25 VAL B CA 1
ATOM 2980 C C . VAL B 1 25 ? 8.554 -0.389 56.386 1.00 14.17 25 VAL B C 1
ATOM 2981 O O . VAL B 1 25 ? 9.541 -1.001 56.786 1.00 14.14 25 VAL B O 1
ATOM 2985 N N . ALA B 1 26 ? 8.656 0.736 55.690 1.00 13.88 26 ALA B N 1
ATOM 2986 C CA . ALA B 1 26 ? 9.948 1.380 55.480 1.00 13.60 26 ALA B CA 1
ATOM 2987 C C . ALA B 1 26 ? 10.124 2.315 56.677 1.00 15.31 26 ALA B C 1
ATOM 2988 O O . ALA B 1 26 ? 9.419 3.303 56.785 1.00 16.28 26 ALA B O 1
ATOM 2990 N N . ARG B 1 27 ? 11.022 1.952 57.584 1.00 13.43 27 ARG B N 1
ATOM 2991 C CA . ARG B 1 27 ? 11.297 2.773 58.787 1.00 14.48 27 ARG B CA 1
ATOM 2992 C C . ARG B 1 27 ? 12.798 2.944 58.880 1.00 13.64 27 ARG B C 1
ATOM 2993 O O . ARG B 1 27 ? 13.547 2.067 58.472 1.00 14.18 27 ARG B O 1
ATOM 3001 N N . TYR B 1 28 ? 13.253 4.076 59.444 1.00 13.63 28 TYR B N 1
ATOM 3002 C CA . TYR B 1 28 ? 14.670 4.400 59.512 1.00 14.33 28 TYR B CA 1
ATOM 3003 C C . TYR B 1 28 ? 15.151 4.845 60.902 1.00 15.55 28 TYR B C 1
ATOM 3004 O O . TYR B 1 28 ? 16.187 5.486 61.008 1.00 18.02 28 TYR B O 1
ATOM 3013 N N . ASP B 1 29 ? 14.392 4.440 61.914 1.00 15.57 29 ASP B N 1
ATOM 3014 C CA . ASP B 1 29 ? 14.723 4.773 63.312 1.00 16.34 29 ASP B CA 1
ATOM 3015 C C . ASP B 1 29 ? 15.623 3.734 63.971 1.00 18.34 29 ASP B C 1
ATOM 3016 O O . ASP B 1 29 ? 16.161 3.966 65.058 1.00 20.12 29 ASP B O 1
ATOM 3021 N N . GLN B 1 30 ? 15.770 2.572 63.340 1.00 14.85 30 GLN B N 1
ATOM 3022 C CA . GLN B 1 30 ? 16.585 1.495 63.868 1.00 15.15 30 GLN B CA 1
ATOM 3023 C C . GLN B 1 30 ? 17.082 0.697 62.663 1.00 16.38 30 GLN B C 1
ATOM 3024 O O . GLN B 1 30 ? 16.473 0.776 61.578 1.00 16.89 30 GLN B O 1
ATOM 3030 N N . GLN B 1 31 ? 18.177 -0.027 62.841 1.00 16.54 31 GLN B N 1
ATOM 3031 C CA . GLN B 1 31 ? 18.760 -0.854 61.785 1.00 17.30 31 GLN B CA 1
ATOM 3032 C C . GLN B 1 31 ? 19.412 -2.076 62.372 1.00 18.24 31 GLN B C 1
ATOM 3033 O O . GLN B 1 31 ? 19.957 -2.041 63.477 1.00 17.60 31 GLN B O 1
ATOM 3039 N N . LYS B 1 32 ? 19.364 -3.175 61.632 1.00 15.76 32 LYS B N 1
ATOM 3040 C CA . LYS B 1 32 ? 20.101 -4.367 62.007 1.00 15.35 32 LYS B CA 1
ATOM 3041 C C . LYS B 1 32 ? 21.566 -4.018 61.714 1.00 16.91 32 LYS B C 1
ATOM 3042 O O . LYS B 1 32 ? 22.466 -4.310 62.519 1.00 17.51 32 LYS B O 1
ATOM 3048 N N . TYR B 1 33 ? 21.821 -3.371 60.558 1.00 15.22 33 TYR B N 1
ATOM 3049 C CA . TYR B 1 33 ? 23.178 -2.972 60.154 1.00 15.26 33 TYR B CA 1
ATOM 3050 C C . TYR B 1 33 ? 23.226 -1.484 59.834 1.00 16.84 33 TYR B C 1
ATOM 3051 O O . TYR B 1 33 ? 22.803 -1.036 58.749 1.00 17.14 33 TYR B O 1
ATOM 3060 N N . ASP B 1 34 ? 23.755 -0.690 60.763 1.00 16.52 34 ASP B N 1
ATOM 3061 C CA . ASP B 1 34 ? 23.719 0.737 60.527 1.00 17.86 34 ASP B CA 1
ATOM 3062 C C . ASP B 1 34 ? 24.560 1.241 59.376 1.00 15.66 34 ASP B C 1
ATOM 3063 O O . ASP B 1 34 ? 24.359 2.369 58.937 1.00 16.27 34 ASP B O 1
ATOM 3068 N N . ILE B 1 35 ? 25.476 0.421 58.865 1.00 14.74 35 ILE B N 1
ATOM 3069 C CA . ILE B 1 35 ? 26.261 0.860 57.726 1.00 13.60 35 ILE B CA 1
ATOM 3070 C C . ILE B 1 35 ? 25.344 1.261 56.557 1.00 12.84 35 ILE B C 1
ATOM 3071 O O . ILE B 1 35 ? 25.621 2.240 55.846 1.00 12.54 35 ILE B O 1
ATOM 3076 N N . PHE B 1 36 ? 24.239 0.538 56.364 1.00 12.26 36 PHE B N 1
ATOM 3077 C CA . PHE B 1 36 ? 23.385 0.901 55.222 1.00 13.50 36 PHE B CA 1
ATOM 3078 C C . PHE B 1 36 ? 22.668 2.235 55.406 1.00 12.54 36 PHE B C 1
ATOM 3079 O O . PHE B 1 36 ? 22.494 2.975 54.438 1.00 12.90 36 PHE B O 1
ATOM 3087 N N . GLU B 1 37 ? 22.302 2.562 56.653 1.00 14.37 37 GLU B N 1
ATOM 3088 C CA . GLU B 1 37 ? 21.702 3.868 56.942 1.00 13.11 37 GLU B CA 1
ATOM 3089 C C . GLU B 1 37 ? 22.770 4.977 56.782 1.00 12.59 37 GLU B C 1
ATOM 3090 O O . GLU B 1 37 ? 22.496 6.052 56.223 1.00 12.34 37 GLU B O 1
ATOM 3096 N N . LYS B 1 38 ? 23.994 4.719 57.246 1.00 12.06 38 LYS B N 1
ATOM 3097 C CA . LYS B 1 38 ? 25.074 5.686 57.071 1.00 12.54 38 LYS B CA 1
ATOM 3098 C C . LYS B 1 38 ? 25.338 5.945 55.598 1.00 12.91 38 LYS B C 1
ATOM 3099 O O . LYS B 1 38 ? 25.607 7.058 55.196 1.00 13.71 38 LYS B O 1
ATOM 3105 N N . LEU B 1 39 ? 25.284 4.886 54.777 1.00 11.74 39 LEU B N 1
ATOM 3106 C CA . LEU B 1 39 ? 25.523 5.063 53.346 1.00 11.15 39 LEU B CA 1
ATOM 3107 C C . LEU B 1 39 ? 24.385 5.863 52.687 1.00 8.77 39 LEU B C 1
ATOM 3108 O O . LEU B 1 39 ? 24.655 6.729 51.868 1.00 10.70 39 LEU B O 1
ATOM 3113 N N . ILE B 1 40 ? 23.142 5.594 53.078 1.00 10.39 40 ILE B N 1
ATOM 3114 C CA . ILE B 1 40 ? 22.035 6.381 52.534 1.00 11.96 40 ILE B CA 1
ATOM 3115 C C . ILE B 1 40 ? 22.275 7.860 52.851 1.00 11.10 40 ILE B C 1
ATOM 3116 O O . ILE B 1 40 ? 22.210 8.732 51.983 1.00 11.95 40 ILE B O 1
ATOM 3121 N N . GLU B 1 41 ? 22.585 8.143 54.122 1.00 11.41 41 GLU B N 1
ATOM 3122 C CA . GLU B 1 41 ? 22.783 9.531 54.545 1.00 12.75 41 GLU B CA 1
ATOM 3123 C C . GLU B 1 41 ? 23.926 10.196 53.788 1.00 11.04 41 GLU B C 1
ATOM 3124 O O . GLU B 1 41 ? 23.781 11.335 53.323 1.00 11.98 41 GLU B O 1
ATOM 3130 N N . LYS B 1 42 ? 25.045 9.500 53.661 1.00 11.18 42 LYS B N 1
ATOM 3131 C CA . LYS B 1 42 ? 26.164 10.099 52.973 1.00 12.23 42 LYS B CA 1
ATOM 3132 C C . LYS B 1 42 ? 25.852 10.330 51.500 1.00 11.77 42 LYS B C 1
ATOM 3133 O O . LYS B 1 42 ? 26.171 11.366 50.921 1.00 12.18 42 LYS B O 1
ATOM 3139 N N . GLN B 1 43 ? 25.186 9.357 50.883 1.00 11.18 43 GLN B N 1
ATOM 3140 C CA . GLN B 1 43 ? 24.877 9.502 49.462 1.00 12.27 43 GLN B CA 1
ATOM 3141 C C . GLN B 1 43 ? 23.911 10.681 49.232 1.00 10.98 43 GLN B C 1
ATOM 3142 O O . GLN B 1 43 ? 24.073 11.440 48.252 1.00 11.26 43 GLN B O 1
ATOM 3148 N N . LEU B 1 44 ? 22.923 10.839 50.120 1.00 10.45 44 LEU B N 1
ATOM 3149 C CA . LEU B 1 44 ? 22.017 11.979 49.987 1.00 13.04 44 LEU B CA 1
ATOM 3150 C C . LEU B 1 44 ? 22.812 13.291 50.168 1.00 12.27 44 LEU B C 1
ATOM 3151 O O . LEU B 1 44 ? 22.566 14.256 49.465 1.00 12.78 44 LEU B O 1
ATOM 3156 N N . SER B 1 45 ? 23.787 13.271 51.079 1.00 12.39 45 SER B N 1
ATOM 3157 C CA . SER B 1 45 ? 24.567 14.495 51.311 1.00 13.92 45 SER B CA 1
ATOM 3158 C C . SER B 1 45 ? 25.429 14.874 50.113 1.00 13.33 45 SER B C 1
ATOM 3159 O O . SER B 1 45 ? 25.781 16.055 49.939 1.00 14.42 45 SER B O 1
ATOM 3162 N N . PHE B 1 46 ? 25.735 13.881 49.256 1.00 12.18 46 PHE B N 1
ATOM 3163 C CA . PHE B 1 46 ? 26.587 14.125 48.093 1.00 12.67 46 PHE B CA 1
ATOM 3164 C C . PHE B 1 46 ? 25.767 14.440 46.833 1.00 13.50 46 PHE B C 1
ATOM 3165 O O . PHE B 1 46 ? 26.362 14.551 45.756 1.00 15.36 46 PHE B O 1
ATOM 3173 N N . PHE B 1 47 ? 24.444 14.585 46.951 1.00 12.48 47 PHE B N 1
ATOM 3174 C CA . PHE B 1 47 ? 23.634 14.857 45.758 1.00 14.32 47 PHE B CA 1
ATOM 3175 C C . PHE B 1 47 ? 24.211 15.986 44.892 1.00 14.70 47 PHE B C 1
ATOM 3176 O O . PHE B 1 47 ? 24.569 17.047 45.435 1.00 16.57 47 PHE B O 1
ATOM 3184 N N . TRP B 1 48 ? 24.359 15.753 43.588 1.00 14.68 48 TRP B N 1
ATOM 3185 C CA . TRP B 1 48 ? 24.878 16.754 42.656 1.00 13.77 48 TRP B CA 1
ATOM 3186 C C . TRP B 1 48 ? 24.132 16.680 41.339 1.00 17.43 48 TRP B C 1
ATOM 3187 O O . TRP B 1 48 ? 23.473 15.680 41.052 1.00 17.32 48 TRP B O 1
ATOM 3198 N N . ARG B 1 49 ? 24.219 17.750 40.555 1.00 20.81 49 ARG B N 1
ATOM 3199 C CA . ARG B 1 49 ? 23.553 17.785 39.274 1.00 22.80 49 ARG B CA 1
ATOM 3200 C C . ARG B 1 49 ? 24.563 18.054 38.185 1.00 22.08 49 ARG B C 1
ATOM 3201 O O . ARG B 1 49 ? 25.246 19.049 38.190 1.00 20.43 49 ARG B O 1
ATOM 3209 N N . PRO B 1 50 ? 24.673 17.139 37.239 1.00 21.85 50 PRO B N 1
ATOM 3210 C CA . PRO B 1 50 ? 25.594 17.199 36.106 1.00 22.89 50 PRO B CA 1
ATOM 3211 C C . PRO B 1 50 ? 25.542 18.510 35.329 1.00 22.18 50 PRO B C 1
ATOM 3212 O O . PRO B 1 50 ? 26.582 19.076 34.967 1.00 22.13 50 PRO B O 1
ATOM 3216 N N . GLU B 1 51 ? 24.335 19.011 35.096 1.00 25.27 51 GLU B N 1
ATOM 3217 C CA . GLU B 1 51 ? 24.214 20.248 34.336 1.00 30.35 51 GLU B CA 1
ATOM 3218 C C . GLU B 1 51 ? 24.784 21.464 35.058 1.00 32.53 51 GLU B C 1
ATOM 3219 O O . GLU B 1 51 ? 24.994 22.502 34.425 1.00 34.72 51 GLU B O 1
ATOM 3225 N N . GLU B 1 52 ? 25.056 21.332 36.358 1.00 33.60 52 GLU B N 1
ATOM 3226 C CA . GLU B 1 52 ? 25.626 22.411 37.177 1.00 35.68 52 GLU B CA 1
ATOM 3227 C C . GLU B 1 52 ? 27.129 22.452 36.978 1.00 35.49 52 GLU B C 1
ATOM 3228 O O . GLU B 1 52 ? 27.811 23.276 37.588 1.00 36.27 52 GLU B O 1
ATOM 3234 N N . VAL B 1 53 ? 27.651 21.540 36.162 1.00 33.12 53 VAL B N 1
ATOM 3235 C CA . VAL B 1 53 ? 29.085 21.498 35.925 1.00 33.11 53 VAL B CA 1
ATOM 3236 C C . VAL B 1 53 ? 29.410 22.064 34.554 1.00 32.39 53 VAL B C 1
ATOM 3237 O O . VAL B 1 53 ? 28.865 21.647 33.529 1.00 33.64 53 VAL B O 1
ATOM 3241 N N . ASP B 1 54 ? 30.326 23.015 34.550 1.00 34.40 54 ASP B N 1
ATOM 3242 C CA . ASP B 1 54 ? 30.753 23.667 33.326 1.00 33.97 54 ASP B CA 1
ATOM 3243 C C . ASP B 1 54 ? 31.681 22.755 32.526 1.00 33.40 54 ASP B C 1
ATOM 3244 O O . ASP B 1 54 ? 32.761 22.381 32.994 1.00 33.98 54 ASP B O 1
ATOM 3249 N N . VAL B 1 55 ? 31.230 22.378 31.337 1.00 31.60 55 VAL B N 1
ATOM 3250 C CA . VAL B 1 55 ? 31.985 21.511 30.434 1.00 31.21 55 VAL B CA 1
ATOM 3251 C C . VAL B 1 55 ? 32.190 22.232 29.098 1.00 32.17 55 VAL B C 1
ATOM 3252 O O . VAL B 1 55 ? 32.492 21.607 28.092 1.00 30.09 55 VAL B O 1
ATOM 3256 N N . SER B 1 56 ? 32.036 23.551 29.115 1.00 33.66 56 SER B N 1
ATOM 3257 C CA . SER B 1 56 ? 32.145 24.379 27.910 1.00 33.70 56 SER B CA 1
ATOM 3258 C C . SER B 1 56 ? 33.447 24.359 27.102 1.00 33.68 56 SER B C 1
ATOM 3259 O O . SER B 1 56 ? 33.425 24.677 25.914 1.00 34.16 56 SER B O 1
ATOM 3262 N N . ARG B 1 57 ? 34.567 23.985 27.718 1.00 31.22 57 ARG B N 1
ATOM 3263 C CA . ARG B 1 57 ? 35.841 23.973 26.998 1.00 30.40 57 ARG B CA 1
ATOM 3264 C C . ARG B 1 57 ? 36.270 22.567 26.612 1.00 27.65 57 ARG B C 1
ATOM 3265 O O . ARG B 1 57 ? 37.297 22.367 25.974 1.00 26.02 57 ARG B O 1
ATOM 3273 N N . ASP B 1 58 ? 35.480 21.572 26.992 1.00 24.49 58 ASP B N 1
ATOM 3274 C CA . ASP B 1 58 ? 35.851 20.202 26.674 1.00 23.95 58 ASP B CA 1
ATOM 3275 C C . ASP B 1 58 ? 35.781 19.859 25.186 1.00 22.68 58 ASP B C 1
ATOM 3276 O O . ASP B 1 58 ? 36.549 19.025 24.690 1.00 22.77 58 ASP B O 1
ATOM 3281 N N . ARG B 1 59 ? 34.874 20.504 24.471 1.00 23.54 59 ARG B N 1
ATOM 3282 C CA . ARG B 1 59 ? 34.746 20.246 23.045 1.00 23.44 59 ARG B CA 1
ATOM 3283 C C . ARG B 1 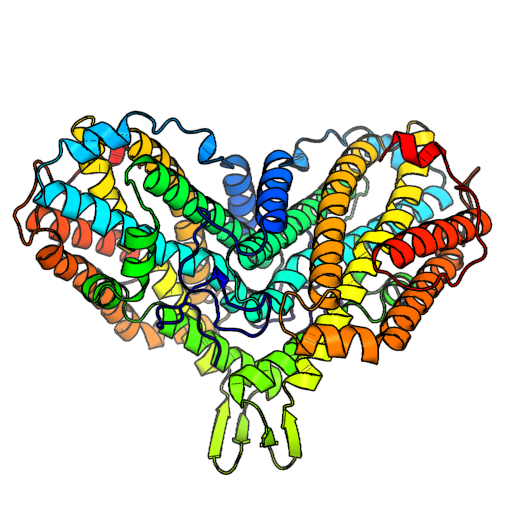59 ? 36.030 20.640 22.308 1.00 23.35 59 ARG B C 1
ATOM 3284 O O . ARG B 1 59 ? 36.531 19.881 21.493 1.00 23.25 59 ARG B O 1
ATOM 3292 N N . ILE B 1 60 ? 36.553 21.825 22.607 1.00 23.74 60 ILE B N 1
ATOM 3293 C CA . ILE B 1 60 ? 37.770 22.239 21.920 1.00 25.11 60 ILE B CA 1
ATOM 3294 C C . ILE B 1 60 ? 38.961 21.386 22.336 1.00 25.15 60 ILE B C 1
ATOM 3295 O O . ILE B 1 60 ? 39.776 21.020 21.504 1.00 24.89 60 ILE B O 1
ATOM 3300 N N . ASP B 1 61 ? 39.055 21.023 23.614 1.00 23.63 61 ASP B N 1
ATOM 3301 C CA . ASP B 1 61 ? 40.160 20.170 24.041 1.00 24.01 61 ASP B CA 1
ATOM 3302 C C . ASP B 1 61 ? 40.089 18.851 23.289 1.00 24.35 61 ASP B C 1
ATOM 3303 O O . ASP B 1 61 ? 41.092 18.344 22.800 1.00 26.58 61 ASP B O 1
ATOM 3308 N N . TYR B 1 62 ? 38.892 18.282 23.222 1.00 24.51 62 TYR B N 1
ATOM 3309 C CA . TYR B 1 62 ? 38.691 17.011 22.540 1.00 24.47 62 TYR B CA 1
ATOM 3310 C C . TYR B 1 62 ? 39.073 17.061 21.054 1.00 27.97 62 TYR B C 1
ATOM 3311 O O . TYR B 1 62 ? 39.684 16.120 20.520 1.00 27.45 62 TYR B O 1
ATOM 3320 N N . GLN B 1 63 ? 38.707 18.158 20.396 1.00 29.09 63 GLN B N 1
ATOM 3321 C CA . GLN B 1 63 ? 39.003 18.339 18.974 1.00 32.34 63 GLN B CA 1
ATOM 3322 C C . GLN B 1 63 ? 40.503 18.426 18.725 1.00 32.04 63 GLN B C 1
ATOM 3323 O O . GLN B 1 63 ? 41.008 17.882 17.732 1.00 32.71 63 GLN B O 1
ATOM 3329 N N . ALA B 1 64 ? 41.208 19.106 19.626 1.00 32.11 64 ALA B N 1
ATOM 3330 C CA . ALA B 1 64 ? 42.649 19.291 19.505 1.00 31.21 64 ALA B CA 1
ATOM 3331 C C . ALA B 1 64 ? 43.462 18.037 19.815 1.00 32.13 64 ALA B C 1
ATOM 3332 O O . ALA B 1 64 ? 44.636 17.948 19.449 1.00 33.19 64 ALA B O 1
ATOM 3334 N N . LEU B 1 65 ? 42.850 17.063 20.486 1.00 30.09 65 LEU B N 1
ATOM 3335 C CA . LEU B 1 65 ? 43.545 15.823 20.805 1.00 29.88 65 LEU B CA 1
ATOM 3336 C C . LEU B 1 65 ? 43.940 15.063 19.561 1.00 30.71 65 LEU B C 1
ATOM 3337 O O . LEU B 1 65 ? 43.227 15.087 18.551 1.00 30.29 65 LEU B O 1
ATOM 3342 N N . PRO B 1 66 ? 45.093 14.380 19.616 1.00 31.35 66 PRO B N 1
ATOM 3343 C CA . PRO B 1 66 ? 45.576 13.582 18.493 1.00 31.56 66 PRO B CA 1
ATOM 3344 C C . PRO B 1 66 ? 44.503 12.500 18.362 1.00 32.22 66 PRO B C 1
ATOM 3345 O O . PRO B 1 66 ? 43.859 12.136 19.370 1.00 29.64 66 PRO B O 1
ATOM 3349 N N . GLU B 1 67 ? 44.296 11.984 17.159 1.00 31.92 67 GLU B N 1
ATOM 3350 C CA . GLU B 1 67 ? 43.265 10.976 16.947 1.00 32.64 67 GLU B CA 1
ATOM 3351 C C . GLU B 1 67 ? 43.311 9.797 17.932 1.00 31.77 67 GLU B C 1
ATOM 3352 O O . GLU B 1 67 ? 42.264 9.392 18.474 1.00 29.71 67 GLU B O 1
ATOM 3358 N N . HIS B 1 68 ? 44.500 9.253 18.194 1.00 29.16 68 HIS B N 1
ATOM 3359 C CA . HIS B 1 68 ? 44.587 8.108 19.099 1.00 28.85 68 HIS B CA 1
ATOM 3360 C C . HIS B 1 68 ? 44.164 8.497 20.504 1.00 26.56 68 HIS B C 1
ATOM 3361 O O . HIS B 1 68 ? 43.666 7.658 21.236 1.00 25.74 68 HIS B O 1
ATOM 3368 N N . GLU B 1 69 ? 44.378 9.752 20.881 1.00 24.73 69 GLU B N 1
ATOM 3369 C CA . GLU B 1 69 ? 43.946 10.192 22.217 1.00 25.28 69 GLU B CA 1
ATOM 3370 C C . GLU B 1 69 ? 42.410 10.382 22.235 1.00 24.27 69 GLU B C 1
ATOM 3371 O O . GLU B 1 69 ? 41.761 10.084 23.247 1.00 22.10 69 GLU B O 1
ATOM 3377 N N . LYS B 1 70 ? 41.821 10.878 21.145 1.00 22.48 70 LYS B N 1
ATOM 3378 C CA . LYS B 1 70 ? 40.355 10.997 21.069 1.00 22.63 70 LYS B CA 1
ATOM 3379 C C . LYS B 1 70 ? 39.817 9.572 21.275 1.00 21.80 70 LYS B C 1
ATOM 3380 O O . LYS B 1 70 ? 38.832 9.341 21.987 1.00 20.40 70 LYS B O 1
ATOM 3386 N N . HIS B 1 71 ? 40.468 8.603 20.645 1.00 21.28 71 HIS B N 1
ATOM 3387 C CA . HIS B 1 71 ? 40.064 7.206 20.740 1.00 22.27 71 HIS B CA 1
ATOM 3388 C C . HIS B 1 71 ? 40.088 6.697 22.188 1.00 21.17 71 HIS B C 1
ATOM 3389 O O . HIS B 1 71 ? 39.134 6.047 22.645 1.00 22.02 71 HIS B O 1
ATOM 3396 N N . ILE B 1 72 ? 41.182 6.981 22.898 1.00 19.89 72 ILE B N 1
ATOM 3397 C CA . ILE B 1 72 ? 41.319 6.572 24.285 1.00 19.80 72 ILE B CA 1
ATOM 3398 C C . ILE B 1 72 ? 40.203 7.227 25.113 1.00 20.34 72 ILE B C 1
ATOM 3399 O O . ILE B 1 72 ? 39.490 6.552 25.884 1.00 20.77 72 ILE B O 1
ATOM 3404 N N . PHE B 1 73 ? 40.035 8.532 24.945 1.00 19.23 73 PHE B N 1
ATOM 3405 C CA . PHE B 1 73 ? 39.022 9.251 25.714 1.00 19.25 73 PHE B CA 1
ATOM 3406 C C . PHE B 1 73 ? 37.605 8.760 25.500 1.00 18.51 73 PHE B C 1
ATOM 3407 O O . PHE B 1 73 ? 36.894 8.451 26.463 1.00 18.25 73 PHE B O 1
ATOM 3415 N N . ILE B 1 74 ? 37.176 8.688 24.244 1.00 17.60 74 ILE B N 1
ATOM 3416 C CA . ILE B 1 74 ? 35.807 8.284 23.968 1.00 17.15 74 ILE B CA 1
ATOM 3417 C C . ILE B 1 74 ? 35.533 6.810 24.243 1.00 16.98 74 ILE B C 1
ATOM 3418 O O . ILE B 1 74 ? 34.425 6.454 24.663 1.00 16.84 74 ILE B O 1
ATOM 3423 N N . SER B 1 75 ? 36.505 5.934 24.027 1.00 17.70 75 SER B N 1
ATOM 3424 C CA . SER B 1 75 ? 36.286 4.517 24.297 1.00 17.01 75 SER B CA 1
ATOM 3425 C C . SER B 1 75 ? 36.054 4.303 25.814 1.00 16.60 75 SER B C 1
ATOM 3426 O O . SER B 1 75 ? 35.180 3.517 26.229 1.00 17.14 75 SER B O 1
ATOM 3429 N N . ASN B 1 76 ? 36.840 5.022 26.624 1.00 17.01 76 ASN B N 1
ATOM 3430 C CA . ASN B 1 76 ? 36.762 4.943 28.087 1.00 15.63 76 ASN B CA 1
ATOM 3431 C C . ASN B 1 76 ? 35.395 5.472 28.523 1.00 15.19 76 ASN B C 1
ATOM 3432 O O . ASN B 1 76 ? 34.729 4.858 29.338 1.00 14.25 76 ASN B O 1
ATOM 3437 N N . LEU B 1 77 ? 34.985 6.603 27.959 1.00 15.41 77 LEU B N 1
ATOM 3438 C CA . LEU B 1 77 ? 33.695 7.194 28.302 1.00 16.24 77 LEU B CA 1
ATOM 3439 C C . LEU B 1 77 ? 32.542 6.259 27.921 1.00 16.84 77 LEU B C 1
ATOM 3440 O O . LEU B 1 77 ? 31.555 6.151 28.650 1.00 16.63 77 LEU B O 1
ATOM 3445 N N . LYS B 1 78 ? 32.650 5.599 26.761 1.00 16.24 78 LYS B N 1
ATOM 3446 C CA . LYS B 1 78 ? 31.603 4.688 26.323 1.00 14.65 78 LYS B CA 1
ATOM 3447 C C . LYS B 1 78 ? 31.489 3.507 27.292 1.00 14.90 78 LYS B C 1
ATOM 3448 O O . LYS B 1 78 ? 30.370 3.037 27.598 1.00 15.72 78 LYS B O 1
ATOM 3454 N N . TYR B 1 79 ? 32.625 3.008 27.788 1.00 15.12 79 TYR B N 1
ATOM 3455 C CA . TYR B 1 79 ? 32.595 1.893 28.742 1.00 14.88 79 TYR B CA 1
ATOM 3456 C C . TYR B 1 79 ? 31.934 2.341 30.066 1.00 15.63 79 TYR B C 1
ATOM 3457 O O . TYR B 1 79 ? 31.146 1.595 30.667 1.00 14.60 79 TYR B O 1
ATOM 3466 N N . GLN B 1 80 ? 32.279 3.549 30.513 1.00 15.19 80 GLN B N 1
ATOM 3467 C CA . GLN B 1 80 ? 31.669 4.076 31.754 1.00 15.45 80 GLN B CA 1
ATOM 3468 C C . GLN B 1 80 ? 30.147 4.163 31.546 1.00 14.67 80 GLN B C 1
ATOM 3469 O O . GLN B 1 80 ? 29.368 3.812 32.436 1.00 14.10 80 GLN B O 1
ATOM 3475 N N . THR B 1 81 ? 29.728 4.618 30.361 1.00 15.26 81 THR B N 1
ATOM 3476 C CA . THR B 1 81 ? 28.303 4.761 30.062 1.00 14.05 81 THR B CA 1
ATOM 3477 C C . THR B 1 81 ? 27.615 3.407 30.053 1.00 13.20 81 THR B C 1
ATOM 3478 O O . THR B 1 81 ? 26.497 3.249 30.567 1.00 14.46 81 THR B O 1
ATOM 3482 N N . LEU B 1 82 ? 28.275 2.402 29.484 1.00 14.07 82 LEU B N 1
ATOM 3483 C CA . LEU B 1 82 ? 27.719 1.061 29.482 1.00 14.25 82 LEU B CA 1
ATOM 3484 C C . LEU B 1 82 ? 27.554 0.532 30.916 1.00 12.96 82 LEU B C 1
ATOM 3485 O O . LEU B 1 82 ? 26.488 0.039 31.304 1.00 13.49 82 LEU B O 1
ATOM 3490 N N . LEU B 1 83 ? 28.603 0.636 31.728 1.00 13.76 83 LEU B N 1
ATOM 3491 C CA . LEU B 1 83 ? 28.526 0.092 33.088 1.00 13.41 83 LEU B CA 1
ATOM 3492 C C . LEU B 1 83 ? 27.435 0.747 33.920 1.00 11.86 83 LEU B C 1
ATOM 3493 O O . LEU B 1 83 ? 26.698 0.064 34.645 1.00 13.15 83 LEU B O 1
ATOM 3498 N N . ASP B 1 84 ? 27.320 2.067 33.813 1.00 12.85 84 ASP B N 1
ATOM 3499 C CA . ASP B 1 84 ? 26.277 2.684 34.624 1.00 14.02 84 ASP B CA 1
ATOM 3500 C C . ASP B 1 84 ? 24.885 2.613 34.060 1.00 12.70 84 ASP B C 1
ATOM 3501 O O . ASP B 1 84 ? 23.906 2.808 34.782 1.00 12.68 84 ASP B O 1
ATOM 3506 N N . SER B 1 85 ? 24.780 2.248 32.780 1.00 12.81 85 SER B N 1
ATOM 3507 C CA . SER B 1 85 ? 23.440 1.994 32.225 1.00 12.04 85 SER B CA 1
ATOM 3508 C C . SER B 1 85 ? 22.966 0.716 32.943 1.00 12.40 85 SER B C 1
ATOM 3509 O O . SER B 1 85 ? 21.843 0.608 33.387 1.00 12.36 85 SER B O 1
ATOM 3512 N N . ILE B 1 86 ? 23.856 -0.266 33.071 1.00 11.99 86 ILE B N 1
ATOM 3513 C CA . ILE B 1 86 ? 23.533 -1.489 33.770 1.00 12.19 86 ILE B CA 1
ATOM 3514 C C . ILE B 1 86 ? 23.311 -1.220 35.264 1.00 10.29 86 ILE B C 1
ATOM 3515 O O . ILE B 1 86 ? 22.353 -1.707 35.833 1.00 11.85 86 ILE B O 1
ATOM 3520 N N . GLN B 1 87 ? 24.165 -0.387 35.871 1.00 11.38 87 GLN B N 1
ATOM 3521 C CA . GLN B 1 87 ? 24.046 -0.126 37.317 1.00 12.10 87 GLN B CA 1
ATOM 3522 C C . GLN B 1 87 ? 22.853 0.734 37.696 1.00 11.40 87 GLN B C 1
ATOM 3523 O O . GLN B 1 87 ? 22.401 0.658 38.834 1.00 11.38 87 GLN B O 1
ATOM 3529 N N . GLY B 1 88 ? 22.300 1.481 36.727 1.00 11.63 88 GLY B N 1
ATOM 3530 C CA . GLY B 1 88 ? 21.119 2.260 37.061 1.00 12.58 88 GLY B CA 1
ATOM 3531 C C . GLY B 1 88 ? 19.899 1.390 37.321 1.00 12.56 88 GLY B C 1
ATOM 3532 O O . GLY B 1 88 ? 19.117 1.621 38.238 1.00 14.21 88 GLY B O 1
ATOM 3533 N N . ARG B 1 89 ? 19.733 0.343 36.511 1.00 11.04 89 ARG B N 1
ATOM 3534 C CA . ARG B 1 89 ? 18.573 -0.518 36.657 1.00 11.67 89 ARG B CA 1
ATOM 3535 C C . ARG B 1 89 ? 18.779 -1.806 37.440 1.00 10.57 89 ARG B C 1
ATOM 3536 O O . ARG B 1 89 ? 17.891 -2.274 38.144 1.00 10.50 89 ARG B O 1
ATOM 3544 N N . SER B 1 90 ? 19.986 -2.369 37.353 1.00 11.58 90 SER B N 1
ATOM 3545 C CA . SER B 1 90 ? 20.153 -3.720 37.855 1.00 10.83 90 SER B CA 1
ATOM 3546 C C . SER B 1 90 ? 20.078 -3.979 39.350 1.00 11.40 90 SER B C 1
ATOM 3547 O O . SER B 1 90 ? 19.517 -5.002 39.771 1.00 12.06 90 SER B O 1
ATOM 3550 N N . PRO B 1 91 ? 20.616 -3.060 40.192 1.00 11.12 91 PRO B N 1
ATOM 3551 C CA . PRO B 1 91 ? 20.514 -3.338 41.628 1.00 11.18 91 PRO B CA 1
ATOM 3552 C C . PRO B 1 91 ? 19.026 -3.381 42.009 1.00 11.47 91 PRO B C 1
ATOM 3553 O O . PRO B 1 91 ? 18.588 -4.224 42.808 1.00 11.93 91 PRO B O 1
ATOM 3557 N N . ASN B 1 92 ? 18.213 -2.534 41.374 1.00 10.96 92 ASN B N 1
ATOM 3558 C CA . ASN B 1 92 ? 16.796 -2.552 41.657 1.00 10.45 92 ASN B CA 1
ATOM 3559 C C . ASN B 1 92 ? 16.122 -3.826 41.162 1.00 11.43 92 ASN B C 1
ATOM 3560 O O . ASN B 1 92 ? 15.461 -4.509 41.960 1.00 15.48 92 ASN B O 1
ATOM 3565 N N . VAL B 1 93 ? 16.293 -4.181 39.873 1.00 11.79 93 VAL B N 1
ATOM 3566 C CA . VAL B 1 93 ? 15.589 -5.354 39.366 1.00 13.20 93 VAL B CA 1
ATOM 3567 C C . VAL B 1 93 ? 16.089 -6.678 39.956 1.00 11.83 93 VAL B C 1
ATOM 3568 O O . VAL B 1 93 ? 15.296 -7.593 40.222 1.00 14.97 93 VAL B O 1
ATOM 3572 N N . ALA B 1 94 ? 17.386 -6.739 40.214 1.00 10.77 94 ALA B N 1
ATOM 3573 C CA . ALA B 1 94 ? 17.968 -7.963 40.748 1.00 12.19 94 ALA B CA 1
ATOM 3574 C C . ALA B 1 94 ? 17.999 -8.110 42.261 1.00 13.63 94 ALA B C 1
ATOM 3575 O O . ALA B 1 94 ? 17.820 -9.223 42.789 1.00 15.20 94 ALA B O 1
ATOM 3577 N N . LEU B 1 95 ? 18.139 -7.000 42.989 1.00 12.20 95 LEU B N 1
ATOM 3578 C CA . LEU B 1 95 ? 18.247 -7.159 44.439 1.00 13.26 95 LEU B CA 1
ATOM 3579 C C . LEU B 1 95 ? 17.020 -6.880 45.242 1.00 11.46 95 LEU B C 1
ATOM 3580 O O . LEU B 1 95 ? 16.742 -7.576 46.220 1.00 14.16 95 LEU B O 1
ATOM 3585 N N . LEU B 1 96 ? 16.224 -5.896 44.807 1.00 13.17 96 LEU B N 1
ATOM 3586 C CA . LEU B 1 96 ? 15.044 -5.545 45.591 1.00 13.93 96 LEU B CA 1
ATOM 3587 C C . LEU B 1 96 ? 14.122 -6.694 45.886 1.00 14.98 96 LEU B C 1
ATOM 3588 O O . LEU B 1 96 ? 13.582 -6.808 46.992 1.00 15.86 96 LEU B O 1
ATOM 3593 N N . PRO B 1 97 ? 13.895 -7.587 44.906 1.00 13.41 97 PRO B N 1
ATOM 3594 C CA . PRO B 1 97 ? 12.985 -8.699 45.204 1.00 13.66 97 PRO B CA 1
ATOM 3595 C C . PRO B 1 97 ? 13.463 -9.681 46.272 1.00 13.20 97 PRO B C 1
ATOM 3596 O O . PRO B 1 97 ? 12.684 -10.492 46.754 1.00 15.46 97 PRO B O 1
ATOM 3600 N N . LEU B 1 98 ? 14.740 -9.580 46.654 1.00 12.17 98 LEU B N 1
ATOM 3601 C CA . LEU B 1 98 ? 15.346 -10.520 47.599 1.00 12.25 98 LEU B CA 1
ATOM 3602 C C . LEU B 1 98 ? 15.694 -9.910 48.941 1.00 13.05 98 LEU B C 1
ATOM 3603 O O . LEU B 1 98 ? 16.102 -10.640 49.829 1.00 14.16 98 LEU B O 1
ATOM 3608 N N . ILE B 1 99 ? 15.506 -8.612 49.104 1.00 12.83 99 ILE B N 1
ATOM 3609 C CA . ILE B 1 99 ? 15.931 -7.941 50.344 1.00 13.05 99 ILE B CA 1
ATOM 3610 C C . ILE B 1 99 ? 14.876 -8.004 51.438 1.00 11.97 99 ILE B C 1
ATOM 3611 O O . ILE B 1 99 ? 13.676 -7.850 51.185 1.00 14.22 99 ILE B O 1
ATOM 3616 N N . SER B 1 100 ? 15.350 -8.271 52.671 1.00 12.37 100 SER B N 1
ATOM 3617 C CA . SER B 1 100 ? 14.442 -8.435 53.777 1.00 12.95 100 SER B CA 1
ATOM 3618 C C . SER B 1 100 ? 14.658 -7.507 54.988 1.00 12.19 100 SER B C 1
ATOM 3619 O O . SER B 1 100 ? 14.060 -7.735 56.044 1.00 13.42 100 SER B O 1
ATOM 3622 N N . ILE B 1 101 ? 15.520 -6.503 54.844 1.00 12.46 101 ILE B N 1
ATOM 3623 C CA . ILE B 1 101 ? 15.654 -5.488 55.904 1.00 12.88 101 ILE B CA 1
ATOM 3624 C C . ILE B 1 101 ? 15.484 -4.124 55.207 1.00 12.39 101 ILE B C 1
ATOM 3625 O O . ILE B 1 101 ? 16.016 -3.894 54.097 1.00 12.47 101 ILE B O 1
ATOM 3630 N N . PRO B 1 102 ? 14.782 -3.178 55.854 1.00 12.65 102 PRO B N 1
ATOM 3631 C CA . PRO B 1 102 ? 14.528 -1.860 55.259 1.00 11.64 102 PRO B CA 1
ATOM 3632 C C . PRO B 1 102 ? 15.705 -0.991 54.900 1.00 10.86 102 PRO B C 1
ATOM 3633 O O . PRO B 1 102 ? 15.735 -0.358 53.841 1.00 12.04 102 PRO B O 1
ATOM 3637 N N . GLU B 1 103 ? 16.719 -0.979 55.743 1.00 11.78 103 GLU B N 1
ATOM 3638 C CA . GLU B 1 103 ? 17.831 -0.111 55.450 1.00 10.88 103 GLU B CA 1
ATOM 3639 C C . GLU B 1 103 ? 18.570 -0.541 54.190 1.00 10.49 103 GLU B C 1
ATOM 3640 O O . GLU B 1 103 ? 19.100 0.284 53.458 1.00 10.97 103 GLU B O 1
ATOM 3646 N N . LEU B 1 104 ? 18.635 -1.856 53.952 1.00 11.14 104 LEU B N 1
ATOM 3647 C CA . LEU B 1 104 ? 19.320 -2.346 52.761 1.00 12.20 104 LEU B CA 1
ATOM 3648 C C . LEU B 1 104 ? 18.412 -2.104 51.530 1.00 11.24 104 LEU B C 1
ATOM 3649 O O . LEU B 1 104 ? 18.917 -1.748 50.462 1.00 10.65 104 LEU B O 1
ATOM 3654 N N . GLU B 1 105 ? 17.112 -2.270 51.680 1.00 10.22 105 GLU B N 1
ATOM 3655 C CA . GLU B 1 105 ? 16.194 -2.003 50.576 1.00 10.56 105 GLU B CA 1
ATOM 3656 C C . GLU B 1 105 ? 16.339 -0.569 50.113 1.00 9.75 105 GLU B C 1
ATOM 3657 O O . GLU B 1 105 ? 16.501 -0.300 48.915 1.00 9.99 105 GLU B O 1
ATOM 3663 N N . THR B 1 106 ? 16.312 0.390 51.053 1.00 9.90 106 THR B N 1
ATOM 3664 C CA . THR B 1 106 ? 16.413 1.780 50.652 1.00 10.99 106 THR B CA 1
ATOM 3665 C C . THR B 1 106 ? 17.820 2.122 50.184 1.00 10.59 106 THR B C 1
ATOM 3666 O O . THR B 1 106 ? 17.977 2.925 49.249 1.00 9.99 106 THR B O 1
ATOM 3670 N N . TRP B 1 107 ? 18.865 1.507 50.760 1.00 9.93 107 TRP B N 1
ATOM 3671 C CA . TRP B 1 107 ? 20.200 1.749 50.245 1.00 9.76 107 TRP B CA 1
ATOM 3672 C C . TRP B 1 107 ? 20.253 1.330 48.758 1.00 10.65 107 TRP B C 1
ATOM 3673 O O . TRP B 1 107 ? 20.753 2.082 47.936 1.00 10.07 107 TRP B O 1
ATOM 3684 N N . VAL B 1 108 ? 19.716 0.149 48.426 1.00 10.23 108 VAL B N 1
ATOM 3685 C CA . VAL B 1 108 ? 19.767 -0.275 47.022 1.00 11.16 108 VAL B CA 1
ATOM 3686 C C . VAL B 1 108 ? 19.046 0.710 46.091 1.00 10.11 108 VAL B C 1
ATOM 3687 O O . VAL B 1 108 ? 19.561 1.010 45.012 1.00 9.93 108 VAL B O 1
ATOM 3691 N N . GLU B 1 109 ? 17.879 1.213 46.510 1.00 9.39 109 GLU B N 1
ATOM 3692 C CA . GLU B 1 109 ? 17.166 2.178 45.659 1.00 9.27 109 GLU B CA 1
ATOM 3693 C C . GLU B 1 109 ? 17.877 3.511 45.543 1.00 10.89 109 GLU B C 1
ATOM 3694 O O . GLU B 1 109 ? 17.779 4.205 44.530 1.00 10.75 109 GLU B O 1
ATOM 3700 N N . THR B 1 110 ? 18.588 3.903 46.599 1.00 10.12 110 THR B N 1
ATOM 3701 C CA . THR B 1 110 ? 19.341 5.170 46.616 1.00 10.73 110 THR B CA 1
ATOM 3702 C C . THR B 1 110 ? 20.585 5.035 45.722 1.00 10.80 110 THR B C 1
ATOM 3703 O O . THR B 1 110 ? 20.920 5.950 44.964 1.00 10.51 110 THR B O 1
ATOM 3707 N N . TRP B 1 111 ? 21.280 3.907 45.876 1.00 9.99 111 TRP B N 1
ATOM 3708 C CA . TRP B 1 111 ? 22.444 3.548 45.065 1.00 10.05 111 TRP B CA 1
ATOM 3709 C C . TRP B 1 111 ? 22.050 3.562 43.567 1.00 11.08 111 TRP B C 1
ATOM 3710 O O . TRP B 1 111 ? 22.687 4.251 42.755 1.00 9.88 111 TRP B O 1
ATOM 3721 N N . ALA B 1 112 ? 21.000 2.817 43.216 1.00 9.94 112 ALA B N 1
ATOM 3722 C CA . ALA B 1 112 ? 20.570 2.780 41.823 1.00 10.98 112 ALA B CA 1
ATOM 3723 C C . ALA B 1 112 ? 20.206 4.180 41.314 1.00 9.42 112 ALA B C 1
ATOM 3724 O O . ALA B 1 112 ? 20.578 4.561 40.196 1.00 10.33 112 ALA B O 1
ATOM 3726 N N . PHE B 1 113 ? 19.488 4.968 42.133 1.00 9.74 113 PHE B N 1
ATOM 3727 C CA . PHE B 1 113 ? 19.138 6.314 41.736 1.00 11.01 113 PHE B CA 1
ATOM 3728 C C . PHE B 1 113 ? 20.421 7.126 41.444 1.00 10.76 113 PHE B C 1
ATOM 3729 O O . PHE B 1 113 ? 20.494 7.863 40.454 1.00 10.83 113 PHE B O 1
ATOM 3737 N N . SER B 1 114 ? 21.421 7.022 42.324 1.00 11.20 114 SER B N 1
ATOM 3738 C CA . SER B 1 114 ? 22.646 7.798 42.114 1.00 10.93 114 SER B CA 1
ATOM 3739 C C . SER B 1 114 ? 23.317 7.385 40.797 1.00 10.80 114 SER B C 1
ATOM 3740 O O . SER B 1 114 ? 23.931 8.218 40.144 1.00 11.59 114 SER B O 1
ATOM 3743 N N . GLU B 1 115 ? 23.144 6.129 40.379 1.00 10.39 115 GLU B N 1
ATOM 3744 C CA . GLU B 1 115 ? 23.709 5.651 39.103 1.00 11.34 115 GLU B CA 1
ATOM 3745 C C . GLU B 1 115 ? 22.996 6.338 37.948 1.00 11.36 115 GLU B C 1
ATOM 3746 O O . GLU B 1 115 ? 23.620 6.652 36.919 1.00 11.58 115 GLU B O 1
ATOM 3752 N N . THR B 1 116 ? 21.692 6.603 38.081 1.00 11.01 116 THR B N 1
ATOM 3753 C CA . THR B 1 116 ? 21.005 7.296 36.984 1.00 11.12 116 THR B CA 1
ATOM 3754 C C . THR B 1 116 ? 21.534 8.705 36.829 1.00 11.74 116 THR B C 1
ATOM 3755 O O . THR B 1 116 ? 21.550 9.251 35.708 1.00 11.77 116 THR B O 1
ATOM 3759 N N . ILE B 1 117 ? 21.987 9.318 37.930 1.00 10.38 117 ILE B N 1
ATOM 3760 C CA . ILE B 1 117 ? 22.572 10.658 37.806 1.00 11.24 117 ILE B CA 1
ATOM 3761 C C . ILE B 1 117 ? 23.910 10.518 37.039 1.00 11.29 117 ILE B C 1
ATOM 3762 O O . ILE B 1 117 ? 24.262 11.375 36.205 1.00 11.47 117 ILE B O 1
ATOM 3767 N N . HIS B 1 118 ? 24.661 9.451 37.315 1.00 10.65 118 HIS B N 1
ATOM 3768 C CA . HIS B 1 118 ? 25.919 9.206 36.575 1.00 10.46 118 HIS B CA 1
ATOM 3769 C C . HIS B 1 118 ? 25.634 9.088 35.072 1.00 10.90 118 HIS B C 1
ATOM 3770 O O . HIS B 1 118 ? 26.272 9.762 34.256 1.00 11.04 118 HIS B O 1
ATOM 3777 N N . SER B 1 119 ? 24.593 8.324 34.718 1.00 11.36 119 SER B N 1
ATOM 3778 C CA . SER B 1 119 ? 24.217 8.193 33.308 1.00 10.92 119 SER B CA 1
ATOM 3779 C C . SER B 1 119 ? 23.846 9.543 32.705 1.00 11.94 119 SER B C 1
ATOM 3780 O O . SER B 1 119 ? 24.244 9.856 31.564 1.00 12.28 119 SER B O 1
ATOM 3783 N N . ARG B 1 120 ? 23.102 10.358 33.452 1.00 12.30 120 ARG B N 1
ATOM 3784 C CA . ARG B 1 120 ? 22.739 11.669 32.948 1.00 12.23 120 ARG B CA 1
ATOM 3785 C C . ARG B 1 120 ? 24.001 12.510 32.734 1.00 12.90 120 ARG B C 1
ATOM 3786 O O . ARG B 1 120 ? 24.082 13.267 31.744 1.00 12.53 120 ARG B O 1
ATOM 3794 N N . SER B 1 121 ? 24.986 12.393 33.626 1.00 11.95 121 SER B N 1
ATOM 3795 C CA . SER B 1 121 ? 26.214 13.176 33.475 1.00 12.66 121 SER B CA 1
ATOM 3796 C C . SER B 1 121 ? 26.986 12.745 32.218 1.00 13.97 121 SER B C 1
ATOM 3797 O O . SER B 1 121 ? 27.580 13.599 31.546 1.00 13.29 121 SER B O 1
ATOM 3800 N N . TYR B 1 122 ? 26.946 11.464 31.859 1.00 12.82 122 TYR B N 1
ATOM 3801 C CA . TYR B 1 122 ? 27.667 11.061 30.639 1.00 14.88 122 TYR B CA 1
ATOM 3802 C C . TYR B 1 122 ? 26.982 11.657 29.427 1.00 16.28 122 TYR B C 1
ATOM 3803 O O . TYR B 1 122 ? 27.648 12.042 28.465 1.00 16.05 122 TYR B O 1
ATOM 3812 N N . THR B 1 123 ? 25.651 11.746 29.435 1.00 14.78 123 THR B N 1
ATOM 3813 C CA . THR B 1 123 ? 24.968 12.406 28.336 1.00 14.72 123 THR B CA 1
ATOM 3814 C C . THR B 1 123 ? 25.385 13.882 28.299 1.00 15.83 123 THR B C 1
ATOM 3815 O O . THR B 1 123 ? 25.619 14.425 27.229 1.00 16.30 123 THR B O 1
ATOM 3819 N N . HIS B 1 124 ? 25.499 14.534 29.451 1.00 16.14 124 HIS B N 1
ATOM 3820 C CA . HIS B 1 124 ? 25.897 15.945 29.477 1.00 15.71 124 HIS B CA 1
ATOM 3821 C C . HIS B 1 124 ? 27.287 16.134 28.833 1.00 15.82 124 HIS B C 1
ATOM 3822 O O . HIS B 1 124 ? 27.503 17.066 28.039 1.00 16.63 124 HIS B O 1
ATOM 3829 N N . ILE B 1 125 ? 28.222 15.242 29.142 1.00 14.92 125 ILE B N 1
ATOM 3830 C CA . ILE B 1 125 ? 29.564 15.333 28.551 1.00 15.80 125 ILE B CA 1
ATOM 3831 C C . ILE B 1 125 ? 29.473 15.051 27.051 1.00 17.37 125 ILE B C 1
ATOM 3832 O O . ILE B 1 125 ? 29.940 15.863 26.226 1.00 17.57 125 ILE B O 1
ATOM 3837 N N . ILE B 1 126 ? 28.879 13.923 26.661 1.00 15.02 126 ILE B N 1
ATOM 3838 C CA . ILE B 1 126 ? 28.793 13.576 25.238 1.00 17.78 126 ILE B CA 1
ATOM 3839 C C . ILE B 1 126 ? 28.150 14.683 24.396 1.00 19.00 126 ILE B C 1
ATOM 3840 O O . ILE B 1 126 ? 28.661 15.025 23.304 1.00 19.92 126 ILE B O 1
ATOM 3845 N N . ARG B 1 127 ? 27.060 15.270 24.876 1.00 18.94 127 ARG B N 1
ATOM 3846 C CA . ARG B 1 127 ? 26.385 16.324 24.107 1.00 23.53 127 ARG B CA 1
ATOM 3847 C C . ARG B 1 127 ? 27.243 17.551 23.930 1.00 25.07 127 ARG B C 1
ATOM 3848 O O . ARG B 1 127 ? 27.046 18.337 22.985 1.00 26.21 127 ARG B O 1
ATOM 3856 N N . ASN B 1 128 ? 28.170 17.743 24.856 1.00 24.25 128 ASN B N 1
ATOM 3857 C CA . ASN B 1 128 ? 29.009 18.916 24.817 1.00 26.37 128 ASN B CA 1
ATOM 3858 C C . ASN B 1 128 ? 30.374 18.698 24.185 1.00 26.75 128 ASN B C 1
ATOM 3859 O O . ASN B 1 128 ? 31.220 19.599 24.239 1.00 29.14 128 ASN B O 1
ATOM 3864 N N . ILE B 1 129 ? 30.604 17.520 23.601 1.00 24.56 129 ILE B N 1
ATOM 3865 C CA . ILE B 1 129 ? 31.897 17.283 22.939 1.00 23.53 129 ILE B CA 1
ATOM 3866 C C . ILE B 1 129 ? 31.819 16.737 21.517 1.00 24.02 129 ILE B C 1
ATOM 3867 O O . ILE B 1 129 ? 32.802 16.829 20.785 1.00 24.79 129 ILE B O 1
ATOM 3872 N N . VAL B 1 130 ? 30.684 16.171 21.105 1.00 23.60 130 VAL B N 1
ATOM 3873 C CA . VAL B 1 130 ? 30.550 15.691 19.727 1.00 25.50 130 VAL B CA 1
ATOM 3874 C C . VAL B 1 130 ? 29.331 16.332 19.076 1.00 28.15 130 VAL B C 1
ATOM 3875 O O . VAL B 1 130 ? 28.399 16.759 19.767 1.00 29.76 130 VAL B O 1
ATOM 3879 N N . ASN B 1 131 ? 29.355 16.435 17.749 1.00 30.83 131 ASN B N 1
ATOM 3880 C CA . ASN B 1 131 ? 28.254 17.039 17.023 1.00 31.72 131 ASN B CA 1
ATOM 3881 C C . ASN B 1 131 ? 26.993 16.216 17.100 1.00 31.50 131 ASN B C 1
ATOM 3882 O O . ASN B 1 131 ? 25.913 16.758 17.327 1.00 32.97 131 ASN B O 1
ATOM 3887 N N . ASP B 1 132 ? 27.142 14.908 16.904 1.00 30.05 132 ASP B N 1
ATOM 3888 C CA . ASP B 1 132 ? 26.017 13.994 16.932 1.00 29.90 132 ASP B CA 1
ATOM 3889 C C . ASP B 1 132 ? 26.172 12.863 17.962 1.00 25.92 132 ASP B C 1
ATOM 3890 O O . ASP B 1 132 ? 26.800 11.837 17.718 1.00 24.76 132 ASP B O 1
ATOM 3895 N N . PRO B 1 133 ? 25.575 13.056 19.142 1.00 23.59 133 PRO B N 1
ATOM 3896 C CA . PRO B 1 133 ? 25.641 12.060 20.219 1.00 21.01 133 PRO B CA 1
ATOM 3897 C C . PRO B 1 133 ? 25.228 10.643 19.835 1.00 19.51 133 PRO B C 1
ATOM 3898 O O . PRO B 1 133 ? 25.737 9.683 20.386 1.00 19.97 133 PRO B O 1
ATOM 3902 N N . SER B 1 134 ? 24.295 10.499 18.891 1.00 20.00 134 SER B N 1
ATOM 3903 C CA . SER B 1 134 ? 23.837 9.181 18.491 1.00 19.83 134 SER B CA 1
ATOM 3904 C C . SER B 1 134 ? 24.906 8.182 18.048 1.00 21.24 134 SER B C 1
ATOM 3905 O O . SER B 1 134 ? 24.776 6.975 18.246 1.00 23.07 134 SER B O 1
ATOM 3908 N N . VAL B 1 135 ? 25.956 8.679 17.441 1.00 22.00 135 VAL B N 1
ATOM 3909 C CA . VAL B 1 135 ? 27.011 7.786 16.986 1.00 25.86 135 VAL B CA 1
ATOM 3910 C C . VAL B 1 135 ? 27.654 7.137 18.204 1.00 24.96 135 VAL B C 1
ATOM 3911 O O . VAL B 1 135 ? 27.872 5.913 18.232 1.00 24.55 135 VAL B O 1
ATOM 3915 N N . VAL B 1 136 ? 27.933 7.962 19.214 1.00 23.54 136 VAL B N 1
ATOM 3916 C CA . VAL B 1 136 ? 28.555 7.475 20.429 1.00 19.95 136 VAL B CA 1
ATOM 3917 C C . VAL B 1 136 ? 27.623 6.473 21.123 1.00 19.77 136 VAL B C 1
ATOM 3918 O O . VAL B 1 136 ? 28.037 5.359 21.457 1.00 18.66 136 VAL B O 1
ATOM 3922 N N . PHE B 1 137 ? 26.360 6.856 21.333 1.00 18.18 137 PHE B N 1
ATOM 3923 C CA . PHE B 1 137 ? 25.434 5.966 22.054 1.00 20.13 137 PHE B CA 1
ATOM 3924 C C . PHE B 1 137 ? 25.162 4.615 21.372 1.00 19.70 137 PHE B C 1
ATOM 3925 O O . PHE B 1 137 ? 25.124 3.554 22.007 1.00 21.51 137 PHE B O 1
ATOM 3933 N N . ASP B 1 138 ? 25.006 4.634 20.064 1.00 20.65 138 ASP B N 1
ATOM 3934 C CA . ASP B 1 138 ? 24.780 3.353 19.404 1.00 22.30 138 ASP B CA 1
ATOM 3935 C C . ASP B 1 138 ? 26.026 2.459 19.465 1.00 21.95 138 ASP B C 1
ATOM 3936 O O . ASP B 1 138 ? 25.904 1.237 19.548 1.00 21.93 138 ASP B O 1
ATOM 3941 N N . ASP B 1 139 ? 27.220 3.052 19.400 1.00 20.41 139 ASP B N 1
ATOM 3942 C CA . ASP B 1 139 ? 28.433 2.230 19.436 1.00 22.87 139 ASP B CA 1
ATOM 3943 C C . ASP B 1 139 ? 28.575 1.492 20.761 1.00 23.69 139 ASP B C 1
ATOM 3944 O O . ASP B 1 139 ? 29.223 0.445 20.867 1.00 26.34 139 ASP B O 1
ATOM 3949 N N . ILE B 1 140 ? 27.953 2.016 21.792 1.00 22.57 140 ILE B N 1
ATOM 3950 C CA . ILE B 1 140 ? 28.042 1.343 23.065 1.00 22.06 140 ILE B CA 1
ATOM 3951 C C . ILE B 1 140 ? 27.413 -0.054 23.063 1.00 22.84 140 ILE B C 1
ATOM 3952 O O . ILE B 1 140 ? 27.928 -0.978 23.688 1.00 24.97 140 ILE B O 1
ATOM 3957 N N . VAL B 1 141 ? 26.301 -0.217 22.362 1.00 18.80 141 VAL B N 1
ATOM 3958 C CA . VAL B 1 141 ? 25.629 -1.503 22.343 1.00 20.01 141 VAL B CA 1
ATOM 3959 C C . VAL B 1 141 ? 26.341 -2.600 21.577 1.00 20.40 141 VAL B C 1
ATOM 3960 O O . VAL B 1 141 ? 26.395 -3.761 22.026 1.00 21.13 141 VAL B O 1
ATOM 3964 N N . THR B 1 142 ? 26.858 -2.214 20.413 1.00 23.27 142 THR B N 1
ATOM 3965 C CA . THR B 1 142 ? 27.509 -3.134 19.482 1.00 25.13 142 THR B CA 1
ATOM 3966 C C . THR B 1 142 ? 29.016 -3.168 19.461 1.00 24.71 142 THR B C 1
ATOM 3967 O O . THR B 1 142 ? 29.582 -4.025 18.781 1.00 25.77 142 THR B O 1
ATOM 3971 N N . ASN B 1 143 ? 29.671 -2.233 20.147 1.00 21.44 143 ASN B N 1
ATOM 3972 C CA . ASN B 1 143 ? 31.133 -2.191 20.117 1.00 21.05 143 ASN B CA 1
ATOM 3973 C C . ASN B 1 143 ? 31.702 -3.516 20.579 1.00 20.73 143 ASN B C 1
ATOM 3974 O O . ASN B 1 143 ? 31.539 -3.938 21.719 1.00 20.89 143 ASN B O 1
ATOM 3979 N N . GLU B 1 144 ? 32.439 -4.173 19.697 1.00 22.65 144 GLU B N 1
ATOM 3980 C CA . GLU B 1 144 ? 32.918 -5.487 20.063 1.00 24.71 144 GLU B CA 1
ATOM 3981 C C . GLU B 1 144 ? 33.879 -5.543 21.222 1.00 24.76 144 GLU B C 1
ATOM 3982 O O . GLU B 1 144 ? 33.794 -6.459 22.031 1.00 24.30 144 GLU B O 1
ATOM 3988 N N . GLN B 1 145 ? 34.765 -4.559 21.316 1.00 23.67 145 GLN B N 1
ATOM 3989 C CA . GLN B 1 145 ? 35.768 -4.562 22.377 1.00 26.63 145 GLN B CA 1
ATOM 3990 C C . GLN B 1 145 ? 35.191 -4.202 23.723 1.00 25.96 145 GLN B C 1
ATOM 3991 O O . GLN B 1 145 ? 35.680 -4.676 24.755 1.00 23.28 145 GLN B O 1
ATOM 3997 N N . ILE B 1 146 ? 34.158 -3.363 23.708 1.00 26.35 146 ILE B N 1
ATOM 3998 C CA . ILE B 1 146 ? 33.497 -2.938 24.936 1.00 29.65 146 ILE B CA 1
ATOM 3999 C C . ILE B 1 146 ? 32.759 -4.137 25.483 1.00 29.05 146 ILE B C 1
ATOM 4000 O O . ILE B 1 146 ? 32.885 -4.492 26.658 1.00 28.26 146 ILE B O 1
ATOM 4005 N N . GLN B 1 147 ? 31.986 -4.793 24.637 1.00 27.48 147 GLN B N 1
ATOM 4006 C CA . GLN B 1 147 ? 31.242 -5.922 25.128 1.00 30.77 147 GLN B CA 1
ATOM 4007 C C . GLN B 1 147 ? 32.171 -7.026 25.595 1.00 30.09 147 GLN B C 1
ATOM 4008 O O . GLN B 1 147 ? 31.892 -7.710 26.582 1.00 29.78 147 GLN B O 1
ATOM 4014 N N . LYS B 1 148 ? 33.313 -7.167 24.925 1.00 29.31 148 LYS B N 1
ATOM 4015 C CA . LYS B 1 148 ? 34.284 -8.182 25.321 1.00 28.29 148 LYS B CA 1
ATOM 4016 C C . LYS B 1 148 ? 34.781 -7.836 26.745 1.00 26.26 148 LYS B C 1
ATOM 4017 O O . LYS B 1 148 ? 34.880 -8.703 27.626 1.00 24.79 148 LYS B O 1
ATOM 4023 N N . ARG B 1 149 ? 35.065 -6.564 26.974 1.00 23.41 149 ARG B N 1
ATOM 4024 C CA . ARG B 1 149 ? 35.539 -6.132 28.303 1.00 23.58 149 ARG B CA 1
ATOM 4025 C C . ARG B 1 149 ? 34.494 -6.327 29.408 1.00 24.00 149 ARG B C 1
ATOM 4026 O O . ARG B 1 149 ? 34.839 -6.681 30.526 1.00 23.76 149 ARG B O 1
ATOM 4034 N N . ALA B 1 150 ? 33.226 -6.093 29.090 1.00 23.94 150 ALA B N 1
ATOM 4035 C CA . ALA B 1 150 ? 32.140 -6.212 30.059 1.00 23.99 150 ALA B CA 1
ATOM 4036 C C . ALA B 1 150 ? 31.455 -7.557 29.998 1.00 24.43 150 ALA B C 1
ATOM 4037 O O . ALA B 1 150 ? 30.437 -7.781 30.656 1.00 21.09 150 ALA B O 1
ATOM 4039 N N . GLU B 1 151 ? 32.044 -8.479 29.251 1.00 25.16 151 GLU B N 1
ATOM 4040 C CA . GLU B 1 151 ? 31.420 -9.787 29.099 1.00 29.05 151 GLU B CA 1
ATOM 4041 C C . GLU B 1 151 ? 31.153 -10.497 30.405 1.00 28.02 151 GLU B C 1
ATOM 4042 O O . GLU B 1 151 ? 32.061 -10.660 31.262 1.00 28.91 151 GLU B O 1
ATOM 4048 N N . GLY B 1 152 ? 29.897 -10.926 30.550 1.00 27.05 152 GLY B N 1
ATOM 4049 C CA . GLY B 1 152 ? 29.504 -11.636 31.730 1.00 24.08 152 GLY B CA 1
ATOM 4050 C C . GLY B 1 152 ? 28.770 -10.817 32.784 1.00 21.18 152 GLY B C 1
ATOM 4051 O O . GLY B 1 152 ? 28.156 -11.414 33.670 1.00 23.43 152 GLY B O 1
ATOM 4052 N N . ILE B 1 153 ? 28.855 -9.481 32.724 1.00 20.13 153 ILE B N 1
ATOM 4053 C CA . ILE B 1 153 ? 28.170 -8.622 33.727 1.00 17.16 153 ILE B CA 1
ATOM 4054 C C . ILE B 1 153 ? 26.648 -8.744 33.642 1.00 15.55 153 ILE B C 1
ATOM 4055 O O . ILE B 1 153 ? 25.996 -9.113 34.616 1.00 14.55 153 ILE B O 1
ATOM 4060 N N . SER B 1 154 ? 26.086 -8.494 32.476 1.00 15.28 154 SER B N 1
ATOM 4061 C CA . SER B 1 154 ? 24.641 -8.633 32.363 1.00 15.76 154 SER B CA 1
ATOM 4062 C C . SER B 1 154 ? 24.209 -10.082 32.593 1.00 17.17 154 SER B C 1
ATOM 4063 O O . SER B 1 154 ? 23.144 -10.326 33.142 1.00 18.28 154 SER B O 1
ATOM 4066 N N . SER B 1 155 ? 25.047 -11.054 32.224 1.00 18.82 155 SER B N 1
ATOM 4067 C CA . SER B 1 155 ? 24.654 -12.449 32.445 1.00 20.78 155 SER B CA 1
ATOM 4068 C C . SER B 1 155 ? 24.511 -12.820 33.915 1.00 20.12 155 SER B C 1
ATOM 4069 O O . SER B 1 155 ? 23.612 -13.567 34.264 1.00 21.94 155 SER B O 1
ATOM 4072 N N . TYR B 1 156 ? 25.379 -12.320 34.803 1.00 18.73 156 TYR B N 1
ATOM 4073 C CA . TYR B 1 156 ? 25.250 -12.655 36.221 1.00 19.50 156 TYR B CA 1
ATOM 4074 C C . TYR B 1 156 ? 23.923 -12.123 36.757 1.00 17.98 156 TYR B C 1
ATOM 4075 O O . TYR B 1 156 ? 23.192 -12.819 37.472 1.00 19.57 156 TYR B O 1
ATOM 4084 N N . TYR B 1 157 ? 23.669 -10.848 36.464 1.00 16.09 157 TYR B N 1
ATOM 4085 C CA . TYR B 1 157 ? 22.421 -10.257 36.897 1.00 15.03 157 TYR B CA 1
ATOM 4086 C C . TYR B 1 157 ? 21.211 -10.997 36.302 1.00 13.67 157 TYR B C 1
ATOM 4087 O O . TYR B 1 157 ? 20.249 -11.303 36.989 1.00 13.07 157 TYR B O 1
ATOM 4096 N N . ASP B 1 158 ? 21.285 -11.279 35.001 1.00 14.33 158 ASP B N 1
ATOM 4097 C CA . ASP B 1 158 ? 20.157 -11.934 34.324 1.00 13.41 158 ASP B CA 1
ATOM 4098 C C . ASP B 1 158 ? 19.835 -13.310 34.861 1.00 13.54 158 ASP B C 1
ATOM 4099 O O . ASP B 1 158 ? 18.659 -13.668 34.987 1.00 13.02 158 ASP B O 1
ATOM 4104 N N . GLU B 1 159 ? 20.881 -14.077 35.173 1.00 15.59 159 GLU B N 1
ATOM 4105 C CA . GLU B 1 159 ? 20.693 -15.423 35.706 1.00 15.76 159 GLU B CA 1
ATOM 4106 C C . GLU B 1 159 ? 20.115 -15.362 37.114 1.00 16.27 159 GLU B C 1
ATOM 4107 O O . GLU B 1 159 ? 19.287 -16.175 37.508 1.00 15.57 159 GLU B O 1
ATOM 4113 N N . LEU B 1 160 ? 20.585 -14.405 37.912 1.00 14.68 160 LEU B N 1
ATOM 4114 C CA . LEU B 1 160 ? 20.030 -14.249 39.253 1.00 14.60 160 LEU B CA 1
ATOM 4115 C C . LEU B 1 160 ? 18.532 -13.884 39.184 1.00 13.14 160 LEU B C 1
ATOM 4116 O O . LEU B 1 160 ? 17.717 -14.441 39.922 1.00 13.37 160 LEU B O 1
ATOM 4121 N N . ILE B 1 161 ? 18.193 -12.977 38.269 1.00 13.15 161 ILE B N 1
ATOM 4122 C CA . ILE B 1 161 ? 16.799 -12.561 38.099 1.00 13.11 161 ILE B CA 1
ATOM 4123 C C . ILE B 1 161 ? 15.916 -13.746 37.691 1.00 13.02 161 ILE B C 1
ATOM 4124 O O . ILE B 1 161 ? 14.846 -13.944 38.243 1.00 14.84 161 ILE B O 1
ATOM 4129 N N . GLU B 1 162 ? 16.391 -14.515 36.702 1.00 14.19 162 GLU B N 1
ATOM 4130 C CA . GLU B 1 162 ? 15.617 -15.674 36.270 1.00 15.22 162 GLU B CA 1
ATOM 4131 C C . GLU B 1 162 ? 15.435 -16.699 37.396 1.00 13.30 162 GLU B C 1
ATOM 4132 O O . GLU B 1 162 ? 14.324 -17.197 37.624 1.00 13.86 162 GLU B O 1
ATOM 4138 N N . MET B 1 163 ? 16.514 -17.008 38.119 1.00 12.66 163 MET B N 1
ATOM 4139 C CA . MET B 1 163 ? 16.388 -17.976 39.193 1.00 13.62 163 MET B CA 1
ATOM 4140 C C . MET B 1 163 ? 15.495 -17.463 40.320 1.00 13.09 163 MET B C 1
ATOM 4141 O O . MET B 1 163 ? 14.791 -18.223 40.954 1.00 15.33 163 MET B O 1
ATOM 4146 N N . THR B 1 164 ? 15.520 -16.142 40.551 1.00 14.75 164 THR B N 1
ATOM 4147 C CA . THR B 1 164 ? 14.669 -15.546 41.571 1.00 13.47 164 THR B CA 1
ATOM 4148 C C . THR B 1 164 ? 13.202 -15.682 41.185 1.00 14.27 164 THR B C 1
ATOM 4149 O O . THR B 1 164 ? 12.365 -15.981 42.021 1.00 13.62 164 THR B O 1
ATOM 4153 N N . SER B 1 165 ? 12.918 -15.485 39.899 1.00 14.04 165 SER B N 1
ATOM 4154 C CA . SER B 1 165 ? 11.550 -15.644 39.421 1.00 15.80 165 SER B CA 1
ATOM 4155 C C . SER B 1 165 ? 11.065 -17.077 39.607 1.00 14.07 165 SER B C 1
ATOM 4156 O O . SER B 1 165 ? 9.966 -17.286 40.090 1.00 14.75 165 SER B O 1
ATOM 4159 N N . TYR B 1 166 ? 11.887 -18.065 39.240 1.00 14.40 166 TYR B N 1
ATOM 4160 C CA . TYR B 1 166 ? 11.474 -19.458 39.455 1.00 15.75 166 TYR B CA 1
ATOM 4161 C C . TYR B 1 166 ? 11.239 -19.731 40.939 1.00 15.88 166 TYR B C 1
ATOM 4162 O O . TYR B 1 166 ? 10.259 -20.381 41.299 1.00 16.40 166 TYR B O 1
ATOM 4171 N N . TRP B 1 167 ? 12.135 -19.246 41.801 1.00 16.03 167 TRP B N 1
ATOM 4172 C CA . TRP B 1 167 ? 11.957 -19.470 43.237 1.00 17.23 167 TRP B CA 1
ATOM 4173 C C . TRP B 1 167 ? 10.666 -18.802 43.744 1.00 16.06 167 TRP B C 1
ATOM 4174 O O . TRP B 1 167 ? 9.894 -19.416 44.472 1.00 16.57 167 TRP B O 1
ATOM 4185 N N . HIS B 1 168 ? 10.417 -17.554 43.346 1.00 15.11 168 HIS B N 1
ATOM 4186 C CA . HIS B 1 168 ? 9.202 -16.891 43.801 1.00 15.86 168 HIS B CA 1
ATOM 4187 C C . HIS B 1 168 ? 7.943 -17.544 43.248 1.00 16.91 168 HIS B C 1
ATOM 4188 O O . HIS B 1 168 ? 6.925 -17.600 43.935 1.00 17.19 168 HIS B O 1
ATOM 4195 N N . LEU B 1 169 ? 7.990 -18.044 42.009 1.00 15.57 169 LEU B N 1
ATOM 4196 C CA . LEU B 1 169 ? 6.789 -18.653 41.429 1.00 18.60 169 LEU B CA 1
ATOM 4197 C C . LEU B 1 169 ? 6.525 -20.091 41.857 1.00 17.60 169 LEU B C 1
ATOM 4198 O O . LEU B 1 169 ? 5.383 -20.452 42.149 1.00 19.23 169 LEU B O 1
ATOM 4203 N N . LEU B 1 170 ? 7.583 -20.891 41.928 1.00 17.55 170 LEU B N 1
ATOM 4204 C CA . LEU B 1 170 ? 7.423 -22.307 42.219 1.00 17.71 170 LEU B CA 1
ATOM 4205 C C . LEU B 1 170 ? 7.975 -22.801 43.542 1.00 18.00 170 LEU B C 1
ATOM 4206 O O . LEU B 1 170 ? 7.588 -23.869 44.007 1.00 18.59 170 LEU B O 1
ATOM 4211 N N . GLY B 1 171 ? 8.870 -22.038 44.169 1.00 17.24 171 GLY B N 1
ATOM 4212 C CA . GLY B 1 171 ? 9.414 -22.527 45.421 1.00 18.72 171 GLY B CA 1
ATOM 4213 C C . GLY B 1 171 ? 10.454 -23.597 45.163 1.00 17.50 171 GLY B C 1
ATOM 4214 O O . GLY B 1 171 ? 10.754 -23.989 44.012 1.00 18.34 171 GLY B O 1
ATOM 4215 N N . GLU B 1 172 ? 11.046 -24.088 46.246 1.00 19.96 172 GLU B N 1
ATOM 4216 C CA . GLU B 1 172 ? 12.049 -25.109 46.122 1.00 21.65 172 GLU B CA 1
ATOM 4217 C C . GLU B 1 172 ? 11.471 -26.418 45.682 1.00 21.07 172 GLU B C 1
ATOM 4218 O O . GLU B 1 172 ? 10.340 -26.731 46.016 1.00 22.32 172 GLU B O 1
ATOM 4224 N N . GLY B 1 173 ? 12.253 -27.182 44.936 1.00 19.37 173 GLY B N 1
ATOM 4225 C CA . GLY B 1 173 ? 11.793 -28.497 44.525 1.00 21.24 173 GLY B CA 1
ATOM 4226 C C . GLY B 1 173 ? 12.176 -28.910 43.127 1.00 21.18 173 GLY B C 1
ATOM 4227 O O . GLY B 1 173 ? 12.932 -28.225 42.432 1.00 21.32 173 GLY B O 1
ATOM 4228 N N . THR B 1 174 ? 11.655 -30.068 42.718 1.00 21.09 174 THR B N 1
ATOM 4229 C CA . THR B 1 174 ? 11.893 -30.592 41.385 1.00 23.34 174 THR B CA 1
ATOM 4230 C C . THR B 1 174 ? 10.546 -30.450 40.695 1.00 22.28 174 THR B C 1
ATOM 4231 O O . THR B 1 174 ? 9.591 -31.148 41.020 1.00 24.41 174 THR B O 1
ATOM 4235 N N . HIS B 1 175 ? 10.498 -29.526 39.749 1.00 17.98 175 HIS B N 1
ATOM 4236 C CA . HIS B 1 175 ? 9.280 -29.188 39.028 1.00 16.34 175 HIS B CA 1
ATOM 4237 C C . HIS B 1 175 ? 9.328 -29.616 37.570 1.00 15.47 175 HIS B C 1
ATOM 4238 O O . HIS B 1 175 ? 10.355 -30.007 37.069 1.00 16.15 175 HIS B O 1
ATOM 4245 N N . THR B 1 176 ? 8.179 -29.527 36.902 1.00 15.02 176 THR B N 1
ATOM 4246 C CA . THR B 1 176 ? 8.166 -29.766 35.461 1.00 14.32 176 THR B CA 1
ATOM 4247 C C . THR B 1 176 ? 7.521 -28.594 34.735 1.00 12.55 176 THR B C 1
ATOM 4248 O O . THR B 1 176 ? 6.527 -28.013 35.216 1.00 15.28 176 THR B O 1
ATOM 4252 N N . VAL B 1 177 ? 8.093 -28.244 33.607 1.00 13.33 177 VAL B N 1
ATOM 4253 C CA . VAL B 1 177 ? 7.557 -27.171 32.779 1.00 14.32 177 VAL B CA 1
ATOM 4254 C C . VAL B 1 177 ? 7.614 -27.642 31.330 1.00 14.53 177 VAL B C 1
ATOM 4255 O O . VAL B 1 177 ? 8.694 -27.858 30.776 1.00 15.12 177 VAL B O 1
ATOM 4259 N N . ASN B 1 178 ? 6.438 -27.818 30.719 1.00 14.65 178 ASN B N 1
ATOM 4260 C CA . ASN B 1 178 ? 6.396 -28.271 29.327 1.00 14.16 178 ASN B CA 1
ATOM 4261 C C . ASN B 1 178 ? 7.297 -29.457 28.988 1.00 14.31 178 ASN B C 1
ATOM 4262 O O . ASN B 1 178 ? 8.045 -29.421 27.996 1.00 15.21 178 ASN B O 1
ATOM 4267 N N . GLY B 1 179 ? 7.212 -30.484 29.832 1.00 14.14 179 GLY B N 1
ATOM 4268 C CA . GLY B 1 179 ? 7.955 -31.698 29.601 1.00 15.89 179 GLY B CA 1
ATOM 4269 C C . GLY B 1 179 ? 9.376 -31.718 30.083 1.00 16.19 179 GLY B C 1
ATOM 4270 O O . GLY B 1 179 ? 10.032 -32.739 30.005 1.00 17.30 179 GLY B O 1
ATOM 4271 N N . LYS B 1 180 ? 9.844 -30.600 30.621 1.00 17.90 180 LYS B N 1
ATOM 4272 C CA . LYS B 1 180 ? 11.220 -30.551 31.136 1.00 18.83 180 LYS B CA 1
ATOM 4273 C C . LYS B 1 180 ? 11.264 -30.440 32.655 1.00 19.24 180 LYS B C 1
ATOM 4274 O O . LYS B 1 180 ? 10.385 -29.835 33.282 1.00 17.53 180 LYS B O 1
ATOM 4280 N N . THR B 1 181 ? 12.291 -31.023 33.269 1.00 20.28 181 THR B N 1
ATOM 4281 C CA . THR B 1 181 ? 12.455 -30.907 34.707 1.00 22.66 181 THR B CA 1
ATOM 4282 C C . THR B 1 181 ? 13.161 -29.583 34.989 1.00 21.41 181 THR B C 1
ATOM 4283 O O . THR B 1 181 ? 14.103 -29.200 34.292 1.00 21.82 181 THR B O 1
ATOM 4287 N N . VAL B 1 182 ? 12.666 -28.866 35.985 1.00 20.47 182 VAL B N 1
ATOM 4288 C CA . VAL B 1 182 ? 13.265 -27.596 36.391 1.00 20.57 182 VAL B CA 1
ATOM 4289 C C . VAL B 1 182 ? 13.472 -27.733 37.890 1.00 20.36 182 VAL B C 1
ATOM 4290 O O . VAL B 1 182 ? 12.521 -27.908 38.644 1.00 20.02 182 VAL B O 1
ATOM 4294 N N . THR B 1 183 ? 14.736 -27.707 38.302 1.00 20.65 183 THR B N 1
ATOM 4295 C CA . THR B 1 183 ? 15.050 -27.825 39.714 1.00 20.54 183 THR B CA 1
ATOM 4296 C C . THR B 1 183 ? 15.332 -26.453 40.312 1.00 18.15 183 THR B C 1
ATOM 4297 O O . THR B 1 183 ? 16.087 -25.677 39.751 1.00 19.50 183 THR B O 1
ATOM 4301 N N . VAL B 1 184 ? 14.667 -26.169 41.416 1.00 18.15 184 VAL B N 1
ATOM 4302 C CA . VAL B 1 184 ? 14.846 -24.908 42.131 1.00 19.15 184 VAL B CA 1
ATOM 4303 C C . VAL B 1 184 ? 15.430 -25.201 43.507 1.00 18.22 184 VAL B C 1
ATOM 4304 O O . VAL B 1 184 ? 14.829 -25.911 44.319 1.00 18.93 184 VAL B O 1
ATOM 4308 N N . SER B 1 185 ? 16.610 -24.633 43.745 1.00 17.96 185 SER B N 1
ATOM 4309 C CA . SER B 1 185 ? 17.338 -24.817 44.996 1.00 19.91 185 SER B CA 1
ATOM 4310 C C . SER B 1 185 ? 17.674 -23.462 45.620 1.00 17.05 185 SER B C 1
ATOM 4311 O O . SER B 1 185 ? 18.316 -22.631 44.983 1.00 17.12 185 SER B O 1
ATOM 4314 N N . LEU B 1 186 ? 17.236 -23.254 46.855 1.00 18.73 186 LEU B N 1
ATOM 4315 C CA . LEU B 1 186 ? 17.543 -21.996 47.533 1.00 17.63 186 LEU B CA 1
ATOM 4316 C C . LEU B 1 186 ? 19.059 -21.884 47.691 1.00 19.06 186 LEU B C 1
ATOM 4317 O O . LEU B 1 186 ? 19.614 -20.791 47.601 1.00 17.52 186 LEU B O 1
ATOM 4322 N N . ARG B 1 187 ? 19.741 -22.997 47.962 1.00 17.98 187 ARG B N 1
ATOM 4323 C CA . ARG B 1 187 ? 21.203 -22.945 48.083 1.00 17.96 187 ARG B CA 1
ATOM 4324 C C . ARG B 1 187 ? 21.856 -22.420 46.801 1.00 18.83 187 ARG B C 1
ATOM 4325 O O . ARG B 1 187 ? 22.751 -21.556 46.832 1.00 18.76 187 ARG B O 1
ATOM 4333 N N . GLU B 1 188 ? 21.418 -22.942 45.658 1.00 18.13 188 GLU B N 1
ATOM 4334 C CA . GLU B 1 188 ? 21.964 -22.475 44.402 1.00 17.68 188 GLU B CA 1
ATOM 4335 C C . GLU B 1 188 ? 21.601 -21.002 44.173 1.00 16.08 188 GLU B C 1
ATOM 4336 O O . GLU B 1 188 ? 22.399 -20.260 43.629 1.00 15.52 188 GLU B O 1
ATOM 4342 N N . LEU B 1 189 ? 20.407 -20.586 44.598 1.00 16.09 189 LEU B N 1
ATOM 4343 C CA . LEU B 1 189 ? 20.034 -19.172 44.414 1.00 16.63 189 LEU B CA 1
ATOM 4344 C C . LEU B 1 189 ? 20.911 -18.292 45.321 1.00 15.57 189 LEU B C 1
ATOM 4345 O O . LEU B 1 189 ? 21.361 -17.244 44.880 1.00 15.47 189 LEU B O 1
ATOM 4350 N N . LYS B 1 190 ? 21.194 -18.743 46.546 1.00 15.54 190 LYS B N 1
ATOM 4351 C CA . LYS B 1 190 ? 22.078 -17.977 47.445 1.00 17.60 190 LYS B CA 1
ATOM 4352 C C . LYS B 1 190 ? 23.458 -17.888 46.818 1.00 17.76 190 LYS B C 1
ATOM 4353 O O . LYS B 1 190 ? 24.106 -16.839 46.868 1.00 17.52 190 LYS B O 1
ATOM 4359 N N . LYS B 1 191 ? 23.936 -18.980 46.202 1.00 17.82 191 LYS B N 1
ATOM 4360 C CA . LYS B 1 191 ? 25.240 -18.923 45.545 1.00 18.48 191 LYS B CA 1
ATOM 4361 C C . LYS B 1 191 ? 25.216 -17.905 44.380 1.00 16.20 191 LYS B C 1
ATOM 4362 O O . LYS B 1 191 ? 26.176 -17.143 44.199 1.00 18.63 191 LYS B O 1
ATOM 4368 N N . LYS B 1 192 ? 24.144 -17.887 43.580 1.00 15.60 192 LYS B N 1
ATOM 4369 C CA . LYS B 1 192 ? 24.059 -16.932 42.476 1.00 17.50 192 LYS B CA 1
ATOM 4370 C C . LYS B 1 192 ? 24.068 -15.476 43.010 1.00 16.26 192 LYS B C 1
ATOM 4371 O O . LYS B 1 192 ? 24.687 -14.595 42.417 1.00 16.65 192 LYS B O 1
ATOM 4377 N N . LEU B 1 193 ? 23.351 -15.230 44.104 1.00 15.71 193 LEU B N 1
ATOM 4378 C CA . LEU B 1 193 ? 23.373 -13.881 44.677 1.00 16.05 193 LEU B CA 1
ATOM 4379 C C . LEU B 1 193 ? 24.779 -13.512 45.163 1.00 16.11 193 LEU B C 1
ATOM 4380 O O . LEU B 1 193 ? 25.275 -12.423 44.867 1.00 15.65 193 LEU B O 1
ATOM 4385 N N . TYR B 1 194 ? 25.430 -14.437 45.882 1.00 16.61 194 TYR B N 1
ATOM 4386 C CA . TYR B 1 194 ? 26.777 -14.173 46.378 1.00 16.02 194 TYR B CA 1
ATOM 4387 C C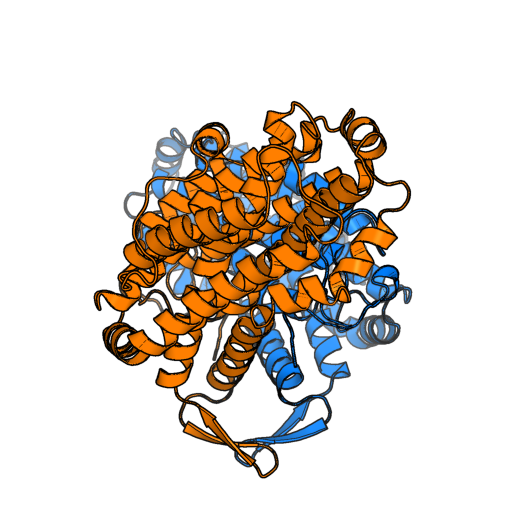 . TYR B 1 194 ? 27.747 -13.821 45.258 1.00 15.99 194 TYR B C 1
ATOM 4388 O O . TYR B 1 194 ? 28.463 -12.823 45.333 1.00 18.03 194 TYR B O 1
ATOM 4397 N N . LEU B 1 195 ? 27.791 -14.638 44.208 1.00 17.51 195 LEU B N 1
ATOM 4398 C CA . LEU B 1 195 ? 28.658 -14.341 43.085 1.00 19.93 195 LEU B CA 1
ATOM 4399 C C . LEU B 1 195 ? 28.268 -13.086 42.304 1.00 15.10 195 LEU B C 1
ATOM 4400 O O . LEU B 1 195 ? 29.132 -12.419 41.777 1.00 16.06 195 LEU B O 1
ATOM 4405 N N . CYS B 1 196 ? 26.959 -12.774 42.203 1.00 15.05 196 CYS B N 1
ATOM 4406 C CA . CYS B 1 196 ? 26.554 -11.542 41.529 1.00 15.33 196 CYS B CA 1
ATOM 4407 C C . CYS B 1 196 ? 27.114 -10.345 42.377 1.00 10.85 196 CYS B C 1
ATOM 4408 O O . CYS B 1 196 ? 27.693 -9.414 41.829 1.00 13.39 196 CYS B O 1
ATOM 4411 N N . LEU B 1 197 ? 26.908 -10.399 43.686 1.00 11.83 197 LEU B N 1
ATOM 4412 C CA . LEU B 1 197 ? 27.420 -9.325 44.563 1.00 13.00 197 LEU B CA 1
ATOM 4413 C C . LEU B 1 197 ? 28.941 -9.178 44.445 1.00 13.04 197 LEU B C 1
ATOM 4414 O O . LEU B 1 197 ? 29.458 -8.062 44.346 1.00 12.83 197 LEU B O 1
ATOM 4419 N N . MET B 1 198 ? 29.651 -10.300 44.360 1.00 14.91 198 MET B N 1
ATOM 4420 C CA . MET B 1 198 ? 31.105 -10.208 44.189 1.00 15.21 198 MET B CA 1
ATOM 4421 C C . MET B 1 198 ? 31.414 -9.546 42.836 1.00 14.10 198 MET B C 1
ATOM 4422 O O . MET B 1 198 ? 32.323 -8.741 42.703 1.00 14.38 198 MET B O 1
ATOM 4427 N N . SER B 1 199 ? 30.664 -9.931 41.804 1.00 13.81 199 SER B N 1
ATOM 4428 C CA . SER B 1 199 ? 30.853 -9.319 40.501 1.00 13.97 199 SER B CA 1
ATOM 4429 C C . SER B 1 199 ? 30.571 -7.805 40.508 1.00 11.72 199 SER B C 1
ATOM 4430 O O . SER B 1 199 ? 31.223 -7.032 39.831 1.00 12.38 199 SER B O 1
ATOM 4433 N N . VAL B 1 200 ? 29.553 -7.405 41.263 1.00 13.36 200 VAL B N 1
ATOM 4434 C CA . VAL B 1 200 ? 29.210 -5.991 41.362 1.00 13.34 200 VAL B CA 1
ATOM 4435 C C . VAL B 1 200 ? 30.318 -5.267 42.128 1.00 12.12 200 VAL B C 1
ATOM 4436 O O . VAL B 1 200 ? 30.664 -4.157 41.803 1.00 11.65 200 VAL B O 1
ATOM 4440 N N . ASN B 1 201 ? 30.887 -5.941 43.113 1.00 12.85 201 ASN B N 1
ATOM 4441 C CA . ASN B 1 201 ? 31.992 -5.355 43.828 1.00 13.94 201 ASN B CA 1
ATOM 4442 C C . ASN B 1 201 ? 33.176 -5.173 42.868 1.00 14.84 201 ASN B C 1
ATOM 4443 O O . ASN B 1 201 ? 33.811 -4.121 42.815 1.00 14.85 201 ASN B O 1
ATOM 4448 N N . ALA B 1 202 ? 33.450 -6.162 42.014 1.00 13.24 202 ALA B N 1
ATOM 4449 C CA . ALA B 1 202 ? 34.556 -5.983 41.064 1.00 13.71 202 ALA B CA 1
ATOM 4450 C C . ALA B 1 202 ? 34.271 -4.871 40.046 1.00 12.61 202 ALA B C 1
ATOM 4451 O O . ALA B 1 202 ? 35.144 -4.121 39.612 1.00 13.91 202 ALA B O 1
ATOM 4453 N N . LEU B 1 203 ? 32.993 -4.769 39.662 1.00 13.34 203 LEU B N 1
ATOM 4454 C CA . LEU B 1 203 ? 32.569 -3.763 38.707 1.00 12.88 203 LEU B CA 1
ATOM 4455 C C . LEU B 1 203 ? 32.827 -2.338 39.213 1.00 12.49 203 LEU B C 1
ATOM 4456 O O . LEU B 1 203 ? 33.457 -1.514 38.522 1.00 13.67 203 LEU B O 1
ATOM 4461 N N . GLU B 1 204 ? 32.301 -2.061 40.400 1.00 12.35 204 GLU B N 1
ATOM 4462 C CA . GLU B 1 204 ? 32.478 -0.719 40.951 1.00 13.36 204 GLU B CA 1
ATOM 4463 C C . GLU B 1 204 ? 33.843 -0.455 41.562 1.00 13.43 204 GLU B C 1
ATOM 4464 O O . GLU B 1 204 ? 34.331 0.658 41.450 1.00 15.00 204 GLU B O 1
ATOM 4470 N N . ALA B 1 205 ? 34.447 -1.471 42.162 1.00 13.50 205 ALA B N 1
ATOM 4471 C CA . ALA B 1 205 ? 35.709 -1.270 42.862 1.00 13.31 205 ALA B CA 1
ATOM 4472 C C . ALA B 1 205 ? 36.963 -1.437 42.012 1.00 14.61 205 ALA B C 1
ATOM 4473 O O . ALA B 1 205 ? 38.025 -0.935 42.393 1.00 13.04 205 ALA B O 1
ATOM 4475 N N . ILE B 1 206 ? 36.855 -2.131 40.880 1.00 12.89 206 ILE B N 1
ATOM 4476 C CA . ILE B 1 206 ? 38.007 -2.343 39.996 1.00 13.68 206 ILE B CA 1
ATOM 4477 C C . ILE B 1 206 ? 37.773 -1.771 38.623 1.00 14.47 206 ILE B C 1
ATOM 4478 O O . ILE B 1 206 ? 38.484 -0.865 38.187 1.00 14.48 206 ILE B O 1
ATOM 4483 N N . ARG B 1 207 ? 36.727 -2.250 37.941 1.00 14.08 207 ARG B N 1
ATOM 4484 C CA . ARG B 1 207 ? 36.518 -1.780 36.573 1.00 14.79 207 ARG B CA 1
ATOM 4485 C C . ARG B 1 207 ? 36.365 -0.261 36.490 1.00 14.66 207 ARG B C 1
ATOM 4486 O O . ARG B 1 207 ? 37.023 0.397 35.688 1.00 14.97 207 ARG B O 1
ATOM 4494 N N . PHE B 1 208 ? 35.523 0.330 37.338 1.00 14.16 208 PHE B N 1
ATOM 4495 C CA . PHE B 1 208 ? 35.394 1.775 37.263 1.00 13.45 208 PHE B CA 1
ATOM 4496 C C . PHE B 1 208 ? 36.659 2.525 37.655 1.00 12.21 208 PHE B C 1
ATOM 4497 O O . PHE B 1 208 ? 36.929 3.563 37.081 1.00 14.00 208 PHE B O 1
ATOM 4505 N N . TYR B 1 209 ? 37.408 1.998 38.614 1.00 14.69 209 TYR B N 1
ATOM 4506 C CA . TYR B 1 209 ? 38.643 2.686 39.008 1.00 14.55 209 TYR B CA 1
ATOM 4507 C C . TYR B 1 209 ? 39.689 2.690 37.897 1.00 14.64 209 TYR B C 1
ATOM 4508 O O . TYR B 1 209 ? 40.420 3.658 37.745 1.00 15.19 209 TYR B O 1
ATOM 4517 N N . VAL B 1 210 ? 39.754 1.628 37.102 1.00 16.01 210 VAL B N 1
ATOM 4518 C CA . VAL B 1 210 ? 40.677 1.640 35.964 1.00 17.08 210 VAL B CA 1
ATOM 4519 C C . VAL B 1 210 ? 40.203 2.750 35.002 1.00 15.17 210 VAL B C 1
ATOM 4520 O O . VAL B 1 210 ? 40.990 3.495 34.465 1.00 18.04 210 VAL B O 1
ATOM 4524 N N . SER B 1 211 ? 38.875 2.863 34.803 1.00 14.23 211 SER B N 1
ATOM 4525 C CA . SER B 1 211 ? 38.368 3.913 33.930 1.00 15.10 211 SER B CA 1
ATOM 4526 C C . SER B 1 211 ? 38.659 5.329 34.493 1.00 14.56 211 SER B C 1
ATOM 4527 O O . SER B 1 211 ? 38.938 6.263 33.735 1.00 14.78 211 SER B O 1
ATOM 4530 N N . PHE B 1 212 ? 38.605 5.468 35.826 1.00 15.09 212 PHE B N 1
ATOM 4531 C CA . PHE B 1 212 ? 38.878 6.782 36.418 1.00 16.99 212 PHE B CA 1
ATOM 4532 C C . PHE B 1 212 ? 40.329 7.198 36.127 1.00 16.37 212 PHE B C 1
ATOM 4533 O O . PHE B 1 212 ? 40.618 8.361 35.852 1.00 17.43 212 PHE B O 1
ATOM 4541 N N . ALA B 1 213 ? 41.252 6.230 36.164 1.00 17.30 213 ALA B N 1
ATOM 4542 C CA . ALA B 1 213 ? 42.657 6.542 35.877 1.00 18.14 213 ALA B CA 1
ATOM 4543 C C . ALA B 1 213 ? 42.793 7.127 34.483 1.00 18.42 213 ALA B C 1
ATOM 4544 O O . ALA B 1 213 ? 43.521 8.091 34.245 1.00 18.14 213 ALA B O 1
ATOM 4546 N N . CYS B 1 214 ? 42.049 6.556 33.525 1.00 19.84 214 CYS B N 1
ATOM 4547 C CA . CYS B 1 214 ? 42.106 7.103 32.191 1.00 19.53 214 CYS B CA 1
ATOM 4548 C C . CYS B 1 214 ? 41.581 8.508 32.084 1.00 19.06 214 CYS B C 1
ATOM 4549 O O . CYS B 1 214 ? 42.175 9.384 31.466 1.00 19.18 214 CYS B O 1
ATOM 4552 N N . SER B 1 215 ? 40.432 8.746 32.722 1.00 15.42 215 SER B N 1
ATOM 4553 C CA . SER B 1 215 ? 39.876 10.061 32.673 1.00 15.65 215 SER B CA 1
ATOM 4554 C C . SER B 1 215 ? 40.778 11.076 33.332 1.00 15.27 215 SER B C 1
ATOM 4555 O O . SER B 1 215 ? 40.932 12.191 32.825 1.00 17.48 215 SER B O 1
ATOM 4558 N N . PHE B 1 216 ? 41.304 10.732 34.505 1.00 15.98 216 PHE B N 1
ATOM 4559 C CA . PHE B 1 216 ? 42.118 11.684 35.247 1.00 13.67 216 PHE B CA 1
ATOM 4560 C C . PHE B 1 216 ? 43.496 11.908 34.633 1.00 16.70 216 PHE B C 1
ATOM 4561 O O . PHE B 1 216 ? 44.101 12.943 34.885 1.00 16.70 216 PHE B O 1
ATOM 4569 N N . ALA B 1 217 ? 43.942 10.989 33.783 1.00 17.32 217 ALA B N 1
ATOM 4570 C CA . ALA B 1 217 ? 45.245 11.218 33.130 1.00 19.01 217 ALA B CA 1
ATOM 4571 C C . ALA B 1 217 ? 45.091 12.462 32.234 1.00 21.18 217 ALA B C 1
ATOM 4572 O O . ALA B 1 217 ? 46.015 13.276 32.066 1.00 22.54 217 ALA B O 1
ATOM 4574 N N . PHE B 1 218 ? 43.917 12.641 31.642 1.00 17.92 218 PHE B N 1
ATOM 4575 C CA . PHE B 1 218 ? 43.685 13.843 30.845 1.00 19.07 218 PHE B CA 1
ATOM 4576 C C . PHE B 1 218 ? 43.655 15.068 31.763 1.00 21.17 218 PHE B C 1
ATOM 4577 O O . PHE B 1 218 ? 44.256 16.097 31.459 1.00 22.59 218 PHE B O 1
ATOM 4585 N N . ALA B 1 219 ? 42.967 14.979 32.903 1.00 21.33 219 ALA B N 1
ATOM 4586 C CA . ALA B 1 219 ? 42.901 16.124 33.809 1.00 21.67 219 ALA B CA 1
ATOM 4587 C C . ALA B 1 219 ? 44.299 16.573 34.273 1.00 22.82 219 ALA B C 1
ATOM 4588 O O . ALA B 1 219 ? 44.534 17.754 34.536 1.00 25.29 219 ALA B O 1
ATOM 4590 N N . GLU B 1 220 ? 45.209 15.623 34.388 1.00 24.02 220 GLU B N 1
ATOM 4591 C CA . GLU B 1 220 ? 46.561 15.949 34.812 1.00 27.12 220 GLU B CA 1
ATOM 4592 C C . GLU B 1 220 ? 47.237 16.858 33.795 1.00 29.40 220 GLU B C 1
ATOM 4593 O O . GLU B 1 220 ? 48.119 17.648 34.146 1.00 30.44 220 GLU B O 1
ATOM 4599 N N . ARG B 1 221 ? 46.819 16.756 32.540 1.00 31.14 221 ARG B N 1
ATOM 4600 C CA . ARG B 1 221 ? 47.378 17.577 31.476 1.00 32.91 221 ARG B CA 1
ATOM 4601 C C . ARG B 1 221 ? 46.528 18.829 31.280 1.00 33.06 221 ARG B C 1
ATOM 4602 O O . ARG B 1 221 ? 46.703 19.579 30.309 1.00 33.92 221 ARG B O 1
ATOM 4610 N N . GLU B 1 222 ? 45.605 19.057 32.206 1.00 31.67 222 GLU B N 1
ATOM 4611 C CA . GLU B 1 222 ? 44.728 20.215 32.148 1.00 33.00 222 GLU B CA 1
ATOM 4612 C C . GLU B 1 222 ? 43.813 20.179 30.923 1.00 31.16 222 GLU B C 1
ATOM 4613 O O . GLU B 1 222 ? 43.465 21.224 30.352 1.00 31.09 222 GLU B O 1
ATOM 4619 N N . LEU B 1 223 ? 43.426 18.963 30.535 1.00 28.69 223 LEU B N 1
ATOM 4620 C CA . LEU B 1 223 ? 42.530 18.757 29.394 1.00 26.66 223 LEU B CA 1
ATOM 4621 C C . LEU B 1 223 ? 41.283 18.008 29.828 1.00 24.80 223 LEU B C 1
ATOM 4622 O O . LEU B 1 223 ? 41.335 17.191 30.759 1.00 23.83 223 LEU B O 1
ATOM 4627 N N . MET B 1 224 ? 40.191 18.255 29.120 1.00 22.77 224 MET B N 1
ATOM 4628 C CA . MET B 1 224 ? 38.915 17.591 29.440 1.00 22.42 224 MET B CA 1
ATOM 4629 C C . MET B 1 224 ? 38.629 17.795 30.933 1.00 23.27 224 MET B C 1
ATOM 4630 O O . MET B 1 224 ? 38.333 16.847 31.664 1.00 22.35 224 MET B O 1
ATOM 4635 N N . GLU B 1 225 ? 38.707 19.043 31.373 1.00 23.47 225 GLU B N 1
ATOM 4636 C CA . GLU B 1 225 ? 38.503 19.378 32.775 1.00 23.84 225 GLU B CA 1
ATOM 4637 C C . GLU B 1 225 ? 37.045 19.356 33.245 1.00 23.41 225 GLU B C 1
ATOM 4638 O O . GLU B 1 225 ? 36.784 19.194 34.445 1.00 20.85 225 GLU B O 1
ATOM 4644 N N . GLY B 1 226 ? 36.105 19.502 32.314 1.00 21.26 226 GLY B N 1
ATOM 4645 C CA . GLY B 1 226 ? 34.684 19.436 32.653 1.00 19.49 226 GLY B CA 1
ATOM 4646 C C . GLY B 1 226 ? 34.397 17.974 32.963 1.00 17.99 226 GLY B C 1
ATOM 4647 O O . GLY B 1 226 ? 33.809 17.624 33.984 1.00 16.78 226 GLY B O 1
ATOM 4648 N N . ASN B 1 227 ? 34.839 17.104 32.071 1.00 15.63 227 ASN B N 1
ATOM 4649 C CA . ASN B 1 227 ? 34.716 15.664 32.282 1.00 16.34 227 ASN B CA 1
ATOM 4650 C C . ASN B 1 227 ? 35.374 15.321 33.637 1.00 15.78 227 ASN B C 1
ATOM 4651 O O . ASN B 1 227 ? 34.796 14.593 34.446 1.00 13.83 227 ASN B O 1
ATOM 4656 N N . ALA B 1 228 ? 36.577 15.833 33.903 1.00 16.31 228 ALA B N 1
ATOM 4657 C CA . ALA B 1 228 ? 37.262 15.548 35.157 1.00 15.00 228 ALA B CA 1
ATOM 4658 C C . ALA B 1 228 ? 36.446 15.892 36.407 1.00 13.55 228 ALA B C 1
ATOM 4659 O O . ALA B 1 228 ? 36.419 15.128 37.378 1.00 14.02 228 ALA B O 1
ATOM 4661 N N . LYS B 1 229 ? 35.779 17.035 36.383 1.00 15.34 229 LYS B N 1
ATOM 4662 C CA . LYS B 1 229 ? 34.962 17.436 37.530 1.00 16.49 229 LYS B CA 1
ATOM 4663 C C . LYS B 1 229 ? 33.820 16.435 37.727 1.00 14.73 229 LYS B C 1
ATOM 4664 O O . LYS B 1 229 ? 33.495 16.052 38.859 1.00 14.09 229 LYS B O 1
ATOM 4670 N N . ILE B 1 230 ? 33.213 16.022 36.606 1.00 14.19 230 ILE B N 1
ATOM 4671 C CA . ILE B 1 230 ? 32.137 15.047 36.680 1.00 15.08 230 ILE B CA 1
ATOM 4672 C C . ILE B 1 230 ? 32.658 13.697 37.179 1.00 12.14 230 ILE B C 1
ATOM 4673 O O . ILE B 1 230 ? 32.076 13.120 38.078 1.00 12.10 230 ILE B O 1
ATOM 4678 N N . ILE B 1 231 ? 33.783 13.209 36.647 1.00 11.46 231 ILE B N 1
ATOM 4679 C CA . ILE B 1 231 ? 34.289 11.930 37.101 1.00 12.58 231 ILE B CA 1
ATOM 4680 C C . ILE B 1 231 ? 34.688 11.970 38.582 1.00 11.67 231 ILE B C 1
ATOM 4681 O O . ILE B 1 231 ? 34.559 10.971 39.313 1.00 12.57 231 ILE B O 1
ATOM 4686 N N . ARG B 1 232 ? 35.172 13.135 39.042 1.00 12.78 232 ARG B N 1
ATOM 4687 C CA . ARG B 1 232 ? 35.507 13.268 40.461 1.00 14.59 232 ARG B CA 1
ATOM 4688 C C . ARG B 1 232 ? 34.253 13.030 41.345 1.00 12.08 232 ARG B C 1
ATOM 4689 O O . ARG B 1 232 ? 34.303 12.325 42.363 1.00 12.43 232 ARG B O 1
ATOM 4697 N N . LEU B 1 233 ? 33.132 13.619 40.938 1.00 10.75 233 LEU B N 1
ATOM 4698 C CA . LEU B 1 233 ? 31.872 13.459 41.694 1.00 11.27 233 LEU B CA 1
ATOM 4699 C C . LEU B 1 233 ? 31.374 12.017 41.588 1.00 11.87 233 LEU B C 1
ATOM 4700 O O . LEU B 1 233 ? 30.899 11.448 42.546 1.00 11.40 233 LEU B O 1
ATOM 4705 N N . ILE B 1 234 ? 31.540 11.425 40.404 1.00 11.58 234 ILE B N 1
ATOM 4706 C CA . ILE B 1 234 ? 31.146 10.039 40.231 1.00 11.81 234 ILE B CA 1
ATOM 4707 C C . ILE B 1 234 ? 31.981 9.095 41.120 1.00 11.77 234 ILE B C 1
ATOM 4708 O O . ILE B 1 234 ? 31.449 8.205 41.783 1.00 11.46 234 ILE B O 1
ATOM 4713 N N . ALA B 1 235 ? 33.302 9.292 41.129 1.00 11.02 235 ALA B N 1
ATOM 4714 C CA . ALA B 1 235 ? 34.185 8.455 41.943 1.00 11.36 235 ALA B CA 1
ATOM 4715 C C . ALA B 1 235 ? 33.886 8.597 43.434 1.00 11.24 235 ALA B C 1
ATOM 4716 O O . ALA B 1 235 ? 34.008 7.631 44.184 1.00 12.71 235 ALA B O 1
ATOM 4718 N N . ARG B 1 236 ? 33.458 9.789 43.866 1.00 10.83 236 ARG B N 1
ATOM 4719 C CA . ARG B 1 236 ? 33.115 9.977 45.273 1.00 12.16 236 ARG B CA 1
ATOM 4720 C C . ARG B 1 236 ? 31.876 9.124 45.634 1.00 11.38 236 ARG B C 1
ATOM 4721 O O . ARG B 1 236 ? 31.798 8.549 46.708 1.00 12.45 236 ARG B O 1
ATOM 4729 N N . ASP B 1 237 ? 30.921 9.020 44.693 1.00 11.58 237 ASP B N 1
ATOM 4730 C CA . ASP B 1 237 ? 29.776 8.146 44.891 1.00 11.56 237 ASP B CA 1
ATOM 4731 C C . ASP B 1 237 ? 30.205 6.671 44.831 1.00 11.43 237 ASP B C 1
ATOM 4732 O O . ASP B 1 237 ? 29.747 5.842 45.631 1.00 12.50 237 ASP B O 1
ATOM 4737 N N . GLU B 1 238 ? 31.065 6.348 43.857 1.00 11.97 238 GLU B N 1
ATOM 4738 C CA . GLU B 1 238 ? 31.491 4.972 43.685 1.00 13.08 238 GLU B CA 1
ATOM 4739 C C . GLU B 1 238 ? 32.136 4.405 44.946 1.00 12.51 238 GLU B C 1
ATOM 4740 O O . GLU B 1 238 ? 31.961 3.228 45.284 1.00 12.95 238 GLU B O 1
ATOM 4746 N N . ALA B 1 239 ? 32.851 5.272 45.671 1.00 10.99 239 ALA B N 1
ATOM 4747 C CA . ALA B 1 239 ? 33.474 4.806 46.917 1.00 13.16 239 ALA B CA 1
ATOM 4748 C C . ALA B 1 239 ? 32.406 4.344 47.897 1.00 11.63 239 ALA B C 1
ATOM 4749 O O . ALA B 1 239 ? 32.584 3.370 48.628 1.00 12.14 239 ALA B O 1
ATOM 4751 N N . LEU B 1 240 ? 31.267 5.050 47.961 1.00 11.34 240 LEU B N 1
ATOM 4752 C CA . LEU B 1 240 ? 30.160 4.613 48.807 1.00 10.43 240 LEU B CA 1
ATOM 4753 C C . LEU B 1 240 ? 29.577 3.272 48.290 1.00 10.84 240 LEU B C 1
ATOM 4754 O O . LEU B 1 240 ? 29.259 2.363 49.070 1.00 11.92 240 LEU B O 1
ATOM 4759 N N . HIS B 1 241 ? 29.395 3.189 46.963 1.00 11.73 241 HIS B N 1
ATOM 4760 C CA . HIS B 1 241 ? 28.839 1.966 46.372 1.00 11.38 241 HIS B CA 1
ATOM 4761 C C . HIS B 1 241 ? 29.650 0.714 46.687 1.00 9.95 241 HIS B C 1
ATOM 4762 O O . HIS B 1 241 ? 29.095 -0.288 47.144 1.00 10.76 241 HIS B O 1
ATOM 4769 N N . LEU B 1 242 ? 30.973 0.797 46.502 1.00 11.21 242 LEU B N 1
ATOM 4770 C CA . LEU B 1 242 ? 31.811 -0.376 46.794 1.00 12.54 242 LEU B CA 1
ATOM 4771 C C . LEU B 1 242 ? 31.881 -0.646 48.307 1.00 12.67 242 LEU B C 1
ATOM 4772 O O . LEU B 1 242 ? 31.991 -1.805 48.720 1.00 13.02 242 LEU B O 1
ATOM 4777 N N . THR B 1 243 ? 31.745 0.396 49.138 1.00 13.45 243 THR B N 1
ATOM 4778 C CA . THR B 1 243 ? 31.695 0.180 50.580 1.00 14.14 243 THR B CA 1
ATOM 4779 C C . THR B 1 243 ? 30.449 -0.655 50.914 1.00 13.25 243 THR B C 1
ATOM 4780 O O . THR B 1 243 ? 30.486 -1.586 51.725 1.00 14.01 243 THR B O 1
ATOM 4784 N N . GLY B 1 244 ? 29.326 -0.345 50.256 1.00 11.10 244 GLY B N 1
ATOM 4785 C CA . GLY B 1 244 ? 28.120 -1.095 50.486 1.00 12.84 244 GLY B CA 1
ATOM 4786 C C . GLY B 1 244 ? 28.276 -2.563 50.124 1.00 12.69 244 GLY B C 1
ATOM 4787 O O . GLY B 1 244 ? 27.880 -3.420 50.927 1.00 12.40 244 GLY B O 1
ATOM 4788 N N . THR B 1 245 ? 28.804 -2.891 48.943 1.00 13.21 245 THR B N 1
ATOM 4789 C CA . THR B 1 245 ? 28.925 -4.315 48.610 1.00 12.48 245 THR B CA 1
ATOM 4790 C C . THR B 1 245 ? 29.999 -5.012 49.461 1.00 12.03 245 THR B C 1
ATOM 4791 O O . THR B 1 245 ? 29.835 -6.179 49.819 1.00 13.52 245 THR B O 1
ATOM 4795 N N . GLN B 1 246 ? 31.059 -4.297 49.834 1.00 12.61 246 GLN B N 1
ATOM 4796 C CA . GLN B 1 246 ? 32.056 -4.905 50.734 1.00 13.11 246 GLN B CA 1
ATOM 4797 C C . GLN B 1 246 ? 31.385 -5.313 52.033 1.00 14.54 246 GLN B C 1
ATOM 4798 O O . GLN B 1 246 ? 31.619 -6.415 52.542 1.00 15.18 246 GLN B O 1
ATOM 4804 N N . HIS B 1 247 ? 30.556 -4.441 52.612 1.00 12.30 247 HIS B N 1
ATOM 4805 C CA . HIS B 1 247 ? 29.886 -4.805 53.874 1.00 13.72 247 HIS B CA 1
ATOM 4806 C C . HIS B 1 247 ? 28.900 -5.932 53.647 1.00 14.84 247 HIS B C 1
ATOM 4807 O O . HIS B 1 247 ? 28.811 -6.842 54.461 1.00 14.94 247 HIS B O 1
ATOM 4814 N N . MET B 1 248 ? 28.139 -5.906 52.554 1.00 13.63 248 MET B N 1
ATOM 4815 C CA . MET B 1 248 ? 27.225 -7.008 52.309 1.00 14.60 248 MET B CA 1
ATOM 4816 C C . MET B 1 248 ? 27.981 -8.316 52.242 1.00 15.91 248 MET B C 1
ATOM 4817 O O . MET B 1 248 ? 27.591 -9.299 52.883 1.00 16.00 248 MET B O 1
ATOM 4822 N N . LEU B 1 249 ? 29.057 -8.314 51.474 1.00 16.16 249 LEU B N 1
ATOM 4823 C CA . LEU B 1 249 ? 29.838 -9.523 51.279 1.00 16.49 249 LEU B CA 1
ATOM 4824 C C . LEU B 1 249 ? 30.510 -10.024 52.544 1.00 15.77 249 LEU B C 1
ATOM 4825 O O . LEU B 1 249 ? 30.463 -11.215 52.832 1.00 17.10 249 LEU B O 1
ATOM 4830 N N . ASN B 1 250 ? 31.064 -9.111 53.332 1.00 15.76 250 ASN B N 1
ATOM 4831 C CA . ASN B 1 250 ? 31.730 -9.544 54.564 1.00 16.03 250 ASN B CA 1
ATOM 4832 C C . ASN B 1 250 ? 30.726 -10.040 55.595 1.00 19.13 250 ASN B C 1
ATOM 4833 O O . ASN B 1 250 ? 31.008 -11.008 56.320 1.00 19.75 250 ASN B O 1
ATOM 4838 N N . LEU B 1 251 ? 29.532 -9.445 55.638 1.00 16.67 251 LEU B N 1
ATOM 4839 C CA . LEU B 1 251 ? 28.497 -9.926 56.552 1.00 18.32 251 LEU B CA 1
ATOM 4840 C C . LEU B 1 251 ? 27.994 -11.321 56.096 1.00 19.87 251 LEU B C 1
ATOM 4841 O O . LEU B 1 251 ? 27.623 -12.170 56.928 1.00 22.22 251 LEU B O 1
ATOM 4846 N N . LEU B 1 252 ? 27.966 -11.561 54.788 1.00 19.45 252 LEU B N 1
ATOM 4847 C CA . LEU B 1 252 ? 27.513 -12.853 54.275 1.00 20.80 252 LEU B CA 1
ATOM 4848 C C . LEU B 1 252 ? 28.535 -13.956 54.550 1.00 23.72 252 LEU B C 1
ATOM 4849 O O . LEU B 1 252 ? 28.180 -15.099 54.878 1.00 23.76 252 LEU B O 1
ATOM 4854 N N . ARG B 1 253 ? 29.809 -13.619 54.457 1.00 23.99 253 ARG B N 1
ATOM 4855 C CA . ARG B 1 253 ? 30.809 -14.659 54.655 1.00 27.39 253 ARG B CA 1
ATOM 4856 C C . ARG B 1 253 ? 31.171 -14.926 56.093 1.00 27.66 253 ARG B C 1
ATOM 4857 O O . ARG B 1 253 ? 31.611 -16.027 56.418 1.00 29.22 253 ARG B O 1
ATOM 4865 N N . SER B 1 254 ? 30.947 -13.953 56.968 1.00 26.69 254 SER B N 1
ATOM 4866 C CA . SER B 1 254 ? 31.301 -14.123 58.364 1.00 28.87 254 SER B CA 1
ATOM 4867 C C . SER B 1 254 ? 30.391 -15.129 59.050 1.00 29.59 254 SER B C 1
ATOM 4868 O O . SER B 1 254 ? 30.772 -15.727 60.056 1.00 31.19 254 SER B O 1
ATOM 4871 N N . GLY B 1 255 ? 29.197 -15.327 58.507 1.00 29.22 255 GLY B N 1
ATOM 4872 C CA . GLY B 1 255 ? 28.262 -16.252 59.118 1.00 29.67 255 GLY B CA 1
ATOM 4873 C C . GLY B 1 255 ? 27.317 -15.567 60.099 1.00 30.33 255 GLY B C 1
ATOM 4874 O O . GLY B 1 255 ? 26.355 -16.182 60.545 1.00 32.96 255 GLY B O 1
ATOM 4875 N N . ALA B 1 256 ? 27.582 -14.297 60.418 1.00 30.46 256 ALA B N 1
ATOM 4876 C CA . ALA B 1 256 ? 26.749 -13.525 61.353 1.00 29.95 256 ALA B CA 1
ATOM 4877 C C . ALA B 1 256 ? 25.350 -13.158 60.842 1.00 29.38 256 ALA B C 1
ATOM 4878 O O . ALA B 1 256 ? 24.503 -12.718 61.615 1.00 31.12 256 ALA B O 1
ATOM 4880 N N . ASP B 1 257 ? 25.109 -13.325 59.551 1.00 24.24 257 ASP B N 1
ATOM 4881 C CA . ASP B 1 257 ? 23.807 -13.011 58.979 1.00 24.09 257 ASP B CA 1
ATOM 4882 C C . ASP B 1 257 ? 23.031 -14.226 58.515 1.00 24.31 257 ASP B C 1
ATOM 4883 O O . ASP B 1 257 ? 21.798 -14.296 58.620 1.00 26.77 257 ASP B O 1
ATOM 4888 N N . ASP B 1 258 ? 23.748 -15.153 57.916 1.00 26.34 258 ASP B N 1
ATOM 4889 C CA . ASP B 1 258 ? 23.139 -16.376 57.459 1.00 28.57 258 ASP B CA 1
ATOM 4890 C C . ASP B 1 258 ? 24.216 -17.417 57.412 1.00 26.73 258 ASP B C 1
ATOM 4891 O O . ASP B 1 258 ? 25.148 -17.342 56.604 1.00 27.36 258 ASP B O 1
ATOM 4896 N N . PRO B 1 259 ? 24.101 -18.417 58.288 1.00 28.85 259 PRO B N 1
ATOM 4897 C CA . PRO B 1 259 ? 25.074 -19.496 58.366 1.00 28.27 259 PRO B CA 1
ATOM 4898 C C . PRO B 1 259 ? 25.286 -20.183 57.038 1.00 26.82 259 PRO B C 1
ATOM 4899 O O . PRO B 1 259 ? 26.410 -20.527 56.693 1.00 26.95 259 PRO B O 1
ATOM 4903 N N . GLU B 1 260 ? 24.200 -20.388 56.291 1.00 26.11 260 GLU B N 1
ATOM 4904 C CA . GLU B 1 260 ? 24.307 -21.053 55.000 1.00 27.97 260 GLU B CA 1
ATOM 4905 C C . GLU B 1 260 ? 25.138 -20.229 53.999 1.00 27.58 260 GLU B C 1
ATOM 4906 O O . GLU B 1 260 ? 25.865 -20.783 53.166 1.00 26.72 260 GLU B O 1
ATOM 4912 N N . MET B 1 261 ? 25.039 -18.904 54.095 1.00 29.97 261 MET B N 1
ATOM 4913 C CA . MET B 1 261 ? 25.796 -18.008 53.226 1.00 30.12 261 MET B CA 1
ATOM 4914 C C . MET B 1 261 ? 27.283 -18.120 53.528 1.00 30.49 261 MET B C 1
ATOM 4915 O O . MET B 1 261 ? 28.125 -17.994 52.629 1.00 31.12 261 MET B O 1
ATOM 4920 N N . ALA B 1 262 ? 27.604 -18.359 54.799 1.00 29.46 262 ALA B N 1
ATOM 4921 C CA . ALA B 1 262 ? 28.996 -18.519 55.202 1.00 29.37 262 ALA B CA 1
ATOM 4922 C C . ALA B 1 262 ? 29.582 -19.788 54.573 1.00 29.60 262 ALA B C 1
ATOM 4923 O O . ALA B 1 262 ? 30.709 -19.776 54.081 1.00 29.65 262 ALA B O 1
ATOM 4925 N N . GLU B 1 263 ? 28.811 -20.874 54.573 1.00 29.24 263 GLU B N 1
ATOM 4926 C CA . GLU B 1 263 ? 29.263 -22.133 53.972 1.00 30.62 263 GLU B CA 1
ATOM 4927 C C . GLU B 1 263 ? 29.451 -21.950 52.474 1.00 30.27 263 GLU B C 1
ATOM 4928 O O . GLU B 1 263 ? 30.373 -22.487 51.860 1.00 29.72 263 GLU B O 1
ATOM 4934 N N . ILE B 1 264 ? 28.530 -21.209 51.876 1.00 29.09 264 ILE B N 1
ATOM 4935 C CA . ILE B 1 264 ? 28.588 -20.939 50.457 1.00 29.68 264 ILE B CA 1
ATOM 4936 C C . ILE B 1 264 ? 29.834 -20.168 50.077 1.00 28.15 264 ILE B C 1
ATOM 4937 O O . ILE B 1 264 ? 30.536 -20.533 49.136 1.00 28.79 264 ILE B O 1
ATOM 4942 N N . ALA B 1 265 ? 30.099 -19.097 50.811 1.00 28.90 265 ALA B N 1
ATOM 4943 C CA . ALA B 1 265 ? 31.252 -18.263 50.551 1.00 30.02 265 ALA B CA 1
ATOM 4944 C C . ALA B 1 265 ? 32.525 -19.099 50.575 1.00 30.88 265 ALA B C 1
ATOM 4945 O O . ALA B 1 265 ? 33.389 -18.947 49.715 1.00 30.50 265 ALA B O 1
ATOM 4947 N N . GLU B 1 266 ? 32.631 -19.982 51.566 1.00 31.82 266 GLU B N 1
ATOM 4948 C CA . GLU B 1 266 ? 33.814 -20.833 51.682 1.00 32.77 266 GLU B CA 1
ATOM 4949 C C . GLU B 1 266 ? 33.903 -21.785 50.489 1.00 32.37 266 GLU B C 1
ATOM 4950 O O . GLU B 1 266 ? 34.942 -21.860 49.842 1.00 32.28 266 GLU B O 1
ATOM 4956 N N . GLU B 1 267 ? 32.808 -22.476 50.171 1.00 32.49 267 GLU B N 1
ATOM 4957 C CA . GLU B 1 267 ? 32.782 -23.413 49.047 1.00 34.71 267 GLU B CA 1
ATOM 4958 C C . GLU B 1 267 ? 33.074 -22.756 47.702 1.00 34.52 267 GLU B C 1
ATOM 4959 O O . GLU B 1 267 ? 33.584 -23.405 46.782 1.00 33.00 267 GLU B O 1
ATOM 4965 N N . CYS B 1 268 ? 32.740 -21.470 47.602 1.00 33.87 268 CYS B N 1
ATOM 4966 C CA . CYS B 1 268 ? 32.926 -20.678 46.386 1.00 33.50 268 CYS B CA 1
ATOM 4967 C C . CYS B 1 268 ? 34.251 -19.927 46.301 1.00 32.00 268 CYS B C 1
ATOM 4968 O O . CYS B 1 268 ? 34.477 -19.205 45.339 1.00 30.82 268 CYS B O 1
ATOM 4971 N N . LYS B 1 269 ? 35.128 -20.084 47.290 1.00 30.92 269 LYS B N 1
ATOM 4972 C CA . LYS B 1 269 ? 36.383 -19.333 47.289 1.00 30.11 269 LYS B CA 1
ATOM 4973 C C . LYS B 1 269 ? 37.226 -19.372 46.003 1.00 28.35 269 LYS B C 1
ATOM 4974 O O . LYS B 1 269 ? 37.617 -18.320 45.470 1.00 26.11 269 LYS B O 1
ATOM 4980 N N . GLN B 1 270 ? 37.498 -20.571 45.495 1.00 28.02 270 GLN B N 1
ATOM 4981 C CA . GLN B 1 270 ? 38.313 -20.696 44.284 1.00 26.72 270 GLN B CA 1
ATOM 4982 C C . GLN B 1 270 ? 37.653 -20.038 43.071 1.00 24.61 270 GLN B C 1
ATOM 4983 O O . GLN B 1 270 ? 38.290 -19.297 42.330 1.00 23.18 270 GLN B O 1
ATOM 4989 N N . GLU B 1 271 ? 36.379 -20.344 42.873 1.00 25.54 271 GLU B N 1
ATOM 4990 C CA . GLU B 1 271 ? 35.614 -19.816 41.754 1.00 27.25 271 GLU B CA 1
ATOM 4991 C C . GLU B 1 271 ? 35.646 -18.283 41.795 1.00 25.08 271 GLU B C 1
ATOM 4992 O O . GLU B 1 271 ? 35.922 -17.615 40.795 1.00 23.97 271 GLU B O 1
ATOM 4998 N N . CYS B 1 272 ? 35.394 -17.739 42.982 1.00 24.29 272 CYS B N 1
ATOM 4999 C CA . CYS B 1 272 ? 35.394 -16.301 43.172 1.00 25.21 272 CYS B CA 1
ATOM 5000 C C . CYS B 1 272 ? 36.756 -15.697 42.860 1.00 24.21 272 CYS B C 1
ATOM 5001 O O . CYS B 1 272 ? 36.876 -14.683 42.162 1.00 23.99 272 CYS B O 1
ATOM 5004 N N . TYR B 1 273 ? 37.806 -16.314 43.388 1.00 22.80 273 TYR B N 1
ATOM 5005 C CA . TYR B 1 273 ? 39.138 -15.833 43.091 1.00 22.06 273 TYR B CA 1
ATOM 5006 C C . TYR B 1 273 ? 39.383 -15.748 41.568 1.00 22.20 273 TYR B C 1
ATOM 5007 O O . TYR B 1 273 ? 39.842 -14.735 41.040 1.00 20.65 273 TYR B O 1
ATOM 5016 N N . ASP B 1 274 ? 39.071 -16.820 40.856 1.00 22.43 274 ASP B N 1
ATOM 5017 C CA . ASP B 1 274 ? 39.309 -16.817 39.423 1.00 25.09 274 ASP B CA 1
ATOM 5018 C C . ASP B 1 274 ? 38.445 -15.836 38.648 1.00 24.04 274 ASP B C 1
ATOM 5019 O O . ASP B 1 274 ? 38.876 -15.318 37.627 1.00 25.96 274 ASP B O 1
ATOM 5024 N N . LEU B 1 275 ? 37.248 -15.557 39.148 1.00 23.82 275 LEU B N 1
ATOM 5025 C CA . LEU B 1 275 ? 36.388 -14.585 38.487 1.00 24.37 275 LEU B CA 1
ATOM 5026 C C . LEU B 1 275 ? 37.015 -13.193 38.648 1.00 23.78 275 LEU B C 1
ATOM 5027 O O . LEU B 1 275 ? 37.031 -12.390 37.712 1.00 20.76 275 LEU B O 1
ATOM 5032 N N . PHE B 1 276 ? 37.556 -12.905 39.832 1.00 21.37 276 PHE B N 1
ATOM 5033 C CA . PHE B 1 276 ? 38.217 -11.615 40.023 1.00 20.55 276 PHE B CA 1
ATOM 5034 C C . PHE B 1 276 ? 39.415 -11.527 39.073 1.00 18.54 276 PHE B C 1
ATOM 5035 O O . PHE B 1 276 ? 39.636 -10.518 38.422 1.00 19.08 276 PHE B O 1
ATOM 5043 N N . VAL B 1 277 ? 40.196 -12.594 38.971 1.00 18.66 277 VAL B N 1
ATOM 5044 C CA . VAL B 1 277 ? 41.333 -12.567 38.074 1.00 20.03 277 VAL B CA 1
ATOM 5045 C C . VAL B 1 277 ? 40.847 -12.388 36.619 1.00 20.21 277 VAL B C 1
ATOM 5046 O O . VAL B 1 277 ? 41.486 -11.697 35.855 1.00 20.98 277 VAL B O 1
ATOM 5050 N N . GLN B 1 278 ? 39.707 -12.988 36.255 1.00 22.07 278 GLN B N 1
ATOM 5051 C CA . GLN B 1 278 ? 39.192 -12.831 34.895 1.00 22.67 278 GLN B CA 1
ATOM 5052 C C . GLN B 1 278 ? 38.789 -11.370 34.630 1.00 20.23 278 GLN B C 1
ATOM 5053 O O . GLN B 1 278 ? 39.072 -10.837 33.574 1.00 21.14 278 GLN B O 1
ATOM 5059 N N . ALA B 1 279 ? 38.157 -10.724 35.616 1.00 20.19 279 ALA B N 1
ATOM 5060 C CA . ALA B 1 279 ? 37.772 -9.317 35.471 1.00 17.71 279 ALA B CA 1
ATOM 5061 C C . ALA B 1 279 ? 39.031 -8.478 35.245 1.00 17.23 279 ALA B C 1
ATOM 5062 O O . ALA B 1 279 ? 39.076 -7.647 34.352 1.00 17.35 279 ALA B O 1
ATOM 5064 N N . ALA B 1 280 ? 40.065 -8.706 36.066 1.00 18.11 280 ALA B N 1
ATOM 5065 C CA . ALA B 1 280 ? 41.334 -7.986 35.917 1.00 17.94 280 ALA B CA 1
ATOM 5066 C C . ALA B 1 280 ? 41.931 -8.221 34.525 1.00 17.08 280 ALA B C 1
ATOM 5067 O O . ALA B 1 280 ? 42.413 -7.304 33.888 1.00 19.39 280 ALA B O 1
ATOM 5069 N N . GLN B 1 281 ? 41.859 -9.475 34.069 1.00 19.69 281 GLN B N 1
ATOM 5070 C CA . GLN B 1 281 ? 42.377 -9.831 32.751 1.00 22.16 281 GLN B CA 1
ATOM 5071 C C . GLN B 1 281 ? 41.599 -9.104 31.641 1.00 18.66 281 GLN B C 1
ATOM 5072 O O . GLN B 1 281 ? 42.183 -8.604 30.687 1.00 20.79 281 GLN B O 1
ATOM 5078 N N . GLN B 1 282 ? 40.278 -9.001 31.784 1.00 19.22 282 GLN B N 1
ATOM 5079 C CA . GLN B 1 282 ? 39.503 -8.288 30.781 1.00 17.25 282 GLN B CA 1
ATOM 5080 C C . GLN B 1 282 ? 39.902 -6.818 30.771 1.00 17.10 282 GLN B C 1
ATOM 5081 O O . GLN B 1 282 ? 39.961 -6.173 29.737 1.00 18.37 282 GLN B O 1
ATOM 5087 N N . GLU B 1 283 ? 40.174 -6.261 31.956 1.00 17.59 283 GLU B N 1
ATOM 5088 C CA . GLU B 1 283 ? 40.593 -4.858 31.962 1.00 18.00 283 GLU B CA 1
ATOM 5089 C C . GLU B 1 283 ? 41.956 -4.639 31.310 1.00 19.04 283 GLU B C 1
ATOM 5090 O O . GLU B 1 283 ? 42.192 -3.625 30.652 1.00 19.47 283 GLU B O 1
ATOM 5096 N N . LYS B 1 284 ? 42.863 -5.592 31.528 1.00 19.57 284 LYS B N 1
ATOM 5097 C CA . LYS B 1 284 ? 44.187 -5.531 30.923 1.00 22.26 284 LYS B CA 1
ATOM 5098 C C . LYS B 1 284 ? 44.070 -5.637 29.398 1.00 23.09 284 LYS B C 1
ATOM 5099 O O . LYS B 1 284 ? 44.671 -4.838 28.665 1.00 22.89 284 LYS B O 1
ATOM 5105 N N . ASP B 1 285 ? 43.280 -6.604 28.939 1.00 23.71 285 ASP B N 1
ATOM 5106 C CA . ASP B 1 285 ? 43.106 -6.824 27.497 1.00 26.51 285 ASP B CA 1
ATOM 5107 C C . ASP B 1 285 ? 42.558 -5.592 26.821 1.00 28.53 285 ASP B C 1
ATOM 5108 O O . ASP B 1 285 ? 42.882 -5.295 25.680 1.00 28.26 285 ASP B O 1
ATOM 5113 N N . TRP B 1 286 ? 41.706 -4.866 27.520 1.00 28.19 286 TRP B N 1
ATOM 5114 C CA . TRP B 1 286 ? 41.171 -3.663 26.940 1.00 31.74 286 TRP B CA 1
ATOM 5115 C C . TRP B 1 286 ? 42.320 -2.717 26.528 1.00 34.50 286 TRP B C 1
ATOM 5116 O O . TRP B 1 286 ? 42.163 -1.878 25.637 1.00 34.18 286 TRP B O 1
ATOM 5127 N N . ALA B 1 287 ? 43.492 -2.879 27.145 1.00 37.45 287 ALA B N 1
ATOM 5128 C CA . ALA B 1 287 ? 44.639 -2.021 26.816 1.00 40.72 287 ALA B CA 1
ATOM 5129 C C . ALA B 1 287 ? 45.081 -2.091 25.352 1.00 43.52 287 ALA B C 1
ATOM 5130 O O . ALA B 1 287 ? 45.499 -1.088 24.786 1.00 43.85 287 ALA B O 1
ATOM 5132 N N . ASP B 1 288 ? 44.983 -3.261 24.731 1.00 45.56 288 ASP B N 1
ATOM 5133 C CA . ASP B 1 288 ? 45.377 -3.397 23.331 1.00 48.05 288 ASP B CA 1
ATOM 5134 C C . ASP B 1 288 ? 44.448 -2.591 22.430 1.00 48.33 288 ASP B C 1
ATOM 5135 O O . ASP B 1 288 ? 44.878 -2.011 21.434 1.00 48.25 288 ASP B O 1
ATOM 5140 N N . TYR B 1 289 ? 43.168 -2.553 22.773 1.00 48.31 289 TYR B N 1
ATOM 5141 C CA . TYR B 1 289 ? 42.233 -1.779 21.976 1.00 47.85 289 TYR B CA 1
ATOM 5142 C C . TYR B 1 289 ? 42.439 -0.303 22.299 1.00 46.36 289 TYR B C 1
ATOM 5143 O O . TYR B 1 289 ? 42.436 0.547 21.410 1.00 44.66 289 TYR B O 1
ATOM 5152 N N . LEU B 1 290 ? 42.644 -0.005 23.579 1.00 44.19 290 LEU B N 1
ATOM 5153 C CA . LEU B 1 290 ? 42.811 1.375 23.997 1.00 43.06 290 LEU B CA 1
ATOM 5154 C C . LEU B 1 290 ? 44.047 2.032 23.402 1.00 43.36 290 LEU B C 1
ATOM 5155 O O . LEU B 1 290 ? 43.989 3.179 22.955 1.00 40.28 290 LEU B O 1
ATOM 5160 N N . PHE B 1 291 ? 45.161 1.307 23.394 1.00 43.80 291 PHE B N 1
ATOM 5161 C CA . PHE B 1 291 ? 46.403 1.856 22.867 1.00 46.95 291 PHE B CA 1
ATOM 5162 C C . PHE B 1 291 ? 46.801 1.235 21.533 1.00 48.37 291 PHE B C 1
ATOM 5163 O O . PHE B 1 291 ? 47.975 1.005 21.267 1.00 49.08 291 PHE B O 1
ATOM 5171 N N . ARG B 1 292 ? 45.803 0.980 20.696 1.00 51.09 292 ARG B N 1
ATOM 5172 C CA . ARG B 1 292 ? 46.022 0.390 19.380 1.00 53.08 292 ARG B CA 1
ATOM 5173 C C . ARG B 1 292 ? 46.733 1.377 18.440 1.00 53.34 292 ARG B C 1
ATOM 5174 O O . ARG B 1 292 ? 47.487 0.965 17.558 1.00 53.64 292 ARG B O 1
ATOM 5182 N N . ASP B 1 293 ? 46.491 2.674 18.627 1.00 53.07 293 ASP B N 1
ATOM 5183 C CA . ASP B 1 293 ? 47.117 3.694 17.782 1.00 53.11 293 ASP B CA 1
ATOM 5184 C C . ASP B 1 293 ? 48.173 4.484 18.553 1.00 52.11 293 ASP B C 1
ATOM 5185 O O . ASP B 1 293 ? 48.545 5.588 18.148 1.00 51.92 293 ASP B O 1
ATOM 5190 N N . GLY B 1 294 ? 48.646 3.931 19.665 1.00 51.37 294 GLY B N 1
ATOM 5191 C CA . GLY B 1 294 ? 49.643 4.631 20.457 1.00 50.04 294 GLY B CA 1
ATOM 5192 C C . GLY B 1 294 ? 49.145 4.977 21.850 1.00 49.68 294 GLY B C 1
ATOM 5193 O O . GLY B 1 294 ? 47.950 4.873 22.137 1.00 49.30 294 GLY B O 1
ATOM 5194 N N . SER B 1 295 ? 50.064 5.399 22.712 1.00 48.60 295 SER B N 1
ATOM 5195 C CA . SER B 1 295 ? 49.720 5.746 24.082 1.00 48.22 295 SER B CA 1
ATOM 5196 C C . SER B 1 295 ? 49.736 7.244 24.357 1.00 48.13 295 SER B C 1
ATOM 5197 O O . SER B 1 295 ? 49.750 8.059 23.444 1.00 47.73 295 SER B O 1
ATOM 5200 N N . MET B 1 296 ? 49.779 7.595 25.633 1.00 48.18 296 MET B N 1
ATOM 5201 C CA . MET B 1 296 ? 49.699 8.985 26.045 1.00 47.81 296 MET B CA 1
ATOM 5202 C C . MET B 1 296 ? 50.614 9.239 27.237 1.00 48.57 296 MET B C 1
ATOM 5203 O O . MET B 1 296 ? 51.037 8.292 27.903 1.00 48.38 296 MET B O 1
ATOM 5208 N N . ILE B 1 297 ? 50.921 10.504 27.520 1.00 48.71 297 ILE B N 1
ATOM 5209 C CA . ILE B 1 297 ? 51.787 10.799 28.657 1.00 49.10 297 ILE B CA 1
ATOM 5210 C C . ILE B 1 297 ? 51.076 10.397 29.945 1.00 48.00 297 ILE B C 1
ATOM 5211 O O . ILE B 1 297 ? 49.930 10.782 30.182 1.00 48.12 297 ILE B O 1
ATOM 5216 N N . GLY B 1 298 ? 51.760 9.598 30.757 1.00 46.24 298 GLY B N 1
ATOM 5217 C CA . GLY B 1 298 ? 51.202 9.156 32.017 1.00 43.93 298 GLY B CA 1
ATOM 5218 C C . GLY B 1 298 ? 50.269 7.969 31.903 1.00 42.07 298 GLY B C 1
ATOM 5219 O O . GLY B 1 298 ? 49.765 7.486 32.919 1.00 43.47 298 GLY B O 1
ATOM 5220 N N . LEU B 1 299 ? 50.044 7.482 30.687 1.00 39.32 299 LEU B N 1
ATOM 5221 C CA . LEU B 1 299 ? 49.133 6.359 30.500 1.00 36.37 299 LEU B CA 1
ATOM 5222 C C . LEU B 1 299 ? 49.480 5.499 29.295 1.00 34.42 299 LEU B C 1
ATOM 5223 O O . LEU B 1 299 ? 49.465 5.973 28.153 1.00 32.90 299 LEU B O 1
ATOM 5228 N N . ASN B 1 300 ? 49.769 4.228 29.559 1.00 30.41 300 ASN B N 1
ATOM 5229 C CA . ASN B 1 300 ? 50.100 3.286 28.509 1.00 26.63 300 ASN B CA 1
ATOM 5230 C C . ASN B 1 300 ? 49.673 1.937 29.014 1.00 24.96 300 ASN B C 1
ATOM 5231 O O . ASN B 1 300 ? 49.235 1.803 30.157 1.00 23.62 300 ASN B O 1
ATOM 5236 N N . LYS B 1 301 ? 49.781 0.930 28.174 1.00 24.30 301 LYS B N 1
ATOM 5237 C CA . LYS B 1 301 ? 49.374 -0.407 28.542 1.00 25.68 301 LYS B CA 1
ATOM 5238 C C . LYS B 1 301 ? 50.027 -0.968 29.810 1.00 23.25 301 LYS B C 1
ATOM 5239 O O . LYS B 1 301 ? 49.390 -1.643 30.626 1.00 23.27 301 LYS B O 1
ATOM 5245 N N . ASP B 1 302 ? 51.317 -0.705 29.985 1.00 23.19 302 ASP B N 1
ATOM 5246 C CA . ASP B 1 302 ? 52.002 -1.267 31.128 1.00 22.51 302 ASP B CA 1
ATOM 5247 C C . ASP B 1 302 ? 51.657 -0.626 32.462 1.00 19.67 302 ASP B C 1
ATOM 5248 O O . ASP B 1 302 ? 51.457 -1.319 33.445 1.00 19.77 302 ASP B O 1
ATOM 5253 N N . ILE B 1 303 ? 51.553 0.694 32.462 1.00 20.67 303 ILE B N 1
ATOM 5254 C CA . ILE B 1 303 ? 51.194 1.395 33.691 1.00 22.59 303 ILE B CA 1
ATOM 5255 C C . ILE B 1 303 ? 49.750 0.997 34.050 1.00 22.69 303 ILE B C 1
ATOM 5256 O O . ILE B 1 303 ? 49.428 0.835 35.219 1.00 23.04 303 ILE B O 1
ATOM 5261 N N . LEU B 1 304 ? 48.883 0.792 33.059 1.00 24.01 304 LEU B N 1
ATOM 5262 C CA . LEU B 1 304 ? 47.504 0.388 33.345 1.00 23.24 304 LEU B CA 1
ATOM 5263 C C . LEU B 1 304 ? 47.396 -1.028 33.896 1.00 23.48 304 LEU B C 1
ATOM 5264 O O . LEU B 1 304 ? 46.607 -1.280 34.806 1.00 21.10 304 LEU B O 1
ATOM 5269 N N . CYS B 1 305 ? 48.188 -1.964 33.359 1.00 19.63 305 CYS B N 1
ATOM 5270 C CA . CYS B 1 305 ? 48.162 -3.321 33.857 1.00 19.94 305 CYS B CA 1
ATOM 5271 C C . CYS B 1 305 ? 48.642 -3.294 35.312 1.00 19.66 305 CYS B C 1
ATOM 5272 O O . CYS B 1 305 ? 48.133 -4.019 36.151 1.00 19.71 305 CYS B O 1
ATOM 5275 N N . GLN B 1 306 ? 49.649 -2.463 35.586 1.00 19.98 306 GLN B N 1
ATOM 5276 C CA . GLN B 1 306 ? 50.144 -2.356 36.954 1.00 19.65 306 GLN B CA 1
ATOM 5277 C C . GLN B 1 306 ? 49.038 -1.811 37.868 1.00 18.24 306 GLN B C 1
ATOM 5278 O O . GLN B 1 306 ? 48.852 -2.320 38.971 1.00 17.76 306 GLN B O 1
ATOM 5284 N N . TYR B 1 307 ? 48.323 -0.775 37.415 1.00 17.39 307 TYR B N 1
ATOM 5285 C CA . TYR B 1 307 ? 47.235 -0.220 38.246 1.00 16.58 307 TYR B CA 1
ATOM 5286 C C . TYR B 1 307 ? 46.121 -1.265 38.437 1.00 17.35 307 TYR B C 1
ATOM 5287 O O . TYR B 1 307 ? 45.572 -1.440 39.523 1.00 16.07 307 TYR B O 1
ATOM 5296 N N . VAL B 1 308 ? 45.777 -1.988 37.375 1.00 17.19 308 VAL B N 1
ATOM 5297 C CA . VAL B 1 308 ? 44.782 -3.021 37.513 1.00 19.60 308 VAL B CA 1
ATOM 5298 C C . VAL B 1 308 ? 45.207 -4.030 38.588 1.00 18.57 308 VAL B C 1
ATOM 5299 O O . VAL B 1 308 ? 44.407 -4.457 39.416 1.00 16.81 308 VAL B O 1
ATOM 5303 N N . GLU B 1 309 ? 46.485 -4.431 38.580 1.00 17.94 309 GLU B N 1
ATOM 5304 C CA . GLU B 1 309 ? 46.917 -5.397 39.576 1.00 18.63 309 GLU B CA 1
ATOM 5305 C C . GLU B 1 309 ? 46.920 -4.813 40.989 1.00 16.66 309 GLU B C 1
ATOM 5306 O O . GLU B 1 309 ? 46.509 -5.467 41.942 1.00 18.01 309 GLU B O 1
ATOM 5312 N N . TYR B 1 310 ? 47.351 -3.554 41.089 1.00 16.19 310 TYR B N 1
ATOM 5313 C CA . TYR B 1 310 ? 47.391 -2.865 42.373 1.00 16.26 310 TYR B CA 1
ATOM 5314 C C . TYR B 1 310 ? 45.994 -2.786 43.025 1.00 15.22 310 TYR B C 1
ATOM 5315 O O . TYR B 1 310 ? 45.799 -3.180 44.169 1.00 16.23 310 TYR B O 1
ATOM 5324 N N . ILE B 1 311 ? 45.017 -2.336 42.240 1.00 15.37 311 ILE B N 1
ATOM 5325 C CA . ILE B 1 311 ? 43.680 -2.164 42.784 1.00 16.04 311 ILE B CA 1
ATOM 5326 C C . ILE B 1 311 ? 42.981 -3.483 43.020 1.00 14.23 311 ILE B C 1
ATOM 5327 O O . ILE B 1 311 ? 42.263 -3.638 44.001 1.00 15.00 311 ILE B O 1
ATOM 5332 N N . THR B 1 312 ? 43.224 -4.452 42.123 1.00 14.89 312 THR B N 1
ATOM 5333 C CA . THR B 1 312 ? 42.603 -5.755 42.326 1.00 15.14 312 THR B CA 1
ATOM 5334 C C . THR B 1 312 ? 43.021 -6.390 43.653 1.00 16.70 312 THR B C 1
ATOM 5335 O O . THR B 1 312 ? 42.200 -6.912 44.409 1.00 17.31 312 THR B O 1
ATOM 5339 N N . ASN B 1 313 ? 44.329 -6.325 43.950 1.00 18.26 313 ASN B N 1
ATOM 5340 C CA . ASN B 1 313 ? 44.841 -6.882 45.203 1.00 17.72 313 ASN B CA 1
ATOM 5341 C C . ASN B 1 313 ? 44.161 -6.211 46.413 1.00 14.97 313 ASN B C 1
ATOM 5342 O O . ASN B 1 313 ? 43.726 -6.879 47.348 1.00 17.29 313 ASN B O 1
ATOM 5347 N N . ILE B 1 314 ? 44.037 -4.884 46.353 1.00 16.37 314 ILE B N 1
ATOM 5348 C CA . ILE B 1 314 ? 43.409 -4.157 47.457 1.00 16.86 314 ILE B CA 1
ATOM 5349 C C . ILE B 1 314 ? 41.954 -4.563 47.659 1.00 16.33 314 ILE B C 1
ATOM 5350 O O . ILE B 1 314 ? 41.500 -4.833 48.778 1.00 17.56 314 ILE B O 1
ATOM 5355 N N . ARG B 1 315 ? 41.227 -4.621 46.544 1.00 16.01 315 ARG B N 1
ATOM 5356 C CA . ARG B 1 315 ? 39.816 -4.975 46.638 1.00 15.85 315 ARG B CA 1
ATOM 5357 C C . ARG B 1 315 ? 39.595 -6.401 47.059 1.00 15.94 315 ARG B C 1
ATOM 5358 O O . ARG B 1 315 ? 38.727 -6.686 47.869 1.00 17.46 315 ARG B O 1
ATOM 5366 N N . MET B 1 316 ? 40.397 -7.315 46.526 1.00 16.86 316 MET B N 1
ATOM 5367 C CA . MET B 1 316 ? 40.226 -8.705 46.923 1.00 18.59 316 MET B CA 1
ATOM 5368 C C . MET B 1 316 ? 40.552 -8.927 48.406 1.00 18.13 316 MET B C 1
ATOM 5369 O O . MET B 1 316 ? 39.870 -9.666 49.111 1.00 21.04 316 MET B O 1
ATOM 5374 N N . GLN B 1 317 ? 41.605 -8.282 48.887 1.00 19.60 317 GLN B N 1
ATOM 5375 C CA . GLN B 1 317 ? 41.930 -8.434 50.296 1.00 21.56 317 GLN B CA 1
ATOM 5376 C C . GLN B 1 317 ? 40.794 -7.895 51.166 1.00 20.69 317 GLN B C 1
ATOM 5377 O O . GLN B 1 317 ? 40.503 -8.430 52.249 1.00 21.75 317 GLN B O 1
ATOM 5383 N N . ALA B 1 318 ? 40.148 -6.820 50.709 1.00 19.88 318 ALA B N 1
ATOM 5384 C CA . ALA B 1 318 ? 39.056 -6.236 51.494 1.00 20.05 318 ALA B CA 1
ATOM 5385 C C . ALA B 1 318 ? 37.864 -7.158 51.694 1.00 20.71 318 ALA B C 1
ATOM 5386 O O . ALA B 1 318 ? 37.086 -6.959 52.629 1.00 23.03 318 ALA B O 1
ATOM 5388 N N . VAL B 1 319 ? 37.700 -8.147 50.810 1.00 21.45 319 VAL B N 1
ATOM 5389 C CA . VAL B 1 319 ? 36.612 -9.109 50.970 1.00 23.27 319 VAL B CA 1
ATOM 5390 C C . VAL B 1 319 ? 37.121 -10.517 51.287 1.00 25.74 319 VAL B C 1
ATOM 5391 O O . VAL B 1 319 ? 36.442 -11.521 51.034 1.00 25.61 319 VAL B O 1
ATOM 5395 N N . GLY B 1 320 ? 38.328 -10.564 51.841 1.00 27.26 320 GLY B N 1
ATOM 5396 C CA . GLY B 1 320 ? 38.929 -11.814 52.289 1.00 27.78 320 GLY B CA 1
ATOM 5397 C C . GLY B 1 320 ? 39.535 -12.808 51.318 1.00 29.22 320 GLY B C 1
ATOM 5398 O O . GLY B 1 320 ? 39.778 -13.971 51.686 1.00 30.54 320 GLY B O 1
ATOM 5399 N N . LEU B 1 321 ? 39.820 -12.370 50.104 1.00 27.22 321 LEU B N 1
ATOM 5400 C CA . LEU B 1 321 ? 40.394 -13.264 49.106 1.00 28.78 321 LEU B CA 1
ATOM 5401 C C . LEU B 1 321 ? 41.913 -13.129 49.040 1.00 29.09 321 LEU B C 1
ATOM 5402 O O . LEU B 1 321 ? 42.475 -12.068 49.349 1.00 27.71 321 LEU B O 1
ATOM 5407 N N . ASP B 1 322 ? 42.576 -14.212 48.636 1.00 30.18 322 ASP B N 1
ATOM 5408 C CA . ASP B 1 322 ? 44.028 -14.195 48.504 1.00 30.34 322 ASP B CA 1
ATOM 5409 C C . ASP B 1 322 ? 44.399 -13.233 47.378 1.00 28.94 322 ASP B C 1
ATOM 5410 O O . ASP B 1 322 ? 43.593 -12.965 46.473 1.00 28.06 322 ASP B O 1
ATOM 5415 N N . LEU B 1 323 ? 45.622 -12.721 47.421 1.00 27.33 323 LEU B N 1
ATOM 5416 C CA . LEU B 1 323 ? 46.083 -11.784 46.423 1.00 27.43 323 LEU B CA 1
ATOM 5417 C C . LEU B 1 323 ? 46.631 -12.499 45.215 1.00 27.02 323 LEU B C 1
ATOM 5418 O O . LEU B 1 323 ? 47.564 -13.279 45.323 1.00 27.64 323 LEU B O 1
ATOM 5423 N N . PRO B 1 324 ? 46.077 -12.230 44.034 1.00 23.50 324 PRO B N 1
ATOM 5424 C CA . PRO B 1 324 ? 46.608 -12.924 42.856 1.00 24.65 324 PRO B CA 1
ATOM 5425 C C . PRO B 1 324 ? 47.881 -12.334 42.265 1.00 24.64 324 PRO B C 1
ATOM 5426 O O . PRO B 1 324 ? 48.612 -13.022 41.539 1.00 27.43 324 PRO B O 1
ATOM 5430 N N . PHE B 1 325 ? 48.167 -11.075 42.585 1.00 23.97 325 PHE B N 1
ATOM 5431 C CA . PHE B 1 325 ? 49.316 -10.371 42.024 1.00 24.03 325 PHE B CA 1
ATOM 5432 C C . PHE B 1 325 ? 50.423 -9.992 43.002 1.00 24.79 325 PHE B C 1
ATOM 5433 O O . PHE B 1 325 ? 50.210 -9.900 44.213 1.00 22.82 325 PHE B O 1
ATOM 5441 N N . GLN B 1 326 ? 51.616 -9.778 42.460 1.00 27.76 326 GLN B N 1
ATOM 5442 C CA . GLN B 1 326 ? 52.741 -9.381 43.300 1.00 30.36 326 GLN B CA 1
ATOM 5443 C C . GLN B 1 326 ? 52.405 -8.013 43.905 1.00 30.06 326 GLN B C 1
ATOM 5444 O O . GLN B 1 326 ? 51.870 -7.130 43.233 1.00 27.94 326 GLN B O 1
ATOM 5450 N N . THR B 1 327 ? 52.711 -7.848 45.180 1.00 30.32 327 THR B N 1
ATOM 5451 C CA . THR B 1 327 ? 52.408 -6.600 45.870 1.00 31.49 327 THR B CA 1
ATOM 5452 C C . THR B 1 327 ? 53.333 -5.480 45.432 1.00 31.15 327 THR B C 1
ATOM 5453 O O . THR B 1 327 ? 54.528 -5.693 45.235 1.00 32.06 327 THR B O 1
ATOM 5457 N N . ARG B 1 328 ? 52.777 -4.288 45.257 1.00 28.36 328 ARG B N 1
ATOM 5458 C CA . ARG B 1 328 ? 53.575 -3.145 44.865 1.00 29.16 328 ARG B CA 1
ATOM 5459 C C . ARG B 1 328 ? 52.913 -1.877 45.371 1.00 28.07 328 ARG B C 1
ATOM 5460 O O . ARG B 1 328 ? 51.772 -1.896 45.816 1.00 24.62 328 ARG B O 1
ATOM 5468 N N . SER B 1 329 ? 53.661 -0.784 45.331 1.00 26.84 329 SER B N 1
ATOM 5469 C CA . SER B 1 329 ? 53.191 0.525 45.743 1.00 26.20 329 SER B CA 1
ATOM 5470 C C . SER B 1 329 ? 52.307 1.016 44.581 1.00 24.25 329 SER B C 1
ATOM 5471 O O . SER B 1 329 ? 52.422 0.514 43.466 1.00 23.37 329 SER B O 1
ATOM 5474 N N . ASN B 1 330 ? 51.414 1.968 44.851 1.00 19.52 330 ASN B N 1
ATOM 5475 C CA . ASN B 1 330 ? 50.557 2.517 43.800 1.00 17.60 330 ASN B CA 1
ATOM 5476 C C . ASN B 1 330 ? 51.422 2.974 42.637 1.00 18.92 330 ASN B C 1
ATOM 5477 O O . ASN B 1 330 ? 52.298 3.849 42.784 1.00 17.66 330 ASN B O 1
ATOM 5482 N N . PRO B 1 331 ? 51.169 2.439 41.444 1.00 16.75 331 PRO B N 1
ATOM 5483 C CA . PRO B 1 331 ? 51.988 2.875 40.306 1.00 16.19 331 PRO B CA 1
ATOM 5484 C C . PRO B 1 331 ? 51.663 4.265 39.812 1.00 16.69 331 PRO B C 1
ATOM 5485 O O . PRO B 1 331 ? 52.442 4.850 39.066 1.00 18.37 331 PRO B O 1
ATOM 5489 N N . ILE B 1 332 ? 50.478 4.780 40.176 1.00 15.30 332 ILE B N 1
ATOM 5490 C CA . ILE B 1 332 ? 50.089 6.131 39.769 1.00 15.40 332 ILE B CA 1
ATOM 5491 C C . ILE B 1 332 ? 49.592 6.943 40.961 1.00 16.94 332 ILE B C 1
ATOM 5492 O O . ILE B 1 332 ? 48.423 7.329 41.055 1.00 16.48 332 ILE B O 1
ATOM 5497 N N . PRO B 1 333 ? 50.508 7.268 41.885 1.00 17.47 333 PRO B N 1
ATOM 5498 C CA . PRO B 1 333 ? 50.177 8.042 43.076 1.00 18.72 333 PRO B CA 1
ATOM 5499 C C . PRO B 1 333 ? 49.400 9.319 42.785 1.00 17.18 333 PRO B C 1
ATOM 5500 O O . PRO B 1 333 ? 48.569 9.722 43.585 1.00 19.95 333 PRO B O 1
ATOM 5504 N N . TRP B 1 334 ? 49.663 9.948 41.642 1.00 16.55 334 TRP B N 1
ATOM 5505 C CA . TRP B 1 334 ? 48.974 11.188 41.251 1.00 16.91 334 TRP B CA 1
ATOM 5506 C C . TRP B 1 334 ? 47.457 11.035 41.209 1.00 19.28 334 TRP B C 1
ATOM 5507 O O . TRP B 1 334 ? 46.743 12.027 41.317 1.00 20.10 334 TRP B O 1
ATOM 5518 N N . ILE B 1 335 ? 46.963 9.803 41.101 1.00 18.05 335 ILE B N 1
ATOM 5519 C CA . ILE B 1 335 ? 45.525 9.646 40.997 1.00 19.92 335 ILE B CA 1
ATOM 5520 C C . ILE B 1 335 ? 44.829 9.962 42.306 1.00 20.66 335 ILE B C 1
ATOM 5521 O O . ILE B 1 335 ? 43.630 10.274 42.315 1.00 18.89 335 ILE B O 1
ATOM 5526 N N . ASN B 1 336 ? 45.577 9.928 43.411 1.00 22.38 336 ASN B N 1
ATOM 5527 C CA . ASN B 1 336 ? 45.000 10.219 44.720 1.00 24.30 336 ASN B CA 1
ATOM 5528 C C . ASN B 1 336 ? 44.456 11.647 44.799 1.00 24.62 336 ASN B C 1
ATOM 5529 O O . ASN B 1 336 ? 43.574 11.932 45.611 1.00 28.26 336 ASN B O 1
ATOM 5534 N N . THR B 1 337 ? 44.972 12.534 43.961 1.00 24.63 337 THR B N 1
ATOM 5535 C CA . THR B 1 337 ? 44.521 13.918 43.902 1.00 25.15 337 THR B CA 1
ATOM 5536 C C . THR B 1 337 ? 43.030 13.960 43.538 1.00 24.11 337 THR B C 1
ATOM 5537 O O . THR B 1 337 ? 42.273 14.813 43.998 1.00 24.03 337 THR B O 1
ATOM 5541 N N . TRP B 1 338 ? 42.627 12.998 42.721 1.00 21.87 338 TRP B N 1
ATOM 5542 C CA . TRP B 1 338 ? 41.277 12.933 42.176 1.00 22.41 338 TRP B CA 1
ATOM 5543 C C . TRP B 1 338 ? 40.292 12.038 42.857 1.00 22.83 338 TRP B C 1
ATOM 5544 O O . TRP B 1 338 ? 39.074 12.194 42.664 1.00 23.76 338 TRP B O 1
ATOM 5555 N N . LEU B 1 339 ? 40.802 11.087 43.617 1.00 22.80 339 LEU B N 1
ATOM 5556 C CA . LEU B 1 339 ? 39.979 10.148 44.339 1.00 25.99 339 LEU B CA 1
ATOM 5557 C C . LEU B 1 339 ? 39.991 10.657 45.764 1.00 29.77 339 LEU B C 1
ATOM 5558 O O . LEU B 1 339 ? 40.748 10.116 46.593 1.00 32.42 339 LEU B O 1
#

GO terms:
  GO:0042802 identical protein binding (F, IPI)
  GO:0005515 protein binding (F, IPI)
  GO:0005506 iron ion binding (F, IDA)
  GO:0005829 cytosol (C, IDA)
  GO:0004748 ribonucleoside-diphosphate reductase activity, thioredoxin disulfide as acceptor (F, IDA)
  GO:0005737 cytoplasm (C, IDA)
  GO:0005971 ribonucleoside-diphosphate reductase complex (C, IDA)
  GO:0015949 nucleobase-containing small molecule interconversion (P, IDA)
  GO:0009263 deoxyribonucleotide biosynthetic process (P, IDA)
  GO:0009185 ribonucleoside diphosphate metabolic process (P, IDA)
  GO:0009265 2'-deoxyribonucleotide biosynthetic process (P, IDA)
  GO:0005829 cytosol (C, HDA)

Foldseek 3Di:
DFDQADPDDDDLLAAFFWQGHQDHDQDDPDFVDCLLVVLLVVLVVLDDALLVQDQLCQQVQLVPDDVLLVLLQLLLLLLLLLLLVCLLPLLCLQPLSTGRHNSSNVSSNSRSPVSVSLNVNSCSNQVNHDPDSVVSNVCSVVVPLSCLLVPPLVVLSVVLNVLVVCCVVPNADWDQDPNDTDGRDVLVSLLSVLLNLLLVLLCLQFVVVLSLVSQCVQVVVVHSVSSLVSSLSVNVSSVSVSVVSLVSLQVLCVCVGPVSSVVSCVVCQVVSVVSLVVSLVSQLVSQCVSAVVHADVLGHSVLSNVQSLARSQVSCVSNPHDRPDDHDDRSCVVCVVRD/DFDQADPDDDDLLQAFFWQGHQDHDQDDPDHVDCLLVVLLVVLVVLDDALVVFDQQCQQVLLVPDDVLLVLLVLVLLLLLLLLLVCLLPQLPLQPNRTGRHNSSNVSSNSRSPVSVSLNVNSVVNLVNHDPDSVVSNVCSVVVPLSCLLVPPLVVLSVVLNVLSVCCVVPNADWDDDPHDTDGRDVLVSLLSVLLNLLVVLCCLQFVVVLSLQSVVVQVVVVHSVSVLVSSLSVNVSSVSVSVVSLVVLQCQCVCVRPVSSVVSCVVCQVVSVVVLVVSLVSQLVSQCVSQVVHFDVPDHSVLSNVQSLARSQVSQVSNPHHRPDDHDDNSRPVCVVRD

CATH classification: 1.10.620.20

Nearest PDB structures (foldseek):
  1yfd-assembly1_A  TM=1.003E+00  e=9.078E-50  Escherichia coli
  1rsr-assembly1_A  TM=1.001E+00  e=1.170E-47  Escherichia coli
  3uus-assembly1_H  TM=9.978E-01  e=1.342E-47  Escherichia coli K-12
  1rsv-assembly1_A  TM=1.002E+00  e=8.792E-47  Escherichia coli
  3uus-assembly1_F  TM=9.978E-01  e=1.937E-47  Escherichia coli K-12

InterPro domains:
  IPR000358 Ribonucleotide reductase small subunit family [PF00268] (31-332)
  IPR000358 Ribonucleotide reductase small subunit family [PTHR23409] (17-351)
  IPR009078 Ferritin-like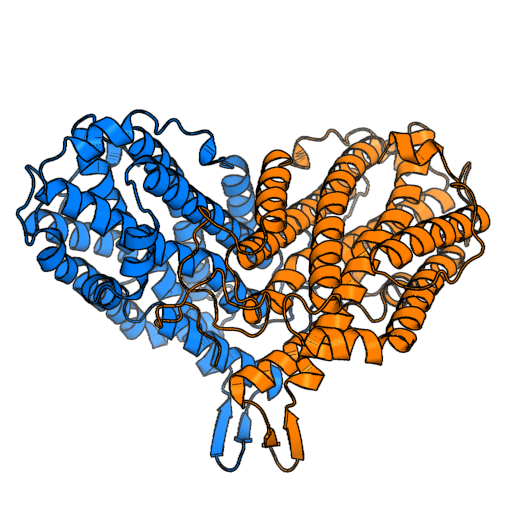 superfamily [SSF47240] (3-340)
  IPR012348 Ribonucleotide reductase-like [G3DSA:1.10.620.20] (2-340)
  IPR030475 Ribonucleotide reductase small subunit, acitve site [PS00368] (115-131)
  IPR033909 Ribonucleotide reductase small subunit [cd01049] (29-341)

Organism: Escherichia coli (strain K12) (NCBI:txid83333)

B-factor: mean 22.42, std 11.1, range [7.6, 65.21]

Secondary structure (DSSP, 8-state):
---SS--S---TTSS-SBSSSPP-S---S--S-HHHHHHHHHHHHT---GGGS--TTHHHHHHTS-HHHHHHHHHHHHHHHHHHHHHHHHIIIIIGGGB-SHHHHHHHHHHHHHHHHHHHHHHHHHHTT-S-HHHHHHHHHH-HHHHHHHTTHHHHHHHHHHHHHHHHHH-SEEEEETTEEEEE-HHHHHHHHHHHHHHHHHIIIIIHHHHHHHHHHHHHTT--HHHHHHHHHHHHHHHHHHHHHHHHHHHHHHTSS-HHHHHHHHHTHHHHHHHHHHHHHHHHHHHHHHTTT--BTTBSHHHHHHHHHHHHHHHHHHTTPPP-S-----S-GGGGGT-/---SS--S---TTSS-SBSSSPP-S---S--SSHHHHHHHHHHHHT---GGGS--TTHHHHHHHS-HHHHHHHHHHHHHHHHHHHHHHHHIIIIIGGGB-SHHHHHHHHHHHHHHHHHHHHHHHHHHTT-S-HHHHHHHHHH-HHHHHHTTTHHHHHHHHHHHHHHHHHH-SEEEEETTEEEEE-HHHHHHHHHHHHHHHHHIIIIIHHHHHHHHHHHHHTT-SHHHHHHHHHHHHHHHHHHHHHHHHHHHHHHSSS-HHHHHHHHHTHHHHHHHHHHHHHHHHHHHHHHTTT--BTTB-HHHHHHHHHHHHHHHHHHTTPPP-S-----S-GGGGGT-